Protein AF-A0A8H8VG55-F1 (afdb_monomer)

Nearest PDB structures (foldseek):
  4iyp-assembly1_A  TM=8.995E-01  e=2.582E-08  Homo sapiens
  3qc1-assembly1_A  TM=8.480E-01  e=2.148E-07  Mus musculus
  5a7d-assembly4_D  TM=2.229E-01  e=1.903E+00  Drosophila melanogaster
  7ep7-assembly1_A  TM=2.807E-01  e=4.926E+00  Mus musculus
  8qag-assembly2_B  TM=1.359E-01  e=6.667E+00  synthetic construct

Secondary structure (DSSP, 8-state):
---PPPPHHHHHHHHHTTPPPPHHHHHHHHHHHHHHH-SS--TTSHHHHHHHHHHHHHHHHHHHHHHHTS-GGG--HHHHHHHHHHHHHHTTTPPPPTTSHHHHHHHHHHHHHHHHHHHHHHH-----HHHHHHHHHHHHHHTTT---TTSHHHHHHHHHHHHHHHHHHHHHHHTS-HHHHHHHHHHHHHHGGG-S-TTSHHHHHHHHHHHHHHHHHHHHHHHHT---TT--TTTS-TTTGGGGGHHHHHHHHHHT---TTTHHHHHHHHHHHHHHHHHHHHHTT-S-HHHHHHHHHGGG--TTTTTTT-SSHHHHHHHHHHHHHHHHHHHHHHHHHHHHTTSTT--HHHHHHHHHHHHHHHHHHHHHHHHHHHHHHHHHHHSPPHHHHHHHHHHHHHHHHHHHHHHHHTT---SPPP-HHHHTTTT--SB-TTS-BSS---SSS-HHHHHHHTT--SS---SS-HHHHHHHHHHTT-S-TT-SGGGG-PPPP-TT-HHHHHHHHHHHHHHHHHHHHS-TTTT--TT--

Solvent-accessible surface area (backbone atoms only — not comparable to full-atom values): 30540 Å² total; per-residue (Å²): 131,86,82,69,79,67,49,59,70,53,53,45,51,40,22,48,72,68,51,81,70,48,74,66,56,39,50,50,43,37,54,47,46,35,75,75,72,38,98,64,88,53,91,84,33,44,36,52,50,44,45,55,42,34,54,35,41,51,54,33,51,55,58,48,52,70,51,68,80,46,61,75,88,75,49,45,58,68,60,21,51,51,49,38,54,33,46,18,60,25,18,68,68,40,79,77,55,91,81,33,72,41,51,46,41,38,52,44,17,52,47,51,49,48,50,52,51,48,53,39,43,74,74,53,71,71,51,44,76,66,53,24,51,46,41,42,48,57,45,15,66,75,53,81,72,49,74,58,95,86,33,74,36,48,55,38,42,55,53,34,53,55,53,55,52,49,58,56,48,54,56,56,57,75,75,52,53,67,68,60,36,48,54,49,27,53,49,46,61,56,55,60,74,74,61,87,54,81,82,37,68,68,43,51,49,53,48,50,51,31,46,50,39,38,49,52,40,46,54,50,44,58,77,66,53,77,71,59,77,87,44,55,60,85,76,56,52,66,88,53,56,60,61,62,48,44,32,43,54,46,17,56,50,38,69,69,60,84,52,75,92,51,40,67,59,37,46,53,52,21,49,52,24,32,48,52,29,52,52,52,32,49,46,42,65,65,48,51,84,63,56,46,51,54,55,61,47,56,70,70,79,52,76,54,45,73,56,68,80,32,86,47,71,69,54,43,51,50,52,52,50,50,50,52,51,50,52,52,52,51,51,55,50,47,56,54,40,56,57,49,62,70,42,96,84,55,53,71,66,57,51,35,52,40,42,52,53,50,48,49,52,48,51,56,49,41,54,56,49,47,54,53,45,45,43,49,52,55,51,58,72,70,45,77,50,72,67,54,50,52,50,49,51,49,50,51,50,56,49,49,52,52,48,51,56,52,34,68,75,68,76,59,66,92,62,78,72,71,53,71,76,39,56,78,50,76,72,58,68,62,46,44,100,85,68,49,73,71,54,95,77,85,88,86,72,52,68,63,61,52,59,62,63,76,73,60,72,100,60,87,69,79,92,59,53,72,67,58,48,49,52,55,32,47,76,70,63,69,55,78,88,65,85,53,82,71,69,72,60,74,77,79,80,67,87,86,43,67,71,58,55,52,50,52,54,52,50,51,49,53,51,51,53,50,46,67,75,52,51,94,70,78,89,70,71,87,86,76,126

pLDDT: mean 79.37, std 14.27, range [35.75, 97.19]

Structure (mmCIF, N/CA/C/O backbone):
data_AF-A0A8H8VG55-F1
#
_entry.id   AF-A0A8H8VG55-F1
#
loop_
_atom_site.group_PDB
_atom_site.id
_atom_site.type_symbol
_atom_site.label_atom_id
_atom_site.label_alt_id
_atom_site.label_comp_id
_atom_site.label_asym_id
_atom_site.label_entity_id
_atom_site.label_seq_id
_atom_site.pdbx_PDB_ins_code
_atom_site.Cartn_x
_atom_site.Cartn_y
_atom_site.Cartn_z
_atom_site.occupancy
_atom_site.B_iso_or_equiv
_atom_site.auth_seq_id
_atom_site.auth_comp_id
_atom_site.auth_asym_id
_atom_site.auth_atom_id
_atom_site.pdbx_PDB_model_num
ATOM 1 N N . MET A 1 1 ? -44.502 -48.743 -38.617 1.00 35.75 1 MET A N 1
ATOM 2 C CA . MET A 1 1 ? -44.248 -49.793 -37.611 1.00 35.75 1 MET A CA 1
ATOM 3 C C . MET A 1 1 ? -44.341 -49.133 -36.252 1.00 35.75 1 MET A C 1
ATOM 5 O O . MET A 1 1 ? -43.628 -48.169 -36.021 1.00 35.75 1 MET A O 1
ATOM 9 N N . SER A 1 2 ? -45.292 -49.557 -35.426 1.00 42.66 2 SER A N 1
ATOM 10 C CA . SER A 1 2 ? -45.552 -49.007 -34.095 1.00 42.66 2 SER A CA 1
ATOM 11 C C . SER A 1 2 ? -44.325 -49.185 -33.198 1.00 42.66 2 SER A C 1
ATOM 13 O O . SER A 1 2 ? -44.016 -50.306 -32.794 1.00 42.66 2 SER A O 1
ATOM 15 N N . GLU A 1 3 ? -43.606 -48.099 -32.912 1.00 64.38 3 GLU A N 1
ATOM 16 C CA . GLU A 1 3 ? -42.511 -48.099 -31.940 1.00 64.38 3 GLU A CA 1
ATOM 17 C C . GLU A 1 3 ? -43.056 -48.478 -30.561 1.00 64.38 3 GLU A C 1
ATOM 19 O O . GLU A 1 3 ? -43.722 -47.675 -29.900 1.00 64.38 3 GLU A O 1
ATOM 24 N N . ARG A 1 4 ? -42.777 -49.719 -30.163 1.00 80.88 4 ARG A N 1
ATOM 25 C CA . ARG A 1 4 ? -43.044 -50.302 -28.846 1.00 80.88 4 ARG A CA 1
ATOM 26 C C . ARG A 1 4 ? -42.588 -49.364 -27.718 1.00 80.88 4 ARG A C 1
ATOM 28 O O . ARG A 1 4 ? -41.587 -48.666 -27.865 1.00 80.88 4 ARG A O 1
ATOM 35 N N . LEU A 1 5 ? -43.306 -49.372 -26.590 1.00 81.50 5 LEU A N 1
ATOM 36 C CA . LEU A 1 5 ? -42.876 -48.697 -25.361 1.00 81.50 5 LEU A CA 1
ATOM 37 C C . LEU A 1 5 ? -41.489 -49.233 -24.940 1.00 81.50 5 LEU A C 1
ATOM 39 O O . LEU A 1 5 ? -41.365 -50.451 -24.765 1.00 81.50 5 LEU A O 1
ATOM 43 N N . PRO A 1 6 ? -40.459 -48.376 -24.800 1.00 83.62 6 PRO A N 1
ATOM 44 C CA . PRO A 1 6 ? -39.134 -48.820 -24.392 1.00 83.62 6 PRO A CA 1
ATOM 45 C C . PRO A 1 6 ? -39.147 -49.314 -22.945 1.00 83.62 6 PRO A C 1
ATOM 47 O O . PRO A 1 6 ? -39.853 -48.785 -22.087 1.00 83.62 6 PRO A O 1
ATOM 50 N N . THR A 1 7 ? -38.350 -50.339 -22.675 1.00 87.25 7 THR A N 1
ATOM 51 C CA . THR A 1 7 ? -38.157 -50.873 -21.321 1.00 87.25 7 THR A CA 1
ATOM 52 C C . THR A 1 7 ? -37.211 -49.990 -20.500 1.00 87.25 7 THR A C 1
ATOM 54 O O . THR A 1 7 ? -36.372 -49.277 -21.053 1.00 87.25 7 THR A O 1
ATOM 57 N N . ASN A 1 8 ? -37.281 -50.074 -19.166 1.00 86.19 8 ASN A N 1
ATOM 58 C CA . ASN A 1 8 ? -36.348 -49.366 -18.273 1.00 86.19 8 ASN A CA 1
ATOM 59 C C . ASN A 1 8 ? -34.875 -49.692 -18.594 1.00 86.19 8 ASN A C 1
ATOM 61 O O . ASN A 1 8 ? -34.016 -48.810 -18.565 1.00 86.19 8 ASN A O 1
ATOM 65 N N . ASP A 1 9 ? -34.585 -50.939 -18.968 1.00 86.69 9 ASP A N 1
ATOM 66 C CA . ASP A 1 9 ? -33.247 -51.382 -19.377 1.00 86.69 9 ASP A CA 1
ATOM 67 C C . ASP A 1 9 ? -32.779 -50.737 -20.689 1.00 86.69 9 ASP A C 1
ATOM 69 O O . ASP A 1 9 ? -31.593 -50.471 -20.872 1.00 86.69 9 ASP A O 1
ATOM 73 N N . GLU A 1 10 ? -33.689 -50.470 -21.627 1.00 87.12 10 GLU A N 1
ATOM 74 C CA . GLU A 1 10 ? -33.357 -49.774 -22.874 1.00 87.12 10 GLU A CA 1
ATOM 75 C C . GLU A 1 10 ? -33.078 -48.291 -22.621 1.00 87.12 10 GLU A C 1
ATOM 77 O O . GLU A 1 10 ? -32.097 -47.763 -23.144 1.00 87.12 10 GLU A O 1
ATOM 82 N N . ILE A 1 11 ? -33.872 -47.645 -21.763 1.00 87.44 11 ILE A N 1
ATOM 83 C CA . ILE A 1 11 ? -33.698 -46.236 -21.376 1.00 87.44 11 ILE A CA 1
ATOM 84 C C . ILE A 1 11 ? -32.373 -46.049 -20.623 1.00 87.44 11 ILE A C 1
ATOM 86 O O . ILE A 1 11 ? -31.582 -45.166 -20.952 1.00 87.44 11 ILE A O 1
ATOM 90 N N . THR A 1 12 ? -32.075 -46.918 -19.656 1.00 89.38 12 THR A N 1
ATOM 91 C CA . THR A 1 12 ? -30.800 -46.882 -18.918 1.00 89.38 12 THR A CA 1
ATOM 92 C C . THR A 1 12 ? -29.600 -47.148 -19.829 1.00 89.38 12 THR A C 1
ATOM 94 O O . THR A 1 12 ? -28.591 -46.455 -19.716 1.00 89.38 12 THR A O 1
ATOM 97 N N . LYS A 1 13 ? -29.700 -48.087 -20.784 1.00 88.75 13 LYS A N 1
ATOM 98 C CA . LYS A 1 13 ? -28.649 -48.323 -21.791 1.00 88.75 13 LYS A CA 1
ATOM 99 C C . LYS A 1 13 ? -28.462 -47.140 -22.741 1.00 88.75 13 LYS A C 1
ATOM 101 O O . LYS A 1 13 ? -27.332 -46.881 -23.149 1.00 88.75 13 LYS A O 1
ATOM 106 N N . GLN A 1 14 ? -29.530 -46.435 -23.110 1.00 88.12 14 GLN A N 1
ATOM 107 C CA . GLN A 1 14 ? -29.440 -45.214 -23.917 1.00 88.12 14 GLN A CA 1
ATOM 108 C C . GLN A 1 14 ? -28.736 -44.092 -23.146 1.00 88.12 14 GLN A C 1
ATOM 110 O O . GLN A 1 14 ? -27.791 -43.504 -23.674 1.00 88.12 14 GLN A O 1
ATOM 115 N N . ALA A 1 15 ? -29.110 -43.875 -21.880 1.00 87.88 15 ALA A N 1
ATOM 116 C CA . ALA A 1 15 ? -28.452 -42.912 -20.996 1.00 87.88 15 ALA A CA 1
ATOM 117 C C . ALA A 1 15 ? -26.957 -43.232 -20.817 1.00 87.88 15 ALA A C 1
ATOM 119 O O . ALA A 1 15 ? -26.105 -42.364 -20.972 1.00 87.88 15 ALA A O 1
ATOM 120 N N . ALA A 1 16 ? -26.631 -44.503 -20.571 1.00 87.25 16 ALA A N 1
ATOM 121 C CA . ALA A 1 16 ? -25.263 -44.998 -20.434 1.00 87.25 16 ALA A CA 1
ATOM 122 C C . ALA A 1 16 ? -24.398 -44.765 -21.687 1.00 87.25 16 ALA A C 1
ATOM 124 O O . ALA A 1 16 ? -23.202 -44.521 -21.584 1.00 87.25 16 ALA A O 1
ATOM 125 N N . ARG A 1 17 ? -25.000 -44.792 -22.884 1.00 86.69 17 ARG A N 1
ATOM 126 C CA . ARG A 1 17 ? -24.312 -44.470 -24.147 1.00 86.69 17 ARG A CA 1
ATOM 127 C C . ARG A 1 17 ? -24.093 -42.966 -24.361 1.00 86.69 17 ARG A C 1
ATOM 129 O O . ARG A 1 17 ? -23.534 -42.597 -25.388 1.00 86.69 17 ARG A O 1
ATOM 136 N N . GLY A 1 18 ? -24.538 -42.113 -23.436 1.00 82.94 18 GLY A N 1
ATOM 137 C CA . GLY A 1 18 ? -24.448 -40.657 -23.556 1.00 82.94 18 GLY A CA 1
ATOM 138 C C . GLY A 1 18 ? -25.490 -40.041 -24.486 1.00 82.94 18 GLY A C 1
ATOM 139 O O . GLY A 1 18 ? -25.305 -38.916 -24.943 1.00 82.94 18 GLY A O 1
ATOM 140 N N . ILE A 1 19 ? -26.578 -40.757 -24.790 1.00 87.88 19 ILE A N 1
ATOM 141 C CA . ILE A 1 19 ? -27.664 -40.220 -25.615 1.00 87.88 19 ILE A CA 1
ATOM 142 C C . ILE A 1 19 ? -28.523 -39.292 -24.748 1.00 87.88 19 ILE A C 1
ATOM 144 O O . ILE A 1 19 ? -29.027 -39.697 -23.696 1.00 87.88 19 ILE A O 1
ATOM 148 N N . LEU A 1 20 ? -28.682 -38.044 -25.193 1.00 88.88 20 LEU A N 1
ATOM 149 C CA . LEU A 1 20 ? -29.526 -37.054 -24.528 1.00 88.88 20 LEU A CA 1
ATOM 150 C C . LEU A 1 20 ? -31.005 -37.333 -24.812 1.00 88.88 20 LEU A C 1
ATOM 152 O O . LEU A 1 20 ? -31.387 -37.540 -25.964 1.00 88.88 20 LEU A O 1
ATOM 156 N N . PHE A 1 21 ? -31.832 -37.298 -23.770 1.00 90.00 21 PHE A N 1
ATOM 157 C CA . PHE A 1 21 ? -33.282 -37.358 -23.907 1.00 90.00 21 PHE A CA 1
ATOM 158 C C . PHE A 1 21 ? -33.817 -35.977 -24.272 1.00 90.00 21 PHE A C 1
ATOM 160 O O . PHE A 1 21 ? -33.468 -34.977 -23.645 1.00 90.00 21 PHE A O 1
ATOM 167 N N . THR A 1 22 ? -34.683 -35.906 -25.279 1.00 90.50 22 THR A N 1
ATOM 168 C CA . THR A 1 22 ? -35.388 -34.663 -25.614 1.00 90.50 22 THR A CA 1
ATOM 169 C C . THR A 1 22 ? -36.721 -34.572 -24.863 1.00 90.50 22 THR A C 1
ATOM 171 O O . THR A 1 22 ? -37.310 -35.608 -24.530 1.00 90.50 22 THR A O 1
ATOM 174 N N . PRO A 1 23 ? -37.261 -33.358 -24.636 1.00 89.62 23 PRO A N 1
ATOM 175 C CA . PRO A 1 23 ? -38.585 -33.191 -24.032 1.00 89.62 23 PRO A CA 1
ATOM 176 C C . PRO A 1 23 ? -39.673 -33.967 -24.786 1.00 89.62 23 PRO A C 1
ATOM 178 O O . PRO A 1 23 ? -40.544 -34.586 -24.180 1.00 89.62 23 PRO A O 1
ATOM 181 N N . GLU A 1 24 ? -39.587 -33.988 -26.118 1.00 89.62 24 GLU A N 1
ATOM 182 C CA . GLU A 1 24 ? -40.518 -34.713 -26.984 1.00 89.62 24 GLU A CA 1
ATOM 183 C C . GLU A 1 24 ? -40.434 -36.230 -26.784 1.00 89.62 24 GLU A C 1
ATOM 185 O O . GLU A 1 24 ? -41.462 -36.901 -26.710 1.00 89.62 24 GLU A O 1
ATOM 190 N N . GLN A 1 25 ? -39.225 -36.784 -26.649 1.00 87.44 25 GLN A N 1
ATOM 191 C CA . GLN A 1 25 ? -39.034 -38.211 -26.386 1.00 87.44 25 GLN A CA 1
ATOM 192 C C . GLN A 1 25 ? -39.641 -38.618 -25.044 1.00 87.44 25 GLN A C 1
ATOM 194 O O . GLN A 1 25 ? -40.360 -39.614 -24.982 1.00 87.44 25 GLN A O 1
ATOM 199 N N . VAL A 1 26 ? -39.415 -37.833 -23.988 1.00 89.25 26 VAL A N 1
ATOM 200 C CA . VAL A 1 26 ? -39.972 -38.118 -22.658 1.00 89.25 26 VAL A CA 1
ATOM 201 C C . VAL A 1 26 ? -41.501 -38.029 -22.673 1.00 89.25 26 VAL A C 1
ATOM 203 O O . VAL A 1 26 ? -42.173 -38.929 -22.169 1.00 89.25 26 VAL A O 1
ATOM 206 N N . GLN A 1 27 ? -42.068 -37.012 -23.332 1.00 87.31 27 GLN A N 1
ATOM 207 C CA . GLN A 1 27 ? -43.520 -36.885 -23.499 1.00 87.31 27 GLN A CA 1
ATOM 208 C C . GLN A 1 27 ? -44.122 -38.033 -24.315 1.00 87.31 27 GLN A C 1
ATOM 210 O O . GLN A 1 27 ? -45.204 -38.516 -23.987 1.00 87.31 27 GLN A O 1
ATOM 215 N N . ASN A 1 28 ? -43.439 -38.497 -25.362 1.00 88.38 28 ASN A N 1
ATOM 216 C CA . ASN A 1 28 ? -43.899 -39.623 -26.171 1.00 88.38 28 ASN A CA 1
ATOM 217 C C . ASN A 1 28 ? -43.856 -40.944 -25.389 1.00 88.38 28 ASN A C 1
ATOM 219 O O . ASN A 1 28 ? -44.784 -41.743 -25.507 1.00 88.38 28 ASN A O 1
ATOM 223 N N . ILE A 1 29 ? -42.829 -41.163 -24.560 1.00 85.69 29 ILE A N 1
ATOM 224 C CA . ILE A 1 29 ? -42.757 -42.321 -23.652 1.00 85.69 29 ILE A CA 1
ATOM 225 C C . ILE A 1 29 ? -43.893 -42.251 -22.623 1.00 85.69 29 ILE A C 1
ATOM 227 O O . ILE A 1 29 ? -44.583 -43.247 -22.422 1.00 85.69 29 ILE A O 1
ATOM 231 N N . ALA A 1 30 ? -44.158 -41.073 -22.050 1.00 85.56 30 ALA A N 1
ATOM 232 C CA . ALA A 1 30 ? -45.259 -40.862 -21.110 1.00 85.56 30 ALA A CA 1
ATOM 233 C C . ALA A 1 30 ? -46.641 -41.116 -21.735 1.00 85.56 30 ALA A C 1
ATOM 235 O O . ALA A 1 30 ? -47.467 -41.803 -21.137 1.00 85.56 30 ALA A O 1
ATOM 236 N N . LYS A 1 31 ? -46.888 -40.619 -22.955 1.00 85.00 31 LYS A N 1
ATOM 237 C CA . LYS A 1 31 ? -48.139 -40.869 -23.695 1.00 85.00 31 LYS A CA 1
ATOM 238 C C . LYS A 1 31 ? -48.337 -42.357 -23.993 1.00 85.00 31 LYS A C 1
ATOM 240 O O . LYS A 1 31 ? -49.423 -42.880 -23.777 1.00 85.00 31 LYS A O 1
ATOM 245 N N . LYS A 1 32 ? -47.285 -43.061 -24.420 1.00 84.31 32 LYS A N 1
ATOM 246 C CA . LYS A 1 32 ? -47.354 -44.505 -24.702 1.00 84.31 32 LYS A CA 1
ATOM 247 C C . LYS A 1 32 ? -47.532 -45.349 -23.437 1.00 84.31 32 LYS A C 1
ATOM 249 O O . LYS A 1 32 ? -48.227 -46.363 -23.470 1.00 84.31 32 LYS A O 1
ATOM 254 N N . GLU A 1 33 ? -46.913 -44.959 -22.322 1.00 83.88 33 GLU A N 1
ATOM 255 C CA . GLU A 1 33 ? -47.114 -45.640 -21.038 1.00 83.88 33 GLU A CA 1
ATOM 256 C C . GLU A 1 33 ? -48.555 -45.460 -20.553 1.00 83.88 33 GLU A C 1
ATOM 258 O O . GLU A 1 33 ? -49.177 -46.433 -20.135 1.00 83.88 33 GLU A O 1
ATOM 263 N N . LEU A 1 34 ? -49.118 -44.260 -20.718 1.00 82.00 34 LEU A N 1
ATOM 264 C CA . LEU A 1 34 ? -50.520 -43.959 -20.425 1.00 82.00 34 LEU A CA 1
ATOM 265 C C . LEU A 1 34 ? -51.488 -44.817 -21.261 1.00 82.00 34 LEU A C 1
ATOM 267 O O . LEU A 1 34 ? -52.460 -45.348 -20.725 1.00 82.00 34 LEU A O 1
ATOM 271 N N . GLU A 1 35 ? -51.206 -44.992 -22.556 1.00 80.88 35 GLU A N 1
ATOM 272 C CA . GLU A 1 35 ? -51.988 -45.848 -23.463 1.00 80.88 35 GLU A CA 1
ATOM 273 C C . GLU A 1 35 ? -51.920 -47.339 -23.089 1.00 80.88 35 GLU A C 1
ATOM 275 O O . GLU A 1 35 ? -52.878 -48.075 -23.315 1.00 80.88 35 GLU A O 1
ATOM 280 N N . THR A 1 36 ? -50.8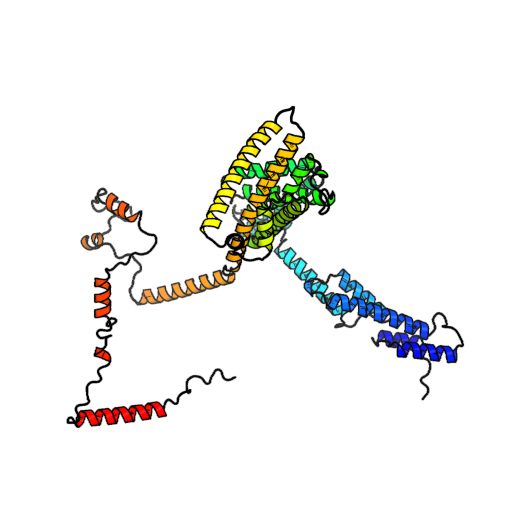03 -47.790 -22.507 1.00 75.56 36 THR A N 1
ATOM 281 C CA . THR A 1 36 ? -50.559 -49.212 -22.202 1.00 75.56 36 THR A CA 1
ATOM 282 C C . THR A 1 36 ? -50.962 -49.596 -20.772 1.00 75.56 36 THR A C 1
ATOM 284 O O . THR A 1 36 ? -51.432 -50.709 -20.548 1.00 75.56 36 THR A O 1
ATOM 287 N N . SER A 1 37 ? -50.772 -48.699 -19.799 1.00 71.81 37 SER A N 1
ATOM 288 C CA . SER A 1 37 ? -50.912 -48.967 -18.359 1.00 71.81 37 SER A CA 1
ATOM 289 C C . SER A 1 37 ? -52.108 -48.260 -17.697 1.00 71.81 37 SER A C 1
ATOM 291 O O . SER A 1 37 ? -52.383 -48.522 -16.525 1.00 71.81 37 SER A O 1
ATOM 293 N N . GLY A 1 38 ? -52.834 -47.393 -18.417 1.00 65.19 38 GLY A N 1
ATOM 294 C CA . GLY A 1 38 ? -53.956 -46.611 -17.882 1.00 65.19 38 GLY A CA 1
ATOM 295 C C . GLY A 1 38 ? -53.534 -45.310 -17.170 1.00 65.19 38 GLY A C 1
ATOM 296 O O . GLY A 1 38 ? -52.345 -45.003 -17.091 1.00 65.19 38 GLY A O 1
ATOM 297 N N . PRO A 1 39 ? -54.495 -44.498 -16.678 1.00 57.25 39 PRO A N 1
ATOM 298 C CA . PRO A 1 39 ? -54.234 -43.167 -16.122 1.00 57.25 39 PRO A CA 1
ATOM 299 C C . PRO A 1 39 ? -53.407 -43.194 -14.830 1.00 57.25 39 PRO A C 1
ATOM 301 O O . PRO A 1 39 ? -53.930 -43.449 -13.749 1.00 57.25 39 PRO A O 1
ATOM 304 N N . GLY A 1 40 ? -52.117 -42.869 -14.954 1.00 58.16 40 GLY A N 1
ATOM 305 C CA . GLY A 1 40 ? -51.185 -42.635 -13.847 1.00 58.16 40 GLY A CA 1
ATOM 306 C C . GLY A 1 40 ? -49.744 -42.985 -14.224 1.00 58.16 40 GLY A C 1
ATOM 307 O O . GLY A 1 40 ? -49.505 -44.002 -14.866 1.00 58.16 40 GLY A O 1
ATOM 308 N N . ILE A 1 41 ? -48.768 -42.158 -13.829 1.00 57.97 41 ILE A N 1
ATOM 309 C CA . ILE A 1 41 ? -47.345 -42.517 -13.949 1.00 57.97 41 ILE A CA 1
ATOM 310 C C . ILE A 1 41 ? -47.086 -43.624 -12.926 1.00 57.97 41 ILE A C 1
ATOM 312 O O . ILE A 1 41 ? -47.150 -43.372 -11.719 1.00 57.97 41 ILE A O 1
ATOM 316 N N . ALA A 1 42 ? -46.811 -44.845 -13.384 1.00 62.88 42 ALA A N 1
ATOM 317 C CA . ALA A 1 42 ? -46.408 -45.914 -12.484 1.00 62.88 42 ALA A CA 1
ATOM 318 C C . ALA A 1 42 ? -45.083 -45.514 -11.813 1.00 62.88 42 ALA A C 1
ATOM 320 O O . ALA A 1 42 ? -44.106 -45.170 -12.483 1.00 62.88 42 ALA A O 1
ATOM 321 N N . ALA A 1 43 ? -45.037 -45.523 -10.478 1.00 62.62 43 ALA A N 1
ATOM 322 C CA . ALA A 1 43 ? -43.810 -45.235 -9.743 1.00 62.62 43 ALA A CA 1
ATOM 323 C C . ALA A 1 43 ? -42.732 -46.264 -10.138 1.00 62.62 43 ALA A C 1
ATOM 325 O O . ALA A 1 43 ? -42.875 -47.453 -9.864 1.00 62.62 43 ALA A O 1
ATOM 326 N N . GLY A 1 44 ? -41.677 -45.810 -10.821 1.00 71.88 44 GLY A N 1
ATOM 327 C CA . GLY A 1 44 ? -40.625 -46.679 -11.369 1.00 71.88 44 GLY A CA 1
ATOM 328 C C . GLY A 1 44 ? -40.865 -47.200 -12.795 1.00 71.88 44 GLY A C 1
ATOM 329 O O . GLY A 1 44 ? -40.101 -48.045 -13.262 1.00 71.88 44 GLY A O 1
ATOM 330 N N . GLY A 1 45 ? -41.888 -46.708 -13.499 1.00 83.69 45 GLY A N 1
ATOM 331 C CA . GLY A 1 45 ? -42.140 -47.016 -14.909 1.00 83.69 45 GLY A CA 1
ATOM 332 C C . GLY A 1 45 ? -41.163 -46.342 -15.892 1.00 83.69 45 GLY A C 1
ATOM 333 O O . GLY A 1 45 ? -40.323 -45.522 -15.489 1.00 83.69 45 GLY A O 1
ATOM 334 N N . PRO A 1 46 ? -41.249 -46.672 -17.193 1.00 85.06 46 PRO A N 1
ATOM 335 C CA . PRO A 1 46 ? -40.373 -46.127 -18.231 1.00 85.06 46 PRO A CA 1
ATOM 336 C C . PRO A 1 46 ? -40.459 -44.606 -18.383 1.00 85.06 46 PRO A C 1
ATOM 338 O O . PRO A 1 46 ? -39.418 -43.972 -18.550 1.00 85.06 46 PRO A O 1
ATOM 341 N N . ALA A 1 47 ? -41.629 -43.978 -18.244 1.00 85.81 47 ALA A N 1
ATOM 342 C CA . ALA A 1 47 ? -41.742 -42.520 -18.301 1.00 85.81 47 ALA A CA 1
ATOM 343 C C . ALA A 1 47 ? -41.096 -41.843 -17.090 1.00 85.81 47 ALA A C 1
ATOM 345 O O . ALA A 1 47 ? -40.384 -40.855 -17.257 1.00 85.81 47 ALA A O 1
ATOM 346 N N . ALA A 1 48 ? -41.269 -42.394 -15.884 1.00 86.56 48 ALA A N 1
ATOM 347 C CA . ALA A 1 48 ? -40.605 -41.879 -14.684 1.00 86.56 48 ALA A CA 1
ATOM 348 C C . ALA A 1 48 ? -39.075 -42.008 -14.788 1.00 86.56 48 ALA A C 1
ATOM 350 O O . ALA A 1 48 ? -38.333 -41.100 -14.409 1.00 86.56 48 ALA A O 1
ATOM 351 N N . THR A 1 49 ? -38.602 -43.122 -15.351 1.00 88.44 49 THR A N 1
ATOM 352 C CA . THR A 1 49 ? -37.176 -43.374 -15.579 1.00 88.44 49 THR A CA 1
ATOM 353 C C . THR A 1 49 ? -36.605 -42.408 -16.623 1.00 88.44 49 THR A C 1
ATOM 355 O O . THR A 1 49 ? -35.558 -41.806 -16.383 1.00 88.44 49 THR A O 1
ATOM 358 N N . ALA A 1 50 ? -37.305 -42.197 -17.743 1.00 88.75 50 ALA A N 1
ATOM 359 C CA . ALA A 1 50 ? -36.904 -41.251 -18.785 1.00 88.75 50 ALA A CA 1
ATOM 360 C C . ALA A 1 50 ? -36.887 -39.799 -18.280 1.00 88.75 50 ALA A C 1
ATOM 362 O O . ALA A 1 50 ? -35.906 -39.093 -18.507 1.00 88.75 50 ALA A O 1
ATOM 363 N N . GLN A 1 51 ? -37.913 -39.375 -17.531 1.00 89.81 51 GLN A N 1
ATOM 364 C CA . GLN A 1 51 ? -37.959 -38.044 -16.917 1.00 89.81 51 GLN A CA 1
ATOM 365 C C . GLN A 1 51 ? -36.800 -37.845 -15.931 1.00 89.81 51 GLN A C 1
ATOM 367 O O . GLN A 1 51 ? -36.109 -36.835 -15.989 1.00 89.81 51 GLN A O 1
ATOM 372 N N . SER A 1 52 ? -36.508 -38.842 -15.087 1.00 92.00 52 SER A N 1
ATOM 373 C CA . SER A 1 52 ? -35.387 -38.761 -14.143 1.00 92.00 52 SER A CA 1
ATOM 374 C C . SER A 1 52 ? -34.033 -38.593 -14.841 1.00 92.00 52 SER A C 1
ATOM 376 O O . SER A 1 52 ? -33.180 -37.851 -14.351 1.00 92.00 52 SER A O 1
ATOM 378 N N . PHE A 1 53 ? -33.802 -39.283 -15.964 1.00 92.12 53 PHE A N 1
ATOM 379 C CA . PHE A 1 53 ? -32.570 -39.108 -16.737 1.00 92.12 53 PHE A CA 1
ATOM 380 C C . PHE A 1 53 ? -32.521 -37.765 -17.456 1.00 92.12 53 PHE A C 1
ATOM 382 O O . PHE A 1 53 ? -31.464 -37.138 -17.449 1.00 92.12 53 PHE A O 1
ATOM 389 N N . TYR A 1 54 ? -33.645 -37.301 -18.002 1.00 92.94 54 TYR A N 1
ATOM 390 C CA . TYR A 1 54 ? -33.755 -35.968 -18.588 1.00 92.94 54 TYR A CA 1
ATOM 391 C C . TYR A 1 54 ? -33.370 -34.878 -17.579 1.00 92.94 54 TYR A C 1
ATOM 393 O O . TYR A 1 54 ? -32.484 -34.073 -17.858 1.00 92.94 54 TYR A O 1
ATOM 401 N N . ASP A 1 55 ? -33.936 -34.910 -16.371 1.00 92.69 55 ASP A N 1
ATOM 402 C CA . ASP A 1 55 ? -33.651 -33.915 -15.331 1.00 92.69 55 ASP A CA 1
ATOM 403 C C . ASP A 1 55 ? -32.169 -33.940 -14.908 1.00 92.69 55 ASP A C 1
ATOM 405 O O . ASP A 1 55 ? -31.534 -32.897 -14.741 1.00 92.69 55 ASP A O 1
ATOM 409 N N . LYS A 1 56 ? -31.576 -35.138 -14.783 1.00 93.19 56 LYS A N 1
ATOM 410 C CA . LYS A 1 56 ? -30.143 -35.299 -14.471 1.00 93.19 56 LYS A CA 1
ATOM 411 C C . LYS A 1 56 ? -29.243 -34.766 -15.586 1.00 93.19 56 LYS A C 1
ATOM 413 O O . LYS A 1 56 ? -28.218 -34.158 -15.285 1.00 93.19 56 LYS A O 1
ATOM 418 N N . GLN A 1 57 ? -29.611 -34.992 -16.847 1.00 93.25 57 GLN A N 1
ATOM 419 C CA . GLN A 1 57 ? -28.879 -34.484 -18.008 1.00 93.25 57 GLN A CA 1
ATOM 420 C C . GLN A 1 57 ? -28.959 -32.955 -18.090 1.00 93.25 57 GLN A C 1
ATOM 422 O O . GLN A 1 57 ? -27.932 -32.315 -18.292 1.00 93.25 57 GLN A O 1
ATOM 427 N N . GLN A 1 58 ? -30.135 -32.362 -17.863 1.00 92.25 58 GLN A N 1
ATOM 428 C CA . GLN A 1 58 ? -30.300 -30.905 -17.851 1.00 92.25 58 GLN A CA 1
ATOM 429 C C . GLN A 1 58 ? -29.509 -30.243 -16.719 1.00 92.25 58 GLN A C 1
ATOM 431 O O . GLN A 1 58 ? -28.794 -29.278 -16.968 1.00 92.25 58 GLN A O 1
ATOM 436 N N . ASN A 1 59 ? -29.553 -30.804 -15.507 1.00 93.50 59 ASN A N 1
ATOM 437 C CA . ASN A 1 59 ? -28.772 -30.296 -14.376 1.00 93.50 59 ASN A CA 1
ATOM 438 C C . ASN A 1 59 ? -27.257 -30.321 -14.663 1.00 93.50 59 ASN A C 1
ATOM 440 O O . ASN A 1 59 ? -26.547 -29.354 -14.401 1.00 93.50 59 ASN A O 1
ATOM 444 N N . PHE A 1 60 ? -26.758 -31.407 -15.267 1.00 93.25 60 PHE A N 1
ATOM 445 C CA . PHE A 1 60 ? -25.363 -31.476 -15.707 1.00 93.25 60 PHE A CA 1
ATOM 446 C C . PHE A 1 60 ? -25.023 -30.387 -16.735 1.00 93.25 60 PHE A C 1
ATOM 448 O O . PHE A 1 60 ? -23.994 -29.730 -16.595 1.00 93.25 60 PHE A O 1
ATOM 455 N N . LEU A 1 61 ? -25.870 -30.184 -17.749 1.00 91.06 61 LEU A N 1
ATOM 456 C CA . LEU A 1 61 ? -25.635 -29.181 -18.791 1.00 91.06 61 LEU A CA 1
ATOM 457 C C . LEU A 1 61 ? -25.648 -27.755 -18.229 1.00 91.06 61 LEU A C 1
ATOM 459 O O . LEU A 1 61 ? -24.769 -26.966 -18.566 1.00 91.06 61 LEU A O 1
ATOM 463 N N . GLU A 1 62 ? -26.591 -27.433 -17.345 1.00 92.25 62 GLU A N 1
ATOM 464 C CA . GLU A 1 62 ? -26.683 -26.111 -16.722 1.00 92.25 62 GLU A CA 1
ATOM 465 C C . GLU A 1 62 ? -25.427 -25.794 -15.896 1.00 92.25 62 GLU A C 1
ATOM 467 O O . GLU A 1 62 ? -24.785 -24.763 -16.100 1.00 92.25 62 GLU A O 1
ATOM 472 N N . GLU A 1 63 ? -25.004 -26.702 -15.016 1.00 90.62 63 GLU A N 1
ATOM 473 C CA . GLU A 1 63 ? -23.788 -26.501 -14.219 1.00 90.62 63 GLU A CA 1
ATOM 474 C C . GLU A 1 63 ? -22.511 -26.504 -15.074 1.00 90.62 63 GLU A C 1
ATOM 476 O O . GLU A 1 63 ? -21.586 -25.732 -14.811 1.00 90.62 63 GLU A O 1
ATOM 481 N N . ALA A 1 64 ? -22.464 -27.303 -16.144 1.00 89.31 64 ALA A N 1
ATOM 482 C CA . ALA A 1 64 ? -21.353 -27.273 -17.091 1.00 89.31 64 ALA A CA 1
ATOM 483 C C . ALA A 1 64 ? -21.246 -25.910 -17.797 1.00 89.31 64 ALA A C 1
ATOM 485 O O . ALA A 1 64 ? -20.144 -25.369 -17.893 1.00 89.31 64 ALA A O 1
ATOM 486 N N . THR A 1 65 ? -22.364 -25.312 -18.233 1.00 89.00 65 THR A N 1
ATOM 487 C CA . THR A 1 65 ? -22.349 -23.988 -18.890 1.00 89.00 65 THR A CA 1
ATOM 488 C C . THR A 1 65 ? -21.805 -22.881 -17.987 1.00 89.00 65 THR A C 1
ATOM 490 O O . THR A 1 65 ? -20.982 -22.090 -18.439 1.00 89.00 65 THR A O 1
ATOM 493 N N . LYS A 1 66 ? -22.129 -22.893 -16.685 1.00 87.56 66 LYS A N 1
ATOM 494 C CA . LYS A 1 66 ? -21.605 -21.919 -15.702 1.00 87.56 66 LYS A CA 1
ATOM 495 C C . LYS A 1 66 ? -20.079 -21.948 -15.556 1.00 87.56 66 LYS A C 1
ATOM 497 O O . LYS A 1 66 ? -19.491 -20.985 -15.061 1.00 87.56 66 LYS A O 1
ATOM 502 N N . LEU A 1 67 ? -19.433 -23.061 -15.908 1.00 83.88 67 LEU A N 1
ATOM 503 C CA . LEU A 1 67 ? -17.979 -23.226 -15.820 1.00 83.88 67 LEU A CA 1
ATOM 504 C C . LEU A 1 67 ? -17.266 -22.989 -17.149 1.00 83.88 67 LEU A C 1
ATOM 506 O O . LEU A 1 67 ? -16.099 -22.609 -17.121 1.00 83.88 67 LEU A O 1
ATOM 510 N N . VAL A 1 68 ? -17.948 -23.164 -18.283 1.00 81.00 68 VAL A N 1
ATOM 511 C CA . VAL A 1 68 ? -17.398 -22.839 -19.611 1.00 81.00 68 VAL A CA 1
ATOM 512 C C . VAL A 1 68 ? -17.096 -21.341 -19.734 1.00 81.00 68 VAL A C 1
ATOM 514 O O . VAL A 1 68 ? -16.086 -20.979 -20.329 1.00 81.00 68 VAL A O 1
ATOM 517 N N . ASP A 1 69 ? -17.903 -20.482 -19.107 1.00 80.62 69 ASP A N 1
ATOM 518 C CA . ASP A 1 69 ? -17.694 -19.026 -19.119 1.00 80.62 69 ASP A CA 1
ATOM 519 C C . ASP A 1 69 ? -16.548 -18.556 -18.201 1.00 80.62 69 ASP A C 1
ATOM 521 O O . ASP A 1 69 ? -16.158 -17.385 -18.228 1.00 80.62 69 ASP A O 1
ATOM 525 N N . LYS A 1 70 ? -15.990 -19.444 -17.367 1.00 84.19 70 LYS A N 1
ATOM 526 C CA . LYS A 1 70 ? -14.890 -19.099 -16.458 1.00 84.19 70 LYS A CA 1
ATOM 527 C C . LYS A 1 70 ? -13.533 -19.314 -17.132 1.00 84.19 70 LYS A C 1
ATOM 529 O O . LYS A 1 70 ? -13.349 -20.282 -17.867 1.00 84.19 70 LYS A O 1
ATOM 534 N N . PRO A 1 71 ? -12.532 -18.465 -16.838 1.00 85.62 71 PRO A N 1
ATOM 535 C CA . PRO A 1 71 ? -11.180 -18.685 -17.332 1.00 85.62 71 PRO A CA 1
ATOM 536 C C . PRO A 1 71 ? -10.611 -19.999 -16.779 1.00 85.62 71 PRO A C 1
ATOM 538 O O . PRO A 1 71 ? -10.816 -20.326 -15.608 1.00 85.62 71 PRO A O 1
ATOM 541 N N . ALA A 1 72 ? -9.837 -20.717 -17.600 1.00 81.75 72 ALA A N 1
ATOM 542 C CA . ALA A 1 72 ? -9.303 -22.040 -17.262 1.00 81.75 72 ALA A CA 1
ATOM 543 C C . ALA A 1 72 ? -8.507 -22.066 -15.941 1.00 81.75 72 ALA A C 1
ATOM 545 O O . ALA A 1 72 ? -8.592 -23.037 -15.192 1.00 81.75 72 ALA A O 1
ATOM 546 N N . ALA A 1 73 ? -7.806 -20.976 -15.612 1.00 82.69 73 ALA A N 1
ATOM 547 C CA . ALA A 1 73 ? -7.029 -20.829 -14.378 1.00 82.69 73 ALA A CA 1
ATOM 548 C C . ALA A 1 73 ? -7.883 -20.731 -13.094 1.00 82.69 73 ALA A C 1
ATOM 550 O O . ALA A 1 73 ? -7.377 -20.960 -12.001 1.00 82.69 73 ALA A O 1
ATOM 551 N N . ALA A 1 74 ? -9.174 -20.396 -13.201 1.00 83.81 74 ALA A N 1
ATOM 552 C CA . ALA A 1 74 ? -10.076 -20.239 -12.055 1.00 83.81 74 ALA A CA 1
ATOM 553 C C . ALA A 1 74 ? -10.863 -21.519 -11.709 1.00 83.81 74 ALA A C 1
ATOM 555 O O . ALA A 1 74 ? -11.677 -21.509 -10.784 1.00 83.81 74 ALA A O 1
ATOM 556 N N . ILE A 1 75 ? -10.655 -22.610 -12.453 1.00 86.88 75 ILE A N 1
ATOM 557 C CA . ILE A 1 75 ? -11.368 -23.877 -12.257 1.00 86.88 75 ILE A CA 1
ATOM 558 C C . ILE A 1 75 ? -10.751 -24.628 -11.073 1.00 86.88 75 ILE A C 1
ATOM 560 O O . ILE A 1 75 ? -9.583 -25.024 -11.118 1.00 86.88 75 ILE A O 1
ATOM 564 N N . SER A 1 76 ? -11.545 -24.850 -10.019 1.00 88.94 76 SER A N 1
ATOM 565 C CA . SER A 1 76 ? -11.110 -25.587 -8.828 1.00 88.94 76 SER A CA 1
ATOM 566 C C . SER A 1 76 ? -11.325 -27.101 -8.953 1.00 88.94 76 SER A C 1
ATOM 568 O O . SER A 1 76 ? -12.196 -27.579 -9.685 1.00 88.94 76 SER A O 1
ATOM 570 N N . LYS A 1 77 ? -10.565 -27.882 -8.173 1.00 89.19 77 LYS A N 1
ATOM 571 C CA . LYS A 1 77 ? -10.725 -29.345 -8.096 1.00 89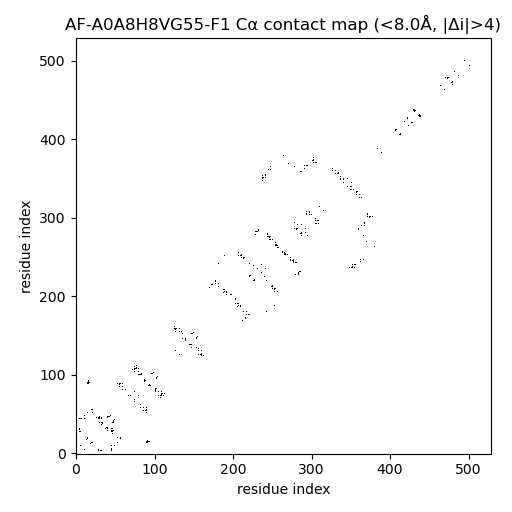.19 77 LYS A CA 1
ATOM 572 C C . LYS A 1 77 ? -12.106 -29.761 -7.589 1.00 89.19 77 LYS A C 1
ATOM 574 O O . LYS A 1 77 ? -12.662 -30.751 -8.057 1.00 89.19 77 LYS A O 1
ATOM 579 N N . GLU A 1 78 ? -12.671 -28.992 -6.662 1.00 89.94 78 GLU A N 1
ATOM 580 C CA . GLU A 1 78 ? -14.021 -29.223 -6.146 1.00 89.94 78 GLU A CA 1
ATOM 581 C C . GLU A 1 78 ? -15.065 -29.047 -7.252 1.00 89.94 78 GLU A C 1
ATOM 583 O O . GLU A 1 78 ? -15.891 -29.937 -7.452 1.00 89.94 78 GLU A O 1
ATOM 588 N N . GLN A 1 79 ? -14.963 -27.968 -8.039 1.00 90.12 79 GLN A N 1
ATOM 589 C CA . GLN A 1 79 ? -15.852 -27.707 -9.175 1.00 90.12 79 GLN A CA 1
ATOM 590 C C . GLN A 1 79 ? -15.752 -28.810 -10.235 1.00 90.12 79 GLN A C 1
ATOM 592 O O . GLN A 1 79 ? -16.777 -29.339 -10.663 1.00 90.12 79 GLN A O 1
ATOM 597 N N . ALA A 1 80 ? -14.536 -29.223 -10.605 1.00 90.44 80 ALA A N 1
ATOM 598 C CA . ALA A 1 80 ? -14.335 -30.308 -11.566 1.00 90.44 80 ALA A CA 1
ATOM 599 C C . ALA A 1 80 ? -14.923 -31.646 -11.072 1.00 90.44 80 ALA A C 1
ATOM 601 O O . ALA A 1 80 ? -15.639 -32.327 -11.813 1.00 90.44 80 ALA A O 1
ATOM 602 N N . SER A 1 81 ? -14.715 -31.985 -9.794 1.00 90.31 81 SER A N 1
ATOM 603 C CA . SER A 1 81 ? -15.267 -33.209 -9.202 1.00 90.31 81 SER A CA 1
ATOM 604 C C . SER A 1 81 ? -16.798 -33.192 -9.115 1.00 90.31 81 SER A C 1
ATOM 606 O O . SER A 1 81 ? -17.446 -34.223 -9.320 1.00 90.31 81 SER A O 1
ATOM 608 N N . HIS A 1 82 ? -17.392 -32.019 -8.869 1.00 92.56 82 HIS A N 1
ATOM 609 C CA . HIS A 1 82 ? -18.838 -31.844 -8.824 1.00 92.56 82 HIS A CA 1
ATOM 610 C C . HIS A 1 82 ? -19.474 -32.127 -10.190 1.00 92.56 82 HIS A C 1
ATOM 612 O O . HIS A 1 82 ? -20.404 -32.932 -10.280 1.00 92.56 82 HIS A O 1
ATOM 618 N N . ILE A 1 83 ? -18.911 -31.562 -11.263 1.00 92.38 83 ILE A N 1
ATOM 619 C CA . ILE A 1 83 ? -19.359 -31.815 -12.640 1.00 92.38 83 ILE A CA 1
ATOM 620 C C . ILE A 1 83 ? -19.199 -33.284 -13.026 1.00 92.38 83 ILE A C 1
ATOM 622 O O . ILE A 1 83 ? -20.109 -33.867 -13.611 1.00 92.38 83 ILE A O 1
ATOM 626 N N . MET A 1 84 ? -18.092 -33.924 -12.644 1.00 91.00 84 MET A N 1
ATOM 627 C CA . MET A 1 84 ? -17.891 -35.356 -12.883 1.00 91.00 84 MET A CA 1
ATOM 628 C C . MET A 1 84 ? -18.952 -36.215 -12.167 1.00 91.00 84 MET A C 1
ATOM 630 O O . MET A 1 84 ? -19.466 -37.187 -12.727 1.00 91.00 84 MET A O 1
ATOM 634 N N . SER A 1 85 ? -19.336 -35.844 -10.943 1.00 92.62 85 SER A N 1
ATOM 635 C CA . SER A 1 85 ? -20.438 -36.487 -10.214 1.00 92.62 85 SER A CA 1
ATOM 636 C C . SER A 1 85 ? -21.798 -36.272 -10.898 1.00 92.62 85 SER A C 1
ATOM 638 O O . SER A 1 85 ? -22.640 -37.170 -10.898 1.00 92.62 85 SER A O 1
ATOM 640 N N . LEU A 1 86 ? -22.053 -35.100 -11.480 1.00 92.38 86 LEU A N 1
ATOM 641 C CA . LEU A 1 86 ? -23.287 -34.860 -12.235 1.00 92.38 86 LEU A CA 1
ATOM 642 C C . LEU A 1 86 ? -23.316 -35.661 -13.543 1.00 92.38 86 LEU A C 1
ATOM 644 O O . LEU A 1 86 ? -24.322 -36.308 -13.834 1.00 92.38 86 LEU A O 1
ATOM 648 N N . GLU A 1 87 ? -22.202 -35.713 -14.274 1.00 92.50 87 GLU A N 1
ATOM 649 C CA . GLU A 1 87 ? -22.103 -36.476 -15.521 1.00 92.50 87 GLU A CA 1
ATOM 650 C C . GLU A 1 87 ? -22.276 -37.980 -15.286 1.00 92.50 87 GLU A C 1
ATOM 652 O O . GLU A 1 87 ? -23.051 -38.636 -15.978 1.00 92.50 87 GLU A O 1
ATOM 657 N N . THR A 1 88 ? -21.629 -38.534 -14.256 1.00 92.19 88 THR A N 1
ATOM 658 C CA . THR A 1 88 ? -21.816 -39.949 -13.883 1.00 92.19 88 THR A CA 1
ATOM 659 C C . THR A 1 88 ? -23.278 -40.265 -13.576 1.00 92.19 88 THR A C 1
ATOM 661 O O . THR A 1 88 ? -23.785 -41.297 -14.011 1.00 92.19 88 THR A O 1
ATOM 664 N N . LYS A 1 89 ? -23.999 -39.378 -12.877 1.00 91.31 89 LYS A N 1
ATOM 665 C CA . LYS A 1 89 ? -25.439 -39.551 -12.613 1.00 91.31 89 LYS A CA 1
ATOM 666 C C . LYS A 1 89 ? -26.275 -39.476 -13.894 1.00 91.31 89 LYS A C 1
ATOM 668 O O . LYS A 1 89 ? -27.236 -40.238 -14.018 1.00 91.31 89 LYS A O 1
ATOM 673 N N . ALA A 1 90 ? -25.914 -38.601 -14.831 1.00 90.31 90 ALA A N 1
ATOM 674 C CA . ALA A 1 90 ? -26.564 -38.483 -16.136 1.00 90.31 90 ALA A CA 1
ATOM 675 C C . ALA A 1 90 ? -26.321 -39.716 -17.033 1.00 90.31 90 ALA A C 1
ATOM 677 O O . ALA A 1 90 ? -27.219 -40.122 -17.768 1.00 90.31 90 ALA A O 1
ATOM 678 N N . LEU A 1 91 ? -25.159 -40.368 -16.905 1.00 90.81 91 LEU A N 1
ATOM 679 C CA . LEU A 1 91 ? -24.752 -41.580 -17.635 1.00 90.81 91 LEU A CA 1
ATOM 680 C C . LEU A 1 91 ? -25.120 -42.893 -16.918 1.00 90.81 91 LEU A C 1
ATOM 682 O O . LEU A 1 91 ? -24.439 -43.909 -17.069 1.00 90.81 91 LEU A O 1
ATOM 686 N N . ALA A 1 92 ? -26.170 -42.891 -16.094 1.00 88.19 92 ALA A N 1
ATOM 687 C CA . ALA A 1 92 ? -26.617 -44.074 -15.346 1.00 88.19 92 ALA A CA 1
ATOM 688 C C . ALA A 1 92 ? -25.520 -44.735 -14.475 1.00 88.19 92 ALA A C 1
ATOM 690 O O . ALA A 1 92 ? -25.495 -45.952 -14.298 1.00 88.19 92 ALA A O 1
ATOM 691 N N . GLY A 1 93 ? -24.607 -43.935 -13.919 1.00 84.69 93 GLY A N 1
ATOM 692 C CA . GLY A 1 93 ? -23.506 -44.386 -13.065 1.00 84.69 93 GLY A CA 1
ATOM 693 C C . GLY A 1 93 ? -22.255 -44.837 -13.822 1.00 84.69 93 GLY A C 1
ATOM 694 O O . GLY A 1 93 ? -21.288 -45.263 -13.187 1.00 84.69 93 GLY A O 1
ATOM 695 N N . GLN A 1 94 ? -22.233 -44.745 -15.156 1.00 85.56 94 GLN A N 1
ATOM 696 C CA . GLN A 1 94 ? -21.026 -45.027 -15.927 1.00 85.56 94 GLN A CA 1
ATOM 697 C C . GLN A 1 94 ? -19.991 -43.912 -15.776 1.00 85.56 94 GLN A C 1
ATOM 699 O O . GLN A 1 94 ? -20.316 -42.733 -15.624 1.00 85.56 94 GLN A O 1
ATOM 704 N N . ARG A 1 95 ? -18.712 -44.301 -15.807 1.00 84.44 95 ARG A N 1
ATOM 705 C CA . ARG A 1 95 ? -17.605 -43.343 -15.773 1.00 84.44 95 ARG A CA 1
ATOM 706 C C . ARG A 1 95 ? -17.562 -42.566 -17.097 1.00 84.44 95 ARG A C 1
ATOM 708 O O . ARG A 1 95 ? -17.587 -43.215 -18.143 1.00 84.44 95 ARG A O 1
ATOM 715 N N . PRO A 1 96 ? -17.442 -41.227 -17.059 1.00 85.38 96 PRO A N 1
ATOM 716 C CA . PRO A 1 96 ? -17.245 -40.404 -18.244 1.00 85.38 96 PRO A CA 1
ATOM 717 C C . PRO A 1 96 ? -16.083 -40.909 -19.096 1.00 85.38 96 PRO A C 1
ATOM 719 O O . PRO A 1 96 ? -15.047 -41.331 -18.571 1.00 85.38 96 PRO A O 1
ATOM 722 N N . ALA A 1 97 ? -16.250 -40.866 -20.416 1.00 83.00 97 ALA A N 1
ATOM 723 C CA . ALA A 1 97 ? -15.197 -41.247 -21.346 1.00 83.00 97 ALA A CA 1
ATOM 724 C C . ALA A 1 97 ? -14.016 -40.263 -21.281 1.00 83.00 97 ALA A C 1
ATOM 726 O O . ALA A 1 97 ? -14.178 -39.075 -20.991 1.00 83.00 97 ALA A O 1
ATOM 727 N N . LYS A 1 98 ? -12.810 -40.749 -21.598 1.00 81.06 98 LYS A N 1
ATOM 728 C CA . LYS A 1 98 ? -11.622 -39.896 -21.732 1.00 81.06 98 LYS A CA 1
ATOM 729 C C . LYS A 1 98 ? -11.837 -38.912 -22.890 1.00 81.06 98 LYS A C 1
ATOM 731 O O . LYS A 1 98 ? -12.106 -39.346 -24.004 1.00 81.06 98 LYS A O 1
ATOM 736 N N . GLY A 1 99 ? -11.709 -37.614 -22.621 1.00 81.06 99 GLY A N 1
ATOM 737 C CA . GLY A 1 99 ? -12.019 -36.540 -23.573 1.00 81.06 99 GLY A CA 1
ATOM 738 C C . GLY A 1 99 ? -13.422 -35.944 -23.413 1.00 81.06 99 GLY A C 1
ATOM 739 O O . GLY A 1 99 ? -13.739 -34.979 -24.102 1.00 81.06 99 GLY A O 1
ATOM 740 N N . SER A 1 100 ? -14.250 -36.466 -22.496 1.00 85.81 100 SER A N 1
ATOM 741 C CA . SER A 1 100 ? -15.481 -35.785 -22.077 1.00 85.81 100 SER A CA 1
ATOM 742 C C . SER A 1 100 ? -15.167 -34.486 -21.325 1.00 85.81 100 SER A C 1
ATOM 744 O O . SER A 1 100 ? -14.098 -34.358 -20.718 1.00 85.81 100 SER A O 1
ATOM 746 N N . LEU A 1 101 ? -16.116 -33.548 -21.312 1.00 86.25 101 LEU A N 1
ATOM 747 C CA . LEU A 1 101 ? -15.998 -32.244 -20.661 1.00 86.25 101 LEU A CA 1
ATOM 748 C C . LEU A 1 101 ? -15.573 -32.361 -19.188 1.00 86.25 101 LEU A C 1
ATOM 750 O O . LEU A 1 101 ? -14.627 -31.682 -18.793 1.00 86.25 101 LEU A O 1
ATOM 754 N N . SER A 1 102 ? -16.162 -33.266 -18.393 1.00 88.81 102 SER A N 1
ATOM 755 C CA . SER A 1 102 ? -15.721 -33.462 -16.999 1.00 88.81 102 SER A CA 1
ATOM 756 C C . SER A 1 102 ? -14.284 -33.970 -16.890 1.00 88.81 102 SER A C 1
ATOM 758 O O . SER A 1 102 ? -13.543 -33.529 -16.015 1.00 88.81 102 SER A O 1
ATOM 760 N N . SER A 1 103 ? -13.859 -34.861 -17.791 1.00 88.62 103 SER A N 1
ATOM 761 C CA . SER A 1 103 ? -12.494 -35.396 -17.794 1.00 88.62 103 SER A CA 1
ATOM 762 C C . SER A 1 103 ? -11.464 -34.321 -18.150 1.00 88.62 103 SER A C 1
ATOM 764 O O . SER A 1 103 ? -10.383 -34.279 -17.563 1.00 88.62 103 SER A O 1
ATOM 766 N N . THR A 1 104 ? -11.824 -33.407 -19.055 1.00 89.75 104 THR A N 1
ATOM 767 C CA . THR A 1 104 ? -10.999 -32.258 -19.435 1.00 89.75 104 THR A CA 1
ATOM 768 C C . THR A 1 104 ? -10.926 -31.244 -18.297 1.00 89.75 104 THR A C 1
ATOM 770 O O . THR A 1 104 ? -9.832 -30.814 -17.945 1.00 89.75 104 THR A O 1
ATOM 773 N N . LEU A 1 105 ? -12.054 -30.925 -17.651 1.00 89.31 105 LEU A N 1
ATOM 774 C CA . LEU A 1 105 ? -12.088 -30.050 -16.473 1.00 89.31 105 LEU A CA 1
ATOM 775 C C . LEU A 1 105 ? -11.268 -30.617 -15.311 1.00 89.31 105 LEU A C 1
ATOM 777 O O . LEU A 1 105 ? -10.546 -29.872 -14.657 1.00 89.31 105 LEU A O 1
ATOM 781 N N . GLN A 1 106 ? -11.331 -31.930 -15.082 1.00 89.81 106 GLN A N 1
ATOM 782 C CA . GLN A 1 106 ? -10.522 -32.596 -14.064 1.00 89.81 106 GLN A CA 1
ATOM 783 C C . GLN A 1 106 ? -9.027 -32.497 -14.390 1.00 89.81 106 GLN A C 1
ATOM 785 O O . GLN A 1 106 ? -8.238 -32.167 -13.511 1.00 89.81 106 GLN A O 1
ATOM 790 N N . SER A 1 107 ? -8.647 -32.692 -15.658 1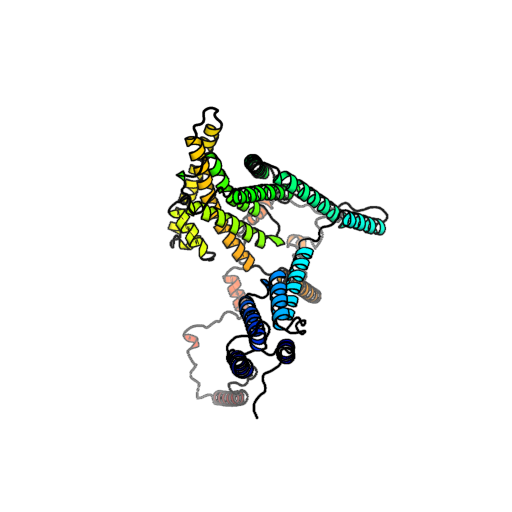.00 89.25 107 SER A N 1
ATOM 791 C CA . SER A 1 107 ? -7.263 -32.519 -16.110 1.00 89.25 107 SER A CA 1
ATOM 792 C C . SER A 1 107 ? -6.776 -31.075 -15.969 1.00 89.25 107 SER A C 1
ATOM 794 O O . SER A 1 107 ? -5.625 -30.872 -15.594 1.00 89.25 107 SER A O 1
ATOM 796 N N . ILE A 1 108 ? -7.623 -30.081 -16.257 1.00 87.88 108 ILE A N 1
ATOM 797 C CA . ILE A 1 108 ? -7.294 -28.658 -16.085 1.00 87.88 108 ILE A CA 1
ATOM 798 C C . ILE A 1 108 ? -7.140 -28.331 -14.599 1.00 87.88 108 ILE A C 1
ATOM 800 O O . ILE A 1 108 ? -6.159 -27.712 -14.213 1.00 87.88 108 ILE A O 1
ATOM 804 N N . ALA A 1 109 ? -8.057 -28.791 -13.748 1.00 88.06 109 ALA A N 1
ATOM 805 C CA . ALA A 1 109 ? -7.977 -28.564 -12.310 1.00 88.06 109 ALA A CA 1
ATOM 806 C C . ALA A 1 109 ? -6.744 -29.236 -11.682 1.00 88.06 109 ALA A C 1
ATOM 808 O O . ALA A 1 109 ? -6.081 -28.636 -10.836 1.00 88.06 109 ALA A O 1
ATOM 809 N N . ASP A 1 110 ? -6.409 -30.458 -12.106 1.00 87.00 110 ASP A N 1
ATOM 810 C CA . ASP A 1 110 ? -5.194 -31.146 -11.666 1.00 87.00 110 ASP A CA 1
ATOM 811 C C . ASP A 1 110 ? -3.936 -30.436 -12.199 1.00 87.00 110 ASP A C 1
ATOM 813 O O . ASP A 1 110 ? -2.962 -30.309 -11.460 1.00 87.00 110 ASP A O 1
ATOM 817 N N . HIS A 1 111 ? -3.965 -29.891 -13.422 1.00 85.94 111 HIS A N 1
ATOM 818 C CA . HIS A 1 111 ? -2.874 -29.077 -13.962 1.00 85.94 111 HIS A CA 1
ATOM 819 C C . HIS A 1 111 ? -2.694 -27.761 -13.191 1.00 85.94 111 HIS A C 1
ATOM 821 O O . HIS A 1 111 ? -1.587 -27.484 -12.737 1.00 85.94 111 HIS A O 1
ATOM 827 N N . ASN A 1 112 ? -3.770 -27.018 -12.926 1.00 83.69 112 ASN A N 1
ATOM 828 C CA . ASN A 1 112 ? -3.753 -25.801 -12.107 1.00 83.69 112 ASN A CA 1
ATOM 829 C C . ASN A 1 112 ? -3.241 -26.085 -10.688 1.00 83.69 112 ASN A C 1
ATOM 831 O O . ASN A 1 112 ? -2.523 -25.272 -10.107 1.00 83.69 112 ASN A O 1
ATOM 835 N N . LEU A 1 113 ? -3.583 -27.248 -10.119 1.00 78.88 113 LEU A N 1
ATOM 836 C CA . LEU A 1 113 ? -3.039 -27.696 -8.840 1.00 78.88 113 LEU A CA 1
ATOM 837 C C . LEU A 1 113 ? -1.539 -27.979 -8.960 1.00 78.88 113 LEU A C 1
ATOM 839 O O . LEU A 1 113 ? -0.786 -27.549 -8.091 1.00 78.88 113 LEU A O 1
ATOM 843 N N . THR A 1 114 ? -1.088 -28.650 -10.026 1.00 75.88 114 THR A N 1
ATOM 844 C CA . THR A 1 114 ? 0.347 -28.868 -10.250 1.00 75.88 114 THR A CA 1
ATOM 845 C C . THR A 1 114 ? 1.097 -27.556 -10.428 1.00 75.88 114 THR A C 1
ATOM 847 O O . THR A 1 114 ? 2.085 -27.377 -9.729 1.00 75.88 114 THR A O 1
ATOM 850 N N . GLU A 1 115 ? 0.595 -26.614 -11.229 1.00 69.19 115 GLU A N 1
ATOM 851 C CA . GLU A 1 115 ? 1.181 -25.281 -11.404 1.00 69.19 115 GLU A CA 1
ATOM 852 C C . GLU A 1 115 ? 1.184 -24.483 -10.102 1.00 69.19 115 GLU A C 1
ATOM 854 O O . GLU A 1 115 ? 2.178 -23.856 -9.758 1.00 69.19 115 GLU A O 1
ATOM 859 N N . SER A 1 116 ? 0.117 -24.568 -9.304 1.00 59.00 116 SER A N 1
ATOM 860 C CA . SER A 1 116 ? 0.087 -23.967 -7.967 1.00 59.00 116 SER A CA 1
ATOM 861 C C . SER A 1 116 ? 1.113 -24.617 -7.039 1.00 59.00 116 SER A C 1
ATOM 863 O O . SER A 1 116 ? 1.740 -23.923 -6.250 1.00 59.00 116 SER A O 1
ATOM 865 N N . THR A 1 117 ? 1.338 -25.933 -7.135 1.00 56.12 117 THR A N 1
ATOM 866 C CA . THR A 1 117 ? 2.366 -26.632 -6.346 1.00 56.12 117 THR A CA 1
ATOM 867 C C . THR A 1 117 ? 3.784 -26.454 -6.878 1.00 56.12 117 THR A C 1
ATOM 869 O O . THR A 1 117 ? 4.709 -26.575 -6.087 1.00 56.12 117 THR A O 1
ATOM 872 N N . THR A 1 118 ? 3.996 -26.185 -8.170 1.00 53.88 118 THR A N 1
ATOM 873 C CA . THR A 1 118 ? 5.316 -25.870 -8.737 1.00 53.88 118 THR A CA 1
ATOM 874 C C . THR A 1 118 ? 5.658 -24.414 -8.490 1.00 53.88 118 THR A C 1
ATOM 876 O O . THR A 1 118 ? 6.752 -24.155 -8.019 1.00 53.88 118 THR A O 1
ATOM 879 N N . ASN A 1 119 ? 4.705 -23.495 -8.651 1.00 49.19 119 ASN A N 1
ATOM 880 C CA . ASN A 1 119 ? 4.854 -22.100 -8.245 1.00 49.19 119 ASN A CA 1
ATOM 881 C C . ASN A 1 119 ? 5.029 -21.999 -6.727 1.00 49.19 119 ASN A C 1
ATOM 883 O O . ASN A 1 119 ? 5.889 -21.253 -6.278 1.00 49.19 119 ASN A O 1
ATOM 887 N N . ASN A 1 120 ? 4.325 -22.816 -5.930 1.00 44.62 120 ASN A N 1
ATOM 888 C CA . ASN A 1 120 ? 4.639 -22.953 -4.509 1.00 44.62 120 ASN A CA 1
ATOM 889 C C . ASN A 1 120 ? 5.942 -23.713 -4.264 1.00 44.62 120 ASN A C 1
ATOM 891 O O . ASN A 1 120 ? 6.581 -23.402 -3.294 1.00 44.62 120 ASN A O 1
ATOM 895 N N . LYS A 1 121 ? 6.429 -24.659 -5.072 1.00 38.03 121 LYS A N 1
ATOM 896 C CA . LYS A 1 121 ? 7.760 -25.271 -4.838 1.00 38.03 121 LYS A CA 1
ATOM 897 C C . LYS A 1 121 ? 8.918 -24.357 -5.239 1.00 38.03 121 LYS A C 1
ATOM 899 O O . LYS A 1 121 ? 9.983 -24.457 -4.642 1.00 38.03 121 LYS A O 1
ATOM 904 N N . GLU A 1 122 ? 8.718 -23.476 -6.210 1.00 41.16 122 GLU A N 1
ATOM 905 C CA . GLU A 1 122 ? 9.667 -22.429 -6.593 1.00 41.16 122 GLU A CA 1
ATOM 906 C C . GLU A 1 122 ? 9.588 -21.224 -5.637 1.00 41.16 122 GLU A C 1
ATOM 908 O O . GLU A 1 122 ? 10.612 -20.601 -5.368 1.00 41.16 122 GLU A O 1
ATOM 913 N N . ALA A 1 123 ? 8.421 -20.953 -5.032 1.00 38.19 123 ALA A N 1
ATOM 914 C CA . ALA A 1 123 ? 8.240 -19.944 -3.978 1.00 38.19 123 ALA A CA 1
ATOM 915 C C . ALA A 1 123 ? 8.460 -20.470 -2.536 1.00 38.19 123 ALA A C 1
ATOM 917 O O . ALA A 1 123 ? 8.731 -19.690 -1.628 1.00 38.19 123 ALA A O 1
ATOM 918 N N . GLU A 1 124 ? 8.381 -21.783 -2.316 1.00 37.62 124 GLU A N 1
ATOM 919 C CA . GLU A 1 124 ? 8.447 -22.499 -1.031 1.00 37.62 124 GLU A CA 1
ATOM 920 C C . GLU A 1 124 ? 9.382 -23.723 -1.116 1.00 37.62 124 GLU A C 1
ATOM 922 O O . GLU A 1 124 ? 9.088 -24.806 -0.597 1.00 37.62 124 GLU A O 1
ATOM 927 N N . ALA A 1 125 ? 10.554 -23.583 -1.741 1.00 37.16 125 ALA A N 1
ATOM 928 C CA . ALA A 1 125 ? 11.664 -24.504 -1.500 1.00 37.16 125 ALA A CA 1
ATOM 929 C C . ALA A 1 125 ? 12.150 -24.328 -0.045 1.00 37.16 125 ALA A C 1
ATOM 931 O O . ALA A 1 125 ? 13.189 -23.730 0.233 1.00 37.16 125 ALA A O 1
ATOM 932 N N . PHE A 1 126 ? 11.356 -24.800 0.919 1.00 51.06 126 PHE A N 1
ATOM 933 C CA . PHE A 1 126 ? 11.696 -24.768 2.332 1.00 51.06 126 PHE A CA 1
ATOM 934 C C . PHE A 1 126 ? 12.795 -25.790 2.599 1.00 51.06 126 PHE A C 1
ATOM 936 O O . PHE A 1 126 ? 12.557 -26.995 2.643 1.00 51.06 126 PHE A O 1
ATOM 943 N N . VAL A 1 127 ? 13.998 -25.286 2.845 1.00 53.19 127 VAL A N 1
ATOM 944 C CA . VAL A 1 127 ? 15.097 -26.060 3.412 1.00 53.19 127 VAL A CA 1
ATOM 945 C C . VAL A 1 127 ? 14.660 -26.613 4.771 1.00 53.19 127 VAL A C 1
ATOM 947 O O . VAL A 1 127 ? 14.505 -25.866 5.743 1.00 53.19 127 VAL A O 1
ATOM 950 N N . THR A 1 128 ? 14.465 -27.927 4.877 1.00 58.00 128 THR A N 1
ATOM 951 C CA . THR A 1 128 ? 14.244 -28.555 6.183 1.00 58.00 128 THR A CA 1
ATOM 952 C C . THR A 1 128 ? 15.567 -28.674 6.947 1.00 58.00 128 THR A C 1
ATOM 954 O O . THR A 1 128 ? 16.650 -28.650 6.364 1.00 58.00 128 THR A O 1
ATOM 957 N N . LYS A 1 129 ? 15.516 -28.861 8.277 1.00 54.22 129 LYS A N 1
ATOM 958 C CA . LYS A 1 129 ? 16.731 -29.124 9.081 1.00 54.22 129 LYS A CA 1
ATOM 959 C C . LYS A 1 129 ? 17.510 -30.344 8.549 1.00 54.22 129 LYS A C 1
ATOM 961 O O . LYS A 1 129 ? 18.724 -30.397 8.699 1.00 54.22 129 LYS A O 1
ATOM 966 N N . GLY A 1 130 ? 16.804 -31.310 7.951 1.00 62.81 130 GLY A N 1
ATOM 967 C CA . GLY A 1 130 ? 17.400 -32.485 7.314 1.00 62.81 130 GLY A CA 1
ATOM 968 C C . GLY A 1 130 ? 18.128 -32.141 6.016 1.00 62.81 130 GLY A C 1
ATOM 969 O O . GLY A 1 130 ? 19.239 -32.617 5.814 1.00 62.81 130 GLY A O 1
ATOM 970 N N . ASP A 1 131 ? 17.557 -31.263 5.192 1.00 63.78 131 ASP A N 1
ATOM 971 C CA . ASP A 1 131 ? 18.170 -30.827 3.931 1.00 63.78 131 ASP A CA 1
ATOM 972 C C . ASP A 1 131 ? 19.396 -29.939 4.171 1.00 63.78 131 ASP A C 1
ATOM 974 O O . ASP A 1 131 ? 20.415 -30.116 3.509 1.00 63.78 131 ASP A O 1
ATOM 978 N N . ALA A 1 132 ? 19.346 -29.055 5.177 1.00 61.53 132 ALA A N 1
ATOM 979 C CA . ALA A 1 132 ? 20.508 -28.276 5.613 1.00 61.53 132 ALA A CA 1
ATOM 980 C C . ALA A 1 132 ? 21.630 -29.174 6.154 1.00 61.53 132 ALA A C 1
ATOM 982 O O . ALA A 1 132 ? 22.781 -29.040 5.747 1.00 61.53 132 ALA A O 1
ATOM 983 N N . ALA A 1 133 ? 21.300 -30.144 7.016 1.00 67.31 133 ALA A N 1
ATOM 984 C CA . ALA A 1 133 ? 22.282 -31.087 7.550 1.00 67.31 133 ALA A CA 1
ATOM 985 C C . ALA A 1 133 ? 22.897 -31.970 6.454 1.00 67.31 133 ALA A C 1
ATOM 987 O O . ALA A 1 133 ? 24.089 -32.267 6.499 1.00 67.31 133 ALA A O 1
ATOM 988 N N . LYS A 1 134 ? 22.098 -32.362 5.455 1.00 73.31 134 LYS A N 1
ATOM 989 C CA . LYS A 1 134 ? 22.566 -33.127 4.300 1.00 73.31 134 LYS A CA 1
ATOM 990 C C . LYS A 1 134 ? 23.478 -32.291 3.401 1.00 73.31 134 LYS A C 1
ATOM 992 O O . LYS A 1 134 ? 24.553 -32.761 3.062 1.00 73.31 134 LYS A O 1
ATOM 997 N N . ALA A 1 135 ? 23.117 -31.041 3.108 1.00 68.81 135 ALA A N 1
ATOM 998 C CA . ALA A 1 135 ? 23.971 -30.125 2.351 1.00 68.81 135 ALA A CA 1
ATOM 999 C C . ALA A 1 135 ? 25.313 -29.862 3.061 1.00 68.81 135 ALA A C 1
ATOM 1001 O O . ALA A 1 135 ? 26.358 -29.886 2.417 1.00 68.81 135 ALA A O 1
ATOM 1002 N N . MET A 1 136 ? 25.307 -29.691 4.390 1.00 68.12 136 MET A N 1
ATOM 1003 C CA . MET A 1 136 ? 26.539 -29.574 5.182 1.00 68.12 136 MET A CA 1
ATOM 1004 C C . MET A 1 136 ? 27.370 -30.856 5.159 1.00 68.12 136 MET A C 1
ATOM 1006 O O . MET A 1 136 ? 28.592 -30.781 5.090 1.00 68.12 136 MET A O 1
ATOM 1010 N N . HIS A 1 137 ? 26.728 -32.025 5.235 1.00 73.44 137 HIS A N 1
ATOM 1011 C CA . HIS A 1 137 ? 27.417 -33.310 5.169 1.00 73.44 137 HIS A CA 1
ATOM 1012 C C . HIS A 1 137 ? 28.072 -33.517 3.802 1.00 73.44 137 HIS A C 1
ATOM 1014 O O . HIS A 1 137 ? 29.263 -33.806 3.740 1.00 73.44 137 HIS A O 1
ATOM 1020 N N . ASP A 1 138 ? 27.325 -33.302 2.721 1.00 72.44 138 ASP A N 1
ATOM 1021 C CA . ASP A 1 138 ? 27.804 -33.473 1.351 1.00 72.44 138 ASP A CA 1
ATOM 1022 C C . ASP A 1 138 ? 28.953 -32.492 1.040 1.00 72.44 138 ASP A C 1
ATOM 1024 O O . ASP A 1 138 ? 29.962 -32.877 0.446 1.00 72.44 138 ASP A O 1
ATOM 1028 N N . GLU A 1 139 ? 28.863 -31.243 1.515 1.00 73.75 139 GLU A N 1
ATOM 1029 C CA . GLU A 1 139 ? 29.920 -30.242 1.333 1.00 73.75 139 GLU A CA 1
ATOM 1030 C C . GLU A 1 139 ? 31.144 -30.502 2.231 1.00 73.75 139 GLU A C 1
ATOM 1032 O O . GLU A 1 139 ? 32.282 -30.391 1.773 1.00 73.75 139 GLU A O 1
ATOM 1037 N N . ALA A 1 140 ? 30.944 -30.933 3.481 1.00 71.06 140 ALA A N 1
ATOM 1038 C CA . ALA A 1 140 ? 32.037 -31.337 4.365 1.00 71.06 140 ALA A CA 1
ATOM 1039 C C . ALA A 1 140 ? 32.784 -32.565 3.823 1.00 71.06 140 ALA A C 1
ATOM 1041 O O . ALA A 1 140 ? 34.005 -32.641 3.951 1.00 71.06 140 ALA A O 1
ATOM 1042 N N . VAL A 1 141 ? 32.082 -33.509 3.190 1.00 74.19 141 VAL A N 1
ATOM 1043 C CA . VAL A 1 141 ? 32.693 -34.672 2.529 1.00 74.19 141 VAL A CA 1
ATOM 1044 C C . VAL A 1 141 ? 33.497 -34.240 1.298 1.00 74.19 141 VAL A C 1
ATOM 1046 O O . VAL A 1 141 ? 34.607 -34.732 1.101 1.00 74.19 141 VAL A O 1
ATOM 1049 N N . ALA A 1 142 ? 32.999 -33.277 0.516 1.00 68.81 142 ALA A N 1
ATOM 1050 C CA . ALA A 1 142 ? 33.715 -32.739 -0.642 1.00 68.81 142 ALA A CA 1
ATOM 1051 C C . ALA A 1 142 ? 34.965 -31.912 -0.265 1.00 68.81 142 ALA A C 1
ATOM 1053 O O . ALA A 1 142 ? 35.950 -31.921 -1.003 1.00 68.81 142 ALA A O 1
ATOM 1054 N N . HIS A 1 143 ? 34.951 -31.229 0.887 1.00 65.81 143 HIS A N 1
ATOM 1055 C CA . HIS A 1 143 ? 36.009 -30.306 1.331 1.00 65.81 143 HIS A CA 1
ATOM 1056 C C . HIS A 1 143 ? 36.802 -30.777 2.566 1.00 65.81 143 HIS A C 1
ATOM 1058 O O . HIS A 1 143 ? 37.364 -29.966 3.305 1.00 65.81 143 HIS A O 1
ATOM 1064 N N . GLY A 1 144 ? 36.893 -32.091 2.797 1.00 64.06 144 GLY A N 1
ATOM 1065 C CA . GLY A 1 144 ? 37.826 -32.660 3.781 1.00 64.06 144 GLY A CA 1
ATOM 1066 C C . GLY A 1 144 ? 37.497 -32.345 5.247 1.00 64.06 144 GLY A C 1
ATOM 1067 O O . GLY A 1 144 ? 38.402 -32.227 6.070 1.00 64.06 144 GLY A O 1
ATOM 1068 N N . GLY A 1 145 ? 36.213 -32.212 5.583 1.00 63.41 145 GLY A N 1
ATOM 1069 C CA . GLY A 1 145 ? 35.712 -32.073 6.954 1.00 63.41 145 GLY A CA 1
ATOM 1070 C C . GLY A 1 145 ? 35.471 -30.638 7.428 1.00 63.41 145 GLY A C 1
ATOM 1071 O O . GLY A 1 145 ? 35.152 -30.441 8.599 1.00 63.41 145 GLY A O 1
ATOM 1072 N N . THR A 1 146 ? 35.594 -29.635 6.552 1.00 57.62 146 THR A N 1
ATOM 1073 C CA . THR A 1 146 ? 35.335 -28.224 6.897 1.00 57.62 146 THR A CA 1
ATOM 1074 C C . THR A 1 146 ? 34.319 -27.591 5.950 1.00 57.62 146 THR A C 1
ATOM 1076 O O . THR A 1 146 ? 34.429 -27.737 4.738 1.00 57.62 146 THR A O 1
ATOM 1079 N N . VAL A 1 147 ? 33.333 -26.878 6.506 1.00 59.06 147 VAL A N 1
ATOM 1080 C CA . VAL A 1 147 ? 32.350 -26.084 5.750 1.00 59.06 147 VAL A CA 1
ATOM 1081 C C . VAL A 1 147 ? 32.785 -24.619 5.805 1.00 59.06 147 VAL A C 1
ATOM 1083 O O . VAL A 1 147 ? 32.978 -24.062 6.889 1.00 59.06 147 VAL A O 1
ATOM 1086 N N . ALA A 1 148 ? 32.991 -23.985 4.649 1.00 62.12 148 ALA A N 1
ATOM 1087 C CA . ALA A 1 148 ? 33.415 -22.587 4.583 1.00 62.12 148 ALA A CA 1
ATOM 1088 C C . ALA A 1 148 ? 32.290 -21.639 5.048 1.00 62.12 148 ALA A C 1
ATOM 1090 O O . ALA A 1 148 ? 31.122 -21.857 4.738 1.00 62.12 148 ALA A O 1
ATOM 1091 N N . LYS A 1 149 ? 32.636 -20.542 5.742 1.00 53.38 149 LYS A N 1
ATOM 1092 C CA . LYS A 1 149 ? 31.678 -19.574 6.334 1.00 53.38 149 LYS A CA 1
ATOM 1093 C C . LYS A 1 149 ? 30.759 -18.837 5.336 1.00 53.38 149 LYS A C 1
ATOM 1095 O O . LYS A 1 149 ? 29.854 -18.148 5.784 1.00 53.38 149 LYS A O 1
ATOM 1100 N N . ALA A 1 150 ? 30.992 -18.956 4.029 1.00 57.62 150 ALA A N 1
ATOM 1101 C CA . ALA A 1 150 ? 30.201 -18.330 2.958 1.00 57.62 150 ALA A CA 1
ATOM 1102 C C . ALA A 1 150 ? 29.798 -19.351 1.873 1.00 57.62 150 ALA A C 1
ATOM 1104 O O . ALA A 1 150 ? 29.755 -19.043 0.685 1.00 57.62 150 ALA A O 1
ATOM 1105 N N . SER A 1 151 ? 29.625 -20.606 2.281 1.00 65.19 151 SER A N 1
ATOM 1106 C CA . SER A 1 151 ? 29.221 -21.704 1.406 1.00 65.19 151 SER A CA 1
ATOM 1107 C C . SER A 1 151 ? 27.710 -21.742 1.190 1.00 65.19 151 SER A C 1
ATOM 1109 O O . SER A 1 151 ? 26.935 -21.270 2.024 1.00 65.19 151 SER A O 1
ATOM 1111 N N . LYS A 1 152 ? 27.283 -22.413 0.113 1.00 57.34 152 LYS A N 1
ATOM 1112 C CA . LYS A 1 152 ? 25.862 -22.686 -0.138 1.00 57.34 152 LYS A CA 1
ATOM 1113 C C . LYS A 1 152 ? 25.218 -23.446 1.028 1.00 57.34 152 LYS A C 1
ATOM 1115 O O . LYS A 1 152 ? 24.069 -23.164 1.346 1.00 57.34 152 LYS A O 1
ATOM 1120 N N . ALA A 1 153 ? 25.930 -24.360 1.698 1.00 59.41 153 ALA A N 1
ATOM 1121 C CA . ALA A 1 153 ? 25.398 -25.042 2.878 1.00 59.41 153 ALA A CA 1
ATOM 1122 C C . ALA A 1 153 ? 25.176 -24.101 4.081 1.00 59.41 153 ALA A C 1
ATOM 1124 O O . ALA A 1 153 ? 24.184 -24.263 4.793 1.00 59.41 153 ALA A O 1
ATOM 1125 N N . ALA A 1 154 ? 26.037 -23.096 4.286 1.00 60.22 154 ALA A N 1
ATOM 1126 C CA . ALA A 1 154 ? 25.861 -22.092 5.341 1.00 60.22 154 ALA A CA 1
ATOM 1127 C C . ALA A 1 154 ? 24.648 -21.173 5.081 1.00 60.22 154 ALA A C 1
ATOM 1129 O O . ALA A 1 154 ? 23.886 -20.875 6.004 1.00 60.22 154 ALA A O 1
ATOM 1130 N N . ASP A 1 155 ? 24.411 -20.788 3.823 1.00 57.03 155 ASP A N 1
ATOM 1131 C CA . ASP A 1 155 ? 23.236 -19.992 3.425 1.00 57.03 155 ASP A CA 1
ATOM 1132 C C . ASP A 1 155 ? 21.920 -20.773 3.609 1.00 57.03 155 ASP A C 1
ATOM 1134 O O . ASP A 1 155 ? 20.892 -20.235 4.039 1.00 57.03 155 ASP A O 1
ATOM 1138 N N . VAL A 1 156 ? 21.962 -22.076 3.328 1.00 60.12 156 VAL A N 1
ATOM 1139 C CA . VAL A 1 156 ? 20.858 -23.029 3.508 1.00 60.12 156 VAL A CA 1
ATOM 1140 C C . VAL A 1 156 ? 20.545 -23.227 5.005 1.00 60.12 156 VAL A C 1
ATOM 1142 O O . VAL A 1 156 ? 19.376 -23.219 5.399 1.00 60.12 156 VAL A O 1
ATOM 1145 N N . GLU A 1 157 ? 21.558 -23.302 5.874 1.00 63.44 157 GLU A N 1
ATOM 1146 C CA . GLU A 1 157 ? 21.378 -23.352 7.334 1.00 63.44 157 GLU A CA 1
ATOM 1147 C C . GLU A 1 157 ? 20.741 -22.066 7.888 1.00 63.44 157 GLU A C 1
ATOM 1149 O O . GLU A 1 157 ? 19.743 -22.143 8.620 1.00 63.44 157 GLU A O 1
ATOM 1154 N N . ALA A 1 158 ? 21.258 -20.897 7.493 1.00 58.59 158 ALA A N 1
ATOM 1155 C CA . ALA A 1 158 ? 20.725 -19.592 7.891 1.00 58.59 158 ALA A CA 1
ATOM 1156 C C . ALA A 1 158 ? 19.253 -19.426 7.475 1.00 58.59 158 ALA A C 1
ATOM 1158 O O . ALA A 1 158 ? 18.418 -18.988 8.271 1.00 58.59 158 ALA A O 1
ATOM 1159 N N . SER A 1 159 ? 18.908 -19.875 6.266 1.00 52.41 159 SER A N 1
ATOM 1160 C CA . SER A 1 159 ? 17.530 -19.876 5.761 1.00 52.41 159 SER A CA 1
ATOM 1161 C C . SER A 1 159 ? 16.608 -20.778 6.595 1.00 52.41 159 SER A C 1
ATOM 1163 O O . SER A 1 159 ? 15.487 -20.388 6.927 1.00 52.41 159 SER A O 1
ATOM 1165 N N . SER A 1 160 ? 17.085 -21.952 7.028 1.00 56.53 160 SER A N 1
ATOM 1166 C CA . SER A 1 160 ? 16.312 -22.866 7.889 1.00 56.53 160 SER A CA 1
ATOM 1167 C C . SER A 1 160 ? 16.017 -22.287 9.286 1.00 56.53 160 SER A C 1
ATOM 1169 O O . SER A 1 160 ? 14.975 -22.586 9.884 1.00 56.53 160 SER A O 1
ATOM 1171 N N . PHE A 1 161 ? 16.918 -21.447 9.811 1.00 52.91 161 PHE A N 1
ATOM 1172 C CA . PHE A 1 161 ? 16.761 -20.783 11.107 1.00 52.91 161 PHE A CA 1
ATOM 1173 C C . PHE A 1 161 ? 15.682 -19.692 11.049 1.00 52.91 161 PHE A C 1
ATOM 1175 O O . PHE A 1 161 ? 14.814 -19.640 11.924 1.00 52.91 161 PHE A O 1
ATOM 1182 N N . LEU A 1 162 ? 15.665 -18.902 9.970 1.00 49.69 162 LEU A N 1
ATOM 1183 C CA . LEU A 1 162 ? 14.653 -17.869 9.721 1.00 49.69 162 LEU A CA 1
ATOM 1184 C C . LEU A 1 162 ? 13.226 -18.454 9.648 1.00 49.69 162 LEU A C 1
ATOM 1186 O O . LEU A 1 162 ? 12.298 -17.900 10.233 1.00 49.69 162 LEU A O 1
ATOM 1190 N N . ILE A 1 163 ? 13.050 -19.625 9.024 1.00 49.53 163 ILE A N 1
ATOM 1191 C CA . ILE A 1 163 ? 11.731 -20.275 8.859 1.00 49.53 163 ILE A CA 1
ATOM 1192 C C . ILE A 1 163 ? 11.159 -20.806 10.187 1.00 49.53 163 ILE A C 1
ATOM 1194 O O . ILE A 1 163 ? 9.953 -20.727 10.441 1.00 49.53 163 ILE A O 1
ATOM 1198 N N . LYS A 1 164 ? 11.999 -21.376 11.062 1.00 52.31 164 LYS A N 1
ATOM 1199 C CA . LYS A 1 164 ? 11.545 -21.818 12.395 1.00 52.31 164 LYS A CA 1
ATOM 1200 C C . LYS A 1 164 ? 11.132 -20.643 13.262 1.00 52.31 164 LYS A C 1
ATOM 1202 O O . LYS A 1 164 ? 10.132 -20.747 13.976 1.00 52.31 164 LYS A O 1
ATOM 1207 N N . HIS A 1 165 ? 11.895 -19.556 13.176 1.00 55.28 165 HIS A N 1
ATOM 1208 C CA . HIS A 1 165 ? 11.566 -18.332 13.878 1.00 55.28 165 HIS A CA 1
ATOM 1209 C C . HIS A 1 165 ? 10.196 -17.810 13.435 1.00 55.28 165 HIS A C 1
ATOM 1211 O O . HIS A 1 165 ? 9.366 -17.511 14.290 1.00 55.28 165 HIS A O 1
ATOM 1217 N N . ASP A 1 166 ? 9.917 -17.826 12.131 1.00 55.09 166 ASP A N 1
ATOM 1218 C CA . ASP A 1 166 ? 8.649 -17.387 11.549 1.00 55.09 166 ASP A CA 1
ATOM 1219 C C . ASP A 1 166 ? 7.439 -18.232 12.009 1.00 55.09 166 ASP A C 1
ATOM 1221 O O . ASP A 1 166 ? 6.443 -17.680 12.476 1.00 55.09 166 ASP A O 1
ATOM 1225 N N . LYS A 1 167 ? 7.519 -19.574 12.018 1.00 57.91 167 LYS A N 1
ATOM 1226 C CA . LYS A 1 167 ? 6.405 -20.421 12.514 1.00 57.91 167 LYS A CA 1
ATOM 1227 C C . LYS A 1 167 ? 6.082 -20.197 13.995 1.00 57.91 167 LYS A C 1
ATOM 1229 O O . LYS A 1 167 ? 4.909 -20.124 14.363 1.00 57.91 167 LYS A O 1
ATOM 1234 N N . GLN A 1 168 ? 7.102 -20.094 14.848 1.00 60.97 168 GLN A N 1
ATOM 1235 C CA . GLN A 1 168 ? 6.896 -19.802 16.272 1.00 60.97 168 GLN A CA 1
ATOM 1236 C C . GLN A 1 168 ? 6.373 -18.378 16.484 1.00 60.97 168 GLN A C 1
ATOM 1238 O O . GLN A 1 168 ? 5.484 -18.164 17.309 1.00 60.97 168 GLN A O 1
ATOM 1243 N N . HIS A 1 169 ? 6.875 -17.418 15.704 1.00 61.38 169 HIS A N 1
ATOM 1244 C CA . HIS A 1 169 ? 6.428 -16.033 15.746 1.00 61.38 169 HIS A CA 1
ATOM 1245 C C . HIS A 1 169 ? 4.949 -15.913 15.349 1.00 61.38 169 HIS A C 1
ATOM 1247 O O . HIS A 1 169 ? 4.180 -15.284 16.072 1.00 61.38 169 HIS A O 1
ATOM 1253 N N . ARG A 1 170 ? 4.507 -16.599 14.286 1.00 61.47 170 ARG A N 1
ATOM 1254 C CA . ARG A 1 170 ? 3.093 -16.624 13.870 1.00 61.47 170 ARG A CA 1
ATOM 1255 C C . ARG A 1 170 ? 2.155 -17.204 14.937 1.00 61.47 170 ARG A C 1
ATOM 1257 O O . ARG A 1 170 ? 1.081 -16.653 15.153 1.00 61.47 170 ARG A O 1
ATOM 1264 N N . TYR A 1 171 ? 2.560 -18.258 15.651 1.00 65.50 171 TYR A N 1
ATOM 1265 C CA . TYR A 1 171 ? 1.763 -18.827 16.751 1.00 65.50 171 TYR A CA 1
ATOM 1266 C C . TYR A 1 171 ? 1.627 -17.866 17.949 1.00 65.50 171 TYR A C 1
ATOM 1268 O O . TYR A 1 171 ? 0.546 -17.711 18.521 1.00 65.50 171 TYR A O 1
ATOM 1276 N N . LEU A 1 172 ? 2.712 -17.177 18.313 1.00 65.31 172 LEU A N 1
ATOM 1277 C CA . LEU A 1 172 ? 2.702 -16.169 19.380 1.00 65.31 172 LEU A CA 1
ATOM 1278 C C . LEU A 1 172 ? 1.860 -14.940 19.007 1.00 65.31 172 LEU A C 1
ATOM 1280 O O . LEU A 1 172 ? 1.146 -14.397 19.850 1.00 65.31 172 LEU A O 1
ATOM 1284 N N . LEU A 1 173 ? 1.902 -14.518 17.741 1.00 66.69 173 LEU A N 1
ATOM 1285 C CA . LEU A 1 173 ? 1.067 -13.423 17.249 1.00 66.69 173 LEU A CA 1
ATOM 1286 C C . LEU A 1 173 ? -0.428 -13.782 17.295 1.00 66.69 173 LEU A C 1
ATOM 1288 O O . LEU A 1 173 ? -1.228 -12.958 17.727 1.00 66.69 173 LEU A O 1
ATOM 1292 N N . ALA A 1 174 ? -0.799 -15.019 16.949 1.00 62.41 174 ALA A N 1
ATOM 1293 C CA . ALA A 1 174 ? -2.194 -15.472 16.935 1.00 62.41 174 ALA A CA 1
ATOM 1294 C C . ALA A 1 174 ? -2.864 -15.540 18.325 1.00 62.41 174 ALA A C 1
ATOM 1296 O O . ALA A 1 174 ? -4.088 -15.548 18.414 1.00 62.41 174 ALA A O 1
ATOM 1297 N N . SER A 1 175 ? -2.083 -15.588 19.409 1.00 70.06 175 SER A N 1
ATOM 1298 C CA . SER A 1 175 ? -2.586 -15.639 20.795 1.00 70.06 175 SER A CA 1
ATOM 1299 C C . SER A 1 175 ? -2.568 -14.282 21.513 1.00 70.06 175 SER A C 1
ATOM 1301 O O . SER A 1 175 ? -2.974 -14.187 22.670 1.00 70.06 175 SER A O 1
ATOM 1303 N N . SER A 1 176 ? -2.106 -13.225 20.841 1.00 80.88 176 SER A N 1
ATOM 1304 C CA . SER A 1 176 ? -1.946 -11.890 21.423 1.00 80.88 176 SER A CA 1
ATOM 1305 C C . SER A 1 176 ? -3.182 -11.009 21.198 1.00 80.88 176 SER A C 1
ATOM 1307 O O . SER A 1 176 ? -3.852 -11.098 20.174 1.00 80.88 176 SER A O 1
ATOM 1309 N N . SER A 1 177 ? -3.476 -10.107 22.141 1.00 90.25 177 SER A N 1
ATOM 1310 C CA . SER A 1 177 ? -4.582 -9.145 21.995 1.00 90.25 177 SER A CA 1
ATOM 1311 C C . SER A 1 177 ? -4.302 -8.111 20.893 1.00 90.25 177 SER A C 1
ATOM 1313 O O . SER A 1 177 ? -3.146 -7.725 20.686 1.00 90.25 177 SER A O 1
ATOM 1315 N N . LEU A 1 178 ? -5.351 -7.580 20.252 1.00 92.62 178 LEU A N 1
ATOM 1316 C CA . LEU A 1 178 ? -5.220 -6.535 19.224 1.00 92.62 178 LEU A CA 1
ATOM 1317 C C . LEU A 1 178 ? -4.432 -5.315 19.731 1.00 92.62 178 LEU A C 1
ATOM 1319 O O . LEU A 1 178 ? -3.536 -4.827 19.046 1.00 92.62 178 LEU A O 1
ATOM 1323 N N . LYS A 1 179 ? -4.700 -4.869 20.965 1.00 92.62 179 LYS A N 1
ATOM 1324 C CA . LYS A 1 179 ? -3.985 -3.744 21.584 1.00 92.62 179 LYS A CA 1
ATOM 1325 C C . LYS A 1 179 ? -2.484 -4.027 21.709 1.00 92.62 179 LYS A C 1
ATOM 1327 O O . LYS A 1 179 ? -1.672 -3.199 21.305 1.00 92.62 179 LYS A O 1
ATOM 1332 N N . SER A 1 180 ? -2.113 -5.207 22.214 1.00 93.06 180 SER A N 1
ATOM 1333 C CA . SER A 1 180 ? -0.700 -5.591 22.345 1.00 93.06 180 SER A CA 1
ATOM 1334 C C . SER A 1 180 ? -0.000 -5.743 20.994 1.00 93.06 180 SER A C 1
ATOM 1336 O O . SER A 1 180 ? 1.153 -5.339 20.858 1.00 93.06 180 SER A O 1
ATOM 1338 N N . LEU A 1 181 ? -0.696 -6.286 19.989 1.00 93.69 181 LEU A N 1
ATOM 1339 C CA . LEU A 1 181 ? -0.164 -6.418 18.634 1.00 93.69 181 LEU A CA 1
ATOM 1340 C C . LEU A 1 181 ? 0.076 -5.041 18.003 1.00 93.69 181 LEU A C 1
ATOM 1342 O O . LEU A 1 181 ? 1.138 -4.804 17.430 1.00 93.69 181 LEU A O 1
ATOM 1346 N N . TRP A 1 182 ? -0.862 -4.109 18.179 1.00 95.50 182 TRP A N 1
ATOM 1347 C CA . TRP A 1 182 ? -0.745 -2.736 17.692 1.00 95.50 182 TRP A CA 1
ATOM 1348 C C . TRP A 1 182 ? 0.417 -1.978 18.333 1.00 95.50 182 TRP A C 1
ATOM 1350 O O . TRP A 1 182 ? 1.224 -1.364 17.636 1.00 95.50 182 TRP A O 1
ATOM 1360 N N . GLU A 1 183 ? 0.543 -2.047 19.659 1.00 94.19 183 GLU A N 1
ATOM 1361 C CA . GLU A 1 183 ? 1.655 -1.421 20.378 1.00 94.19 183 GLU A CA 1
ATOM 1362 C C . GLU A 1 183 ? 3.002 -2.027 19.965 1.00 94.19 183 GLU A C 1
ATOM 1364 O O . GLU A 1 183 ? 3.967 -1.288 19.758 1.00 94.19 183 GLU A O 1
ATOM 1369 N N . LYS A 1 184 ? 3.064 -3.354 19.776 1.00 94.38 184 LYS A N 1
ATOM 1370 C CA . LYS A 1 184 ? 4.255 -4.044 19.264 1.00 94.38 184 LYS A CA 1
ATOM 1371 C C . LYS A 1 184 ? 4.611 -3.572 17.852 1.00 94.38 184 LYS A C 1
ATOM 1373 O O . LYS A 1 184 ? 5.755 -3.184 17.632 1.00 94.38 184 LYS A O 1
ATOM 1378 N N . ALA A 1 185 ? 3.652 -3.546 16.925 1.00 94.38 185 ALA A N 1
ATOM 1379 C CA . ALA A 1 185 ? 3.872 -3.080 15.554 1.00 94.38 185 ALA A CA 1
ATOM 1380 C C . ALA A 1 185 ? 4.334 -1.612 15.518 1.00 94.38 185 ALA A C 1
ATOM 1382 O O . ALA A 1 185 ? 5.252 -1.260 14.776 1.00 94.38 185 ALA A O 1
ATOM 1383 N N . GLY A 1 186 ? 3.745 -0.762 16.365 1.00 92.94 186 GLY A N 1
ATOM 1384 C CA . GLY A 1 186 ? 4.136 0.639 16.509 1.00 92.94 186 GLY A CA 1
ATOM 1385 C C . GLY A 1 186 ? 5.572 0.814 17.009 1.00 92.94 186 GLY A C 1
ATOM 1386 O O . GLY A 1 186 ? 6.293 1.662 16.483 1.00 92.94 186 GLY A O 1
ATOM 1387 N N . ARG A 1 187 ? 6.008 0.002 17.983 1.00 94.50 187 ARG A N 1
ATOM 1388 C CA . ARG A 1 187 ? 7.404 -0.015 18.458 1.00 94.50 187 ARG A CA 1
ATOM 1389 C C . ARG A 1 187 ? 8.352 -0.489 17.363 1.00 94.50 187 ARG A C 1
ATOM 1391 O O . ARG A 1 187 ? 9.240 0.266 16.995 1.00 94.50 187 ARG A O 1
ATOM 1398 N N . GLN A 1 188 ? 8.078 -1.645 16.755 1.00 94.56 188 GLN A N 1
ATOM 1399 C CA . GLN A 1 188 ? 8.901 -2.197 15.674 1.00 94.56 188 GLN A CA 1
ATOM 1400 C C . GLN A 1 188 ? 9.086 -1.190 14.528 1.00 94.56 188 GLN A C 1
ATOM 1402 O O . GLN A 1 188 ? 10.205 -0.977 14.075 1.00 94.56 188 GLN A O 1
ATOM 1407 N N . ARG A 1 189 ? 8.019 -0.497 14.101 1.00 94.25 189 ARG A N 1
ATOM 1408 C CA . ARG A 1 189 ? 8.099 0.536 13.052 1.00 94.25 189 ARG A CA 1
ATOM 1409 C C . ARG A 1 189 ? 8.974 1.729 13.449 1.00 94.25 189 ARG A C 1
ATOM 1411 O O . ARG A 1 189 ? 9.679 2.253 12.592 1.00 94.25 189 ARG A O 1
ATOM 1418 N N . LYS A 1 190 ? 8.934 2.163 14.714 1.00 92.31 190 LYS A N 1
ATOM 1419 C CA . LYS A 1 190 ? 9.821 3.225 15.222 1.00 92.31 190 LYS A CA 1
ATOM 1420 C C . LYS A 1 190 ? 11.266 2.740 15.313 1.00 92.31 190 LYS A C 1
ATOM 1422 O O . LYS A 1 190 ? 12.168 3.455 14.899 1.00 92.31 190 LYS A O 1
ATOM 1427 N N . ASP A 1 191 ? 11.484 1.512 15.769 1.00 93.38 191 ASP A N 1
ATOM 1428 C CA . ASP A 1 191 ? 12.823 0.937 15.908 1.00 93.38 191 ASP A CA 1
ATOM 1429 C C . ASP A 1 191 ? 13.539 0.829 14.552 1.00 93.38 191 ASP A C 1
ATOM 1431 O O . ASP A 1 191 ? 14.756 0.996 14.484 1.00 93.38 191 ASP A O 1
ATOM 1435 N N . LEU A 1 192 ? 12.804 0.670 13.443 1.00 92.75 192 LEU A N 1
ATOM 1436 C CA . LEU A 1 192 ? 13.381 0.681 12.092 1.00 92.75 192 LEU A CA 1
ATOM 1437 C C . LEU A 1 192 ? 14.146 1.971 11.746 1.00 92.75 192 LEU A C 1
ATOM 1439 O O . LEU A 1 192 ? 15.045 1.911 10.910 1.00 92.75 192 LEU A O 1
ATOM 1443 N N . SER A 1 193 ? 13.842 3.120 12.367 1.00 90.19 193 SER A N 1
ATOM 1444 C CA . SER A 1 193 ? 14.603 4.358 12.126 1.00 90.19 193 SER A CA 1
ATOM 1445 C C . SER A 1 193 ? 15.963 4.388 12.829 1.00 90.19 193 SER A C 1
ATOM 1447 O O . SER A 1 193 ? 16.746 5.300 12.587 1.00 90.19 193 SER A O 1
ATOM 1449 N N . THR A 1 194 ? 16.243 3.429 13.716 1.00 92.62 194 THR A N 1
ATOM 1450 C CA . THR A 1 194 ? 17.530 3.334 14.428 1.00 92.62 194 THR A CA 1
ATOM 1451 C C . THR A 1 194 ? 18.614 2.639 13.603 1.00 92.62 194 THR A C 1
ATOM 1453 O O . THR A 1 194 ? 19.802 2.784 13.894 1.00 92.62 194 THR A O 1
ATOM 1456 N N . PHE A 1 195 ? 18.226 1.908 12.555 1.00 90.62 195 PHE A N 1
ATOM 1457 C CA . PHE A 1 195 ? 19.158 1.212 11.678 1.00 90.62 195 PHE A CA 1
ATOM 1458 C C . PHE A 1 195 ? 19.864 2.191 10.740 1.00 90.62 195 PHE A C 1
ATOM 1460 O O . PHE A 1 195 ? 19.238 3.046 10.118 1.00 90.62 195 PHE A O 1
ATOM 1467 N N . THR A 1 196 ? 21.178 2.024 10.602 1.00 89.56 196 THR A N 1
ATOM 1468 C CA . THR A 1 196 ? 22.006 2.800 9.668 1.00 89.56 196 THR A CA 1
ATOM 1469 C C . THR A 1 196 ? 22.227 2.077 8.338 1.00 89.56 196 THR A C 1
ATOM 1471 O O . THR A 1 196 ? 22.386 2.733 7.312 1.00 89.56 196 THR A O 1
ATOM 1474 N N . ASP A 1 197 ? 22.211 0.738 8.345 1.00 88.88 197 ASP A N 1
ATOM 1475 C CA . ASP A 1 197 ? 22.365 -0.108 7.158 1.00 88.88 197 ASP A CA 1
ATOM 1476 C C . ASP A 1 197 ? 21.055 -0.828 6.799 1.00 88.88 197 ASP A C 1
ATOM 1478 O O . ASP A 1 197 ? 20.676 -1.834 7.411 1.00 88.88 197 ASP A O 1
ATOM 1482 N N . TYR A 1 198 ? 20.398 -0.321 5.756 1.00 87.94 198 TYR A N 1
ATOM 1483 C CA . TYR A 1 198 ? 19.132 -0.831 5.221 1.00 87.94 198 TYR A CA 1
ATOM 1484 C C . TYR A 1 198 ? 19.275 -2.117 4.391 1.00 87.94 198 TYR A C 1
ATOM 1486 O O . TYR A 1 198 ? 18.275 -2.748 4.056 1.00 87.94 198 TYR A O 1
ATOM 1494 N N . ASN A 1 199 ? 20.500 -2.531 4.054 1.00 86.62 199 ASN A N 1
ATOM 1495 C CA . ASN A 1 199 ? 20.752 -3.795 3.359 1.00 86.62 199 ASN A CA 1
ATOM 1496 C C . ASN A 1 199 ? 21.153 -4.923 4.315 1.00 86.62 199 ASN A C 1
ATOM 1498 O O . ASN A 1 199 ? 21.248 -6.078 3.891 1.00 86.62 199 ASN A O 1
ATOM 1502 N N . SER A 1 200 ? 21.353 -4.611 5.598 1.00 89.56 200 SER A N 1
ATOM 1503 C CA . SER A 1 200 ? 21.713 -5.596 6.612 1.00 89.56 200 SER A CA 1
ATOM 1504 C C . SER A 1 200 ? 20.623 -6.659 6.798 1.00 89.56 200 SER A C 1
ATOM 1506 O O . SER A 1 200 ? 19.422 -6.389 6.733 1.00 89.56 200 SER A O 1
ATOM 1508 N N . ILE A 1 201 ? 21.044 -7.890 7.099 1.00 89.06 201 ILE A N 1
ATOM 1509 C CA . ILE A 1 201 ? 20.129 -9.001 7.415 1.00 89.06 201 ILE A CA 1
ATOM 1510 C C . ILE A 1 201 ? 19.278 -8.654 8.647 1.00 89.06 201 ILE A C 1
ATOM 1512 O O . ILE A 1 201 ? 18.088 -8.957 8.682 1.00 89.06 201 ILE A O 1
ATOM 1516 N N . ALA A 1 202 ? 19.860 -7.959 9.629 1.00 89.88 202 ALA A N 1
ATOM 1517 C CA . ALA A 1 202 ? 19.154 -7.488 10.819 1.00 89.88 202 ALA A CA 1
ATOM 1518 C C . ALA A 1 202 ? 18.018 -6.506 10.474 1.00 89.88 202 ALA A C 1
ATOM 1520 O O . ALA A 1 202 ? 16.918 -6.634 11.002 1.00 89.88 202 ALA A O 1
ATOM 1521 N N . TYR A 1 203 ? 18.240 -5.572 9.543 1.00 91.88 203 TYR A N 1
ATOM 1522 C CA . TYR A 1 203 ? 17.180 -4.677 9.077 1.00 91.88 203 TYR A CA 1
ATOM 1523 C C . TYR A 1 203 ? 16.087 -5.439 8.324 1.00 91.88 203 TYR A C 1
ATOM 1525 O O . TYR A 1 203 ? 14.905 -5.292 8.629 1.00 91.88 203 TYR A O 1
ATOM 1533 N N . LYS A 1 204 ? 16.469 -6.300 7.371 1.00 90.75 204 LYS A N 1
ATOM 1534 C CA . LYS A 1 204 ? 15.507 -7.083 6.578 1.00 90.75 204 LYS A CA 1
ATOM 1535 C C . LYS A 1 204 ? 14.629 -7.978 7.457 1.00 90.75 204 LYS A C 1
ATOM 1537 O O . LYS A 1 204 ? 13.421 -8.050 7.242 1.00 90.75 204 LYS A O 1
ATOM 1542 N N . THR A 1 205 ? 15.220 -8.622 8.463 1.00 90.81 205 THR A N 1
ATOM 1543 C CA . THR A 1 205 ? 14.490 -9.443 9.443 1.00 90.81 205 THR A CA 1
ATOM 1544 C C . THR A 1 205 ? 13.560 -8.596 10.308 1.00 90.81 205 THR A C 1
ATOM 1546 O O . THR A 1 205 ? 12.385 -8.936 10.418 1.00 90.81 205 THR A O 1
ATOM 1549 N N . ALA A 1 206 ? 14.013 -7.445 10.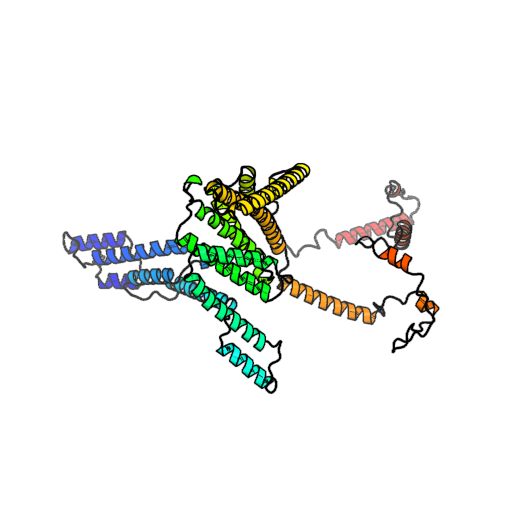814 1.00 93.00 206 ALA A N 1
ATOM 1550 C CA . ALA A 1 206 ? 13.164 -6.523 11.571 1.00 93.00 206 ALA A CA 1
ATOM 1551 C C . ALA A 1 206 ? 11.969 -5.998 10.748 1.00 93.00 206 ALA A C 1
ATOM 1553 O O . ALA A 1 206 ? 10.848 -5.932 11.255 1.00 93.00 206 ALA A O 1
ATOM 1554 N N . VAL A 1 207 ? 12.173 -5.669 9.465 1.00 94.12 207 VAL A N 1
ATOM 1555 C CA . VAL A 1 207 ? 11.089 -5.268 8.548 1.00 94.12 207 VAL A CA 1
ATOM 1556 C C . VAL A 1 207 ? 10.106 -6.419 8.331 1.00 94.12 207 VAL A C 1
ATOM 1558 O O . VAL A 1 207 ? 8.896 -6.205 8.399 1.00 94.12 207 VAL A O 1
ATOM 1561 N N . ALA A 1 208 ? 10.600 -7.638 8.099 1.00 92.19 208 ALA A N 1
ATOM 1562 C CA . ALA A 1 208 ? 9.757 -8.816 7.910 1.00 92.19 208 ALA A CA 1
ATOM 1563 C C . ALA A 1 208 ? 8.924 -9.141 9.164 1.00 92.19 208 ALA A C 1
ATOM 1565 O O . ALA A 1 208 ? 7.729 -9.414 9.057 1.00 92.19 208 ALA A O 1
ATOM 1566 N N . GLU A 1 209 ? 9.514 -9.041 10.357 1.00 92.44 209 GLU A N 1
ATOM 1567 C CA . GLU A 1 209 ? 8.798 -9.214 11.624 1.00 92.44 209 GLU A CA 1
ATOM 1568 C C . GLU A 1 209 ? 7.735 -8.135 11.844 1.00 92.44 209 GLU A C 1
ATOM 1570 O O . GLU A 1 209 ? 6.617 -8.454 12.253 1.00 92.44 209 GLU A O 1
ATOM 1575 N N . ALA A 1 210 ? 8.055 -6.870 11.557 1.00 95.38 210 ALA A N 1
ATOM 1576 C CA . ALA A 1 210 ? 7.100 -5.768 11.644 1.00 95.38 210 ALA A CA 1
ATOM 1577 C C . ALA A 1 210 ? 5.921 -5.970 10.678 1.00 95.38 210 ALA A C 1
ATOM 1579 O O . ALA A 1 210 ? 4.764 -5.768 11.057 1.00 95.38 210 ALA A O 1
ATOM 1580 N N . LEU A 1 211 ? 6.204 -6.425 9.451 1.00 95.00 211 LEU A N 1
ATOM 1581 C CA . LEU A 1 211 ? 5.199 -6.767 8.442 1.00 95.00 211 LEU A CA 1
ATOM 1582 C C . LEU A 1 211 ? 4.303 -7.928 8.873 1.00 95.00 211 LEU A C 1
ATOM 1584 O O . LEU A 1 211 ? 3.090 -7.877 8.656 1.00 95.00 211 LEU A O 1
ATOM 1588 N N . ALA A 1 212 ? 4.875 -8.956 9.500 1.00 93.06 212 ALA A N 1
ATOM 1589 C CA . ALA A 1 212 ? 4.106 -10.064 10.049 1.00 93.06 212 ALA A CA 1
ATOM 1590 C C . ALA A 1 212 ? 3.171 -9.573 11.164 1.00 93.06 212 ALA A C 1
ATOM 1592 O O . ALA A 1 212 ? 1.970 -9.832 11.107 1.00 93.06 212 ALA A O 1
ATOM 1593 N N . THR A 1 213 ? 3.685 -8.793 12.124 1.00 94.00 213 THR A N 1
ATOM 1594 C CA . THR A 1 213 ? 2.875 -8.247 13.223 1.00 94.00 213 THR A CA 1
ATOM 1595 C C . THR A 1 213 ? 1.729 -7.378 12.694 1.00 94.00 213 THR A C 1
ATOM 1597 O O . THR A 1 213 ? 0.580 -7.616 13.060 1.00 94.00 213 THR A O 1
ATOM 1600 N N . ILE A 1 214 ? 1.984 -6.419 11.792 1.00 95.62 214 ILE A N 1
ATOM 1601 C CA . ILE A 1 214 ? 0.916 -5.544 11.272 1.00 95.62 214 ILE A CA 1
ATOM 1602 C C . ILE A 1 214 ? -0.103 -6.304 10.412 1.00 95.62 214 ILE A C 1
ATOM 1604 O O . ILE A 1 214 ? -1.288 -5.982 10.453 1.00 95.62 214 ILE A O 1
ATOM 1608 N N . SER A 1 215 ? 0.325 -7.336 9.676 1.00 94.19 215 SER A N 1
ATOM 1609 C CA . SER A 1 215 ? -0.600 -8.174 8.904 1.00 94.19 215 SER A CA 1
ATOM 1610 C C . SER A 1 215 ? -1.511 -8.966 9.842 1.00 94.19 215 SER A C 1
ATOM 1612 O O . SER A 1 215 ? -2.722 -8.940 9.663 1.00 94.19 215 SER A O 1
ATOM 1614 N N . THR A 1 216 ? -0.969 -9.533 10.929 1.00 92.94 216 THR A N 1
ATOM 1615 C CA . THR A 1 216 ? -1.806 -10.176 11.956 1.00 92.94 216 THR A CA 1
ATOM 1616 C C . THR A 1 216 ? -2.743 -9.193 12.660 1.00 92.94 216 THR A C 1
ATOM 1618 O O . THR A 1 216 ? -3.893 -9.540 12.914 1.00 92.94 216 THR A O 1
ATOM 1621 N N . CYS A 1 217 ? -2.316 -7.945 12.918 1.00 94.19 217 CYS A N 1
ATOM 1622 C CA . CYS A 1 217 ? -3.223 -6.900 13.409 1.00 94.19 217 CYS A CA 1
ATOM 1623 C C . CYS A 1 217 ? -4.397 -6.705 12.449 1.00 94.19 217 CYS A C 1
ATOM 1625 O O . CYS A 1 217 ? -5.541 -6.642 12.890 1.00 94.19 217 CYS A O 1
ATOM 1627 N N . LYS A 1 218 ? -4.116 -6.609 11.144 1.00 93.50 218 LYS A N 1
ATOM 1628 C CA . LYS A 1 218 ? -5.136 -6.392 10.118 1.00 93.50 218 LYS A CA 1
ATOM 1629 C C . LYS A 1 218 ? -6.113 -7.564 10.028 1.00 93.50 218 LYS A C 1
ATOM 1631 O O . LYS A 1 218 ? -7.315 -7.327 9.961 1.00 93.50 218 LYS A O 1
ATOM 1636 N N . ASP A 1 219 ? -5.624 -8.798 10.106 1.00 92.38 219 ASP A N 1
ATOM 1637 C CA . ASP A 1 219 ? -6.476 -9.991 10.124 1.00 92.38 219 ASP A CA 1
ATOM 1638 C C . ASP A 1 219 ? -7.417 -9.984 11.335 1.00 92.38 219 ASP A C 1
ATOM 1640 O O . ASP A 1 219 ? -8.612 -10.237 11.201 1.00 92.38 219 ASP A O 1
ATOM 1644 N N . VAL A 1 220 ? -6.909 -9.618 12.517 1.00 92.56 220 VAL A N 1
ATOM 1645 C CA . VAL A 1 220 ? -7.730 -9.484 13.729 1.00 92.56 220 VAL A CA 1
ATOM 1646 C C . VAL A 1 220 ? -8.756 -8.354 13.591 1.00 92.56 220 VAL A C 1
ATOM 1648 O O . VAL A 1 220 ? -9.911 -8.558 13.953 1.00 92.56 220 VAL A O 1
ATOM 1651 N N . ILE A 1 221 ? -8.383 -7.199 13.029 1.00 93.25 221 ILE A N 1
ATOM 1652 C CA . ILE A 1 221 ? -9.310 -6.081 12.759 1.00 93.25 221 ILE A CA 1
ATOM 1653 C C . ILE A 1 221 ? -10.453 -6.532 11.839 1.00 93.25 221 ILE A C 1
ATOM 1655 O O . ILE A 1 221 ? -11.615 -6.246 12.124 1.00 93.25 221 ILE A O 1
ATOM 1659 N N . ASN A 1 222 ? -10.136 -7.272 10.773 1.00 91.69 222 ASN A N 1
ATOM 1660 C CA . ASN A 1 222 ? -11.130 -7.794 9.835 1.00 91.69 222 ASN A CA 1
ATOM 1661 C C . ASN A 1 222 ? -12.043 -8.838 10.500 1.00 91.69 222 ASN A C 1
ATOM 1663 O O . ASN A 1 222 ? -13.259 -8.786 10.336 1.00 91.69 222 ASN A O 1
ATOM 1667 N N . ASN A 1 223 ? -11.478 -9.748 11.299 1.00 92.00 223 ASN A N 1
ATOM 1668 C CA . ASN A 1 223 ? -12.245 -10.772 12.019 1.00 92.00 223 ASN A CA 1
ATOM 1669 C C . ASN A 1 223 ? -13.187 -10.172 13.068 1.00 92.00 223 ASN A C 1
ATOM 1671 O O . ASN A 1 223 ? -14.280 -10.690 13.278 1.00 92.00 223 ASN A O 1
ATOM 1675 N N . LEU A 1 224 ? -12.772 -9.083 13.718 1.00 91.31 224 LEU A N 1
ATOM 1676 C CA . LEU A 1 224 ? -13.619 -8.324 14.636 1.00 91.31 224 LEU A CA 1
ATOM 1677 C C . LEU A 1 224 ? -14.634 -7.437 13.904 1.00 91.31 224 LEU A C 1
ATOM 1679 O O . LEU A 1 224 ? -15.565 -6.958 14.541 1.00 91.31 224 LEU A O 1
ATOM 1683 N N . SER A 1 225 ? -14.462 -7.226 12.591 1.00 91.38 225 SER A N 1
ATOM 1684 C CA . SER A 1 225 ? -15.288 -6.327 11.775 1.00 91.38 225 SER A CA 1
ATOM 1685 C C . SER A 1 225 ? -15.434 -4.937 12.408 1.00 91.38 225 SER A C 1
ATOM 1687 O O . SER A 1 225 ? -16.517 -4.365 12.406 1.00 91.38 225 SER A O 1
ATOM 1689 N N . LEU A 1 226 ? -14.326 -4.409 12.955 1.00 90.38 226 LEU A N 1
ATOM 1690 C CA . LEU A 1 226 ? -14.297 -3.129 13.683 1.00 90.38 226 LEU A CA 1
ATOM 1691 C C . LEU A 1 226 ? -14.720 -1.932 12.836 1.00 90.38 226 LEU A C 1
ATOM 1693 O O . LEU A 1 226 ? -15.126 -0.922 13.387 1.00 90.38 226 LEU A O 1
ATOM 1697 N N . PHE A 1 227 ? -14.564 -2.032 11.518 1.00 92.25 227 PHE A N 1
ATOM 1698 C CA . PHE A 1 227 ? -14.925 -0.967 10.603 1.00 92.25 227 PHE A CA 1
ATOM 1699 C C . PHE A 1 227 ? -15.835 -1.502 9.511 1.00 92.25 227 PHE A C 1
ATOM 1701 O O . PHE A 1 227 ? -15.604 -2.587 8.965 1.00 92.25 227 PHE A O 1
ATOM 1708 N N . SER A 1 228 ? -16.835 -0.704 9.161 1.00 88.25 228 SER A N 1
ATOM 1709 C CA . SER A 1 228 ? -17.796 -0.991 8.108 1.00 88.25 228 SER A CA 1
ATOM 1710 C C . SER A 1 228 ? -17.921 0.201 7.169 1.00 88.25 228 SER A C 1
ATOM 1712 O O . SER A 1 228 ? -17.889 1.353 7.585 1.00 88.25 228 SER A O 1
ATOM 1714 N N . ASN A 1 229 ? -18.138 -0.067 5.883 1.00 85.62 229 ASN A N 1
ATOM 1715 C CA . ASN A 1 229 ? -18.289 0.986 4.873 1.00 85.62 229 ASN A CA 1
ATOM 1716 C C . ASN A 1 229 ? -19.546 1.855 5.074 1.00 85.62 229 ASN A C 1
ATOM 1718 O O . ASN A 1 229 ? -19.657 2.902 4.444 1.00 85.62 229 ASN A O 1
ATOM 1722 N N . ASN A 1 230 ? -20.500 1.405 5.896 1.00 85.38 230 ASN A N 1
ATOM 1723 C CA . ASN A 1 230 ? -21.768 2.097 6.151 1.00 85.38 230 ASN A CA 1
ATOM 1724 C C . ASN A 1 230 ? -21.791 2.853 7.490 1.00 85.38 230 ASN A C 1
ATOM 1726 O O . ASN A 1 230 ? -22.848 3.330 7.895 1.00 85.38 230 ASN A O 1
ATOM 1730 N N . GLU A 1 231 ? -20.669 2.908 8.201 1.00 86.44 231 GLU A N 1
ATOM 1731 C CA . GLU A 1 231 ? -20.555 3.568 9.500 1.00 86.44 231 GLU A CA 1
ATOM 1732 C C . GLU A 1 231 ? -20.128 5.034 9.336 1.00 86.44 231 GLU A C 1
ATOM 1734 O O . GLU A 1 231 ? -19.401 5.376 8.400 1.00 86.44 231 GLU A O 1
ATOM 1739 N N . ILE A 1 232 ? -20.584 5.910 10.236 1.00 88.88 232 ILE A N 1
ATOM 1740 C CA . ILE A 1 232 ? -20.144 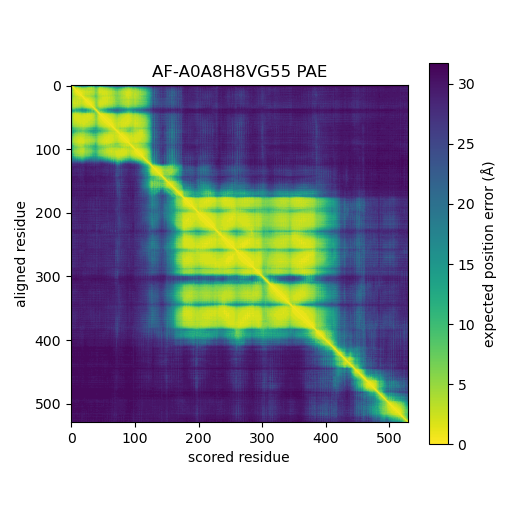7.311 10.282 1.00 88.88 232 ILE A CA 1
ATOM 1741 C C . ILE A 1 232 ? -19.021 7.497 11.306 1.00 88.88 232 ILE A C 1
ATOM 1743 O O . ILE A 1 232 ? -18.886 6.737 12.259 1.00 88.88 232 ILE A O 1
ATOM 1747 N N . LEU A 1 233 ? -18.227 8.557 11.147 1.00 90.94 233 LEU A N 1
ATOM 1748 C CA . LEU A 1 233 ? -17.098 8.850 12.037 1.00 90.94 233 LEU A CA 1
ATOM 1749 C C . LEU A 1 233 ? -17.479 8.970 13.523 1.00 90.94 233 LEU A C 1
ATOM 1751 O O . LEU A 1 233 ? -16.669 8.646 14.392 1.00 90.94 233 LEU A O 1
ATOM 1755 N N . GLU A 1 234 ? -18.689 9.440 13.820 1.00 88.88 234 GLU A N 1
ATOM 1756 C CA . GLU A 1 234 ? -19.154 9.621 15.200 1.00 88.88 234 GLU A CA 1
ATOM 1757 C C . GLU A 1 234 ? -19.536 8.314 15.900 1.00 88.88 234 GLU A C 1
ATOM 1759 O O . GLU A 1 234 ? -19.527 8.271 17.128 1.00 88.88 234 GLU A O 1
ATOM 1764 N N . ASP A 1 235 ? -19.800 7.246 15.145 1.00 88.38 235 ASP A N 1
ATOM 1765 C CA . ASP A 1 235 ? -20.102 5.927 15.713 1.00 88.38 235 ASP A CA 1
ATOM 1766 C C . ASP A 1 235 ? -18.819 5.182 16.131 1.00 88.38 235 ASP A C 1
ATOM 1768 O O . ASP A 1 235 ? -18.846 4.324 17.015 1.00 88.38 235 ASP A O 1
ATOM 1772 N N . ALA A 1 236 ? -17.671 5.571 15.563 1.00 89.94 236 ALA A N 1
ATOM 1773 C CA . ALA A 1 236 ? -16.382 4.960 15.852 1.00 89.94 236 ALA A CA 1
ATOM 1774 C C . ALA A 1 236 ? -15.821 5.411 17.212 1.00 89.94 236 ALA A C 1
ATOM 1776 O O . ALA A 1 236 ? -15.569 6.602 17.457 1.00 89.94 236 ALA A O 1
ATOM 1777 N N . ALA A 1 237 ? -15.525 4.438 18.080 1.00 92.25 237 ALA A N 1
ATOM 1778 C CA . ALA A 1 237 ? -14.943 4.699 19.389 1.00 92.25 237 ALA A CA 1
ATOM 1779 C C . ALA A 1 237 ? -13.539 5.322 19.275 1.00 92.25 237 ALA A C 1
ATOM 1781 O O . ALA A 1 237 ? -12.691 4.867 18.501 1.00 92.25 237 ALA A O 1
ATOM 1782 N N . THR A 1 238 ? -13.238 6.309 20.127 1.00 93.00 238 THR A N 1
ATOM 1783 C CA . THR A 1 238 ? -11.952 7.035 20.139 1.00 93.00 238 THR A CA 1
ATOM 1784 C C . THR A 1 238 ? -10.739 6.097 20.161 1.00 93.00 238 THR A C 1
ATOM 1786 O O . THR A 1 238 ? -9.759 6.301 19.447 1.00 93.00 238 THR A O 1
ATOM 1789 N N . ASN A 1 239 ? -10.810 5.008 20.931 1.00 90.56 239 ASN A N 1
ATOM 1790 C CA . ASN A 1 239 ? -9.720 4.039 21.060 1.00 90.56 239 ASN A CA 1
ATOM 1791 C C . ASN A 1 239 ? -9.496 3.157 19.824 1.00 90.56 239 ASN A C 1
ATOM 1793 O O . ASN A 1 239 ? -8.420 2.559 19.699 1.00 90.56 239 ASN A O 1
ATOM 1797 N N . GLU A 1 240 ? -10.492 3.054 18.947 1.00 93.19 240 GLU A N 1
ATOM 1798 C CA . GLU A 1 240 ? -10.475 2.203 17.760 1.00 93.19 240 GLU A CA 1
ATOM 1799 C C . GLU A 1 240 ? -9.960 2.953 16.534 1.00 93.19 240 GLU A C 1
ATOM 1801 O O . GLU A 1 240 ? -9.289 2.338 15.711 1.00 93.19 240 GLU A O 1
ATOM 1806 N N . LEU A 1 241 ? -10.140 4.280 16.463 1.00 93.94 241 LEU A N 1
ATOM 1807 C CA . LEU A 1 241 ? -9.706 5.128 15.339 1.00 93.94 241 LEU A CA 1
ATOM 1808 C C . LEU A 1 241 ? -8.263 4.871 14.887 1.00 93.94 241 LEU A C 1
ATOM 1810 O O . LEU A 1 241 ? -7.973 4.827 13.693 1.00 93.94 241 LEU A O 1
ATOM 1814 N N . LYS A 1 242 ? -7.344 4.630 15.828 1.00 94.12 242 LYS A N 1
ATOM 1815 C CA . LYS A 1 242 ? -5.941 4.325 15.508 1.00 94.12 242 LYS A CA 1
ATOM 1816 C C . LYS A 1 242 ? -5.778 3.110 14.589 1.00 94.12 242 LYS A C 1
ATOM 1818 O O . LYS A 1 242 ? -4.823 3.069 13.823 1.00 94.12 242 LYS A O 1
ATOM 1823 N N . TYR A 1 243 ? -6.687 2.136 14.637 1.00 95.75 243 TYR A N 1
ATOM 1824 C CA . TYR A 1 243 ? -6.615 0.921 13.826 1.00 95.75 243 TYR A CA 1
ATOM 1825 C C . TYR A 1 243 ? -6.947 1.160 12.347 1.00 95.75 243 TYR A C 1
ATOM 1827 O O . TYR A 1 243 ? -6.548 0.344 11.516 1.00 95.75 243 TYR A O 1
ATOM 1835 N N . ILE A 1 244 ? -7.566 2.294 11.990 1.00 95.44 244 ILE A N 1
ATOM 1836 C CA . ILE A 1 244 ? -7.742 2.719 10.588 1.00 95.44 244 ILE A CA 1
ATOM 1837 C C . ILE A 1 244 ? -6.370 2.810 9.892 1.00 95.44 244 ILE A C 1
ATOM 1839 O O . ILE A 1 244 ? -6.222 2.429 8.733 1.00 95.44 244 ILE A O 1
ATOM 1843 N N . LEU A 1 245 ? -5.323 3.207 10.626 1.00 96.62 245 LEU A N 1
ATOM 1844 C CA . LEU A 1 245 ? -3.951 3.350 10.121 1.00 96.62 245 LEU A CA 1
ATOM 1845 C C . LEU A 1 245 ? -3.264 2.016 9.769 1.00 96.62 245 LEU A C 1
ATOM 1847 O O . LEU A 1 245 ? -2.154 2.035 9.236 1.00 96.62 245 LEU A O 1
ATOM 1851 N N . ALA A 1 246 ? -3.873 0.859 10.064 1.00 96.38 246 ALA A N 1
ATOM 1852 C CA . ALA A 1 246 ? -3.242 -0.450 9.878 1.00 96.38 246 ALA A CA 1
ATOM 1853 C C . ALA A 1 246 ? -2.765 -0.683 8.436 1.00 96.38 246 ALA A C 1
ATOM 1855 O O . ALA A 1 246 ? -1.627 -1.103 8.217 1.00 96.38 246 ALA A O 1
ATOM 1856 N N . ASP A 1 247 ? -3.611 -0.362 7.457 1.00 96.38 247 ASP A N 1
ATOM 1857 C CA . ASP A 1 247 ? -3.293 -0.541 6.040 1.00 96.38 247 ASP A CA 1
ATOM 1858 C C . ASP A 1 247 ? -2.244 0.471 5.547 1.00 96.38 247 ASP A C 1
ATOM 1860 O O . ASP A 1 247 ? -1.353 0.099 4.780 1.00 96.38 247 ASP A O 1
ATOM 1864 N N . ALA A 1 248 ? -2.270 1.713 6.045 1.00 97.19 248 ALA A N 1
ATOM 1865 C CA . ALA A 1 248 ? -1.240 2.710 5.744 1.00 97.19 248 ALA A CA 1
ATOM 1866 C C . ALA A 1 248 ? 0.136 2.265 6.266 1.00 97.19 248 ALA A C 1
ATOM 1868 O O . ALA A 1 248 ? 1.126 2.278 5.536 1.00 97.19 248 ALA A O 1
ATOM 1869 N N . TYR A 1 249 ? 0.199 1.786 7.513 1.00 96.56 249 TYR A N 1
ATOM 1870 C CA . TYR A 1 249 ? 1.443 1.299 8.117 1.00 96.56 249 TYR A CA 1
ATOM 1871 C C . TYR A 1 249 ? 1.965 0.037 7.436 1.00 96.56 249 TYR A C 1
ATOM 1873 O O . TYR A 1 249 ? 3.177 -0.121 7.277 1.00 96.56 249 TYR A O 1
ATOM 1881 N N . ARG A 1 250 ? 1.067 -0.850 6.996 1.00 97.00 250 ARG A N 1
ATOM 1882 C CA . ARG A 1 250 ? 1.438 -2.003 6.174 1.00 97.00 250 ARG A CA 1
ATOM 1883 C C . ARG A 1 250 ? 2.039 -1.559 4.838 1.00 97.00 250 ARG A C 1
ATOM 1885 O O . ARG A 1 250 ? 3.068 -2.101 4.446 1.00 97.00 250 ARG A O 1
ATOM 1892 N N . GLY A 1 251 ? 1.444 -0.565 4.175 1.00 96.50 251 GLY A N 1
ATOM 1893 C CA . GLY A 1 251 ? 1.990 0.050 2.960 1.00 96.50 251 GLY A CA 1
ATOM 1894 C C . GLY A 1 251 ? 3.404 0.602 3.167 1.00 96.50 251 GLY A C 1
ATOM 1895 O O . GLY A 1 251 ? 4.315 0.238 2.423 1.00 96.50 251 GLY A O 1
ATOM 1896 N N . ASP A 1 252 ? 3.612 1.382 4.233 1.00 95.44 252 ASP A N 1
ATOM 1897 C CA . ASP A 1 252 ? 4.921 1.963 4.565 1.00 95.44 252 ASP A CA 1
ATOM 1898 C C . ASP A 1 252 ? 5.996 0.891 4.739 1.00 95.44 252 ASP A C 1
ATOM 1900 O O . ASP A 1 252 ? 7.108 1.026 4.227 1.00 95.44 252 ASP A O 1
ATOM 1904 N N . LEU A 1 253 ? 5.669 -0.176 5.473 1.00 95.62 253 LEU A N 1
ATOM 1905 C CA . LEU A 1 253 ? 6.590 -1.272 5.753 1.00 95.62 253 LEU A CA 1
ATOM 1906 C C . LEU A 1 253 ? 6.904 -2.098 4.497 1.00 95.62 253 LEU A C 1
ATOM 1908 O O . LEU A 1 253 ? 8.045 -2.524 4.329 1.00 95.62 253 LEU A O 1
ATOM 1912 N N . LEU A 1 254 ? 5.942 -2.279 3.585 1.00 95.75 254 LEU A N 1
ATOM 1913 C CA . LEU A 1 254 ? 6.186 -2.945 2.300 1.00 95.75 254 LEU A CA 1
ATOM 1914 C C . LEU A 1 254 ? 7.185 -2.154 1.449 1.00 95.75 254 LEU A C 1
ATOM 1916 O O . LEU A 1 254 ? 8.078 -2.739 0.838 1.00 95.75 254 LEU A O 1
ATOM 1920 N N . LEU A 1 255 ? 7.105 -0.820 1.466 1.00 94.75 255 LEU A N 1
ATOM 1921 C CA . LEU A 1 255 ? 8.055 0.035 0.751 1.00 94.75 255 LEU A CA 1
ATOM 1922 C C . LEU A 1 255 ? 9.478 0.005 1.335 1.00 94.75 255 LEU A C 1
ATOM 1924 O O . LEU A 1 255 ? 10.416 0.383 0.629 1.00 94.75 255 LEU A O 1
ATOM 1928 N N . LYS A 1 256 ? 9.660 -0.473 2.576 1.00 93.19 256 LYS A N 1
ATOM 1929 C CA . LYS A 1 256 ? 10.977 -0.707 3.201 1.00 93.19 256 LYS A CA 1
ATOM 1930 C C . LYS A 1 256 ? 11.657 -2.004 2.749 1.00 93.19 256 LYS A C 1
ATOM 1932 O O . LYS A 1 256 ? 12.799 -2.251 3.124 1.00 93.19 256 LYS A O 1
ATOM 1937 N N . GLN A 1 257 ? 10.991 -2.840 1.953 1.00 91.31 257 GLN A N 1
ATOM 1938 C CA . GLN A 1 257 ? 11.620 -4.012 1.344 1.00 91.31 257 GLN A CA 1
ATOM 1939 C C . GLN A 1 257 ? 12.397 -3.611 0.078 1.00 91.31 257 GLN A C 1
ATOM 1941 O O . GLN A 1 257 ? 11.879 -2.902 -0.791 1.00 91.31 257 GLN A O 1
ATOM 1946 N N . HIS A 1 258 ? 13.641 -4.086 -0.035 1.00 81.56 258 HIS A N 1
ATOM 1947 C CA . HIS A 1 258 ? 14.606 -3.647 -1.056 1.00 81.56 258 HIS A CA 1
ATOM 1948 C C . HIS A 1 258 ? 15.062 -4.757 -2.020 1.00 81.56 258 HIS A C 1
ATOM 1950 O O . HIS A 1 258 ? 16.103 -4.634 -2.664 1.00 81.56 258 HIS A O 1
ATOM 1956 N N . ASP A 1 259 ? 14.292 -5.837 -2.157 1.00 85.38 259 ASP A N 1
ATOM 1957 C CA . ASP A 1 259 ? 14.661 -6.947 -3.038 1.00 85.38 259 ASP A CA 1
ATOM 1958 C C . ASP A 1 259 ? 14.184 -6.706 -4.478 1.00 85.38 259 ASP A C 1
ATOM 1960 O O . ASP A 1 259 ? 13.000 -6.509 -4.748 1.00 85.38 259 ASP A O 1
ATOM 1964 N N . ARG A 1 260 ? 15.131 -6.718 -5.425 1.00 83.75 260 ARG A N 1
ATOM 1965 C CA . ARG A 1 260 ? 14.879 -6.381 -6.836 1.00 83.75 260 ARG A CA 1
ATOM 1966 C C . ARG A 1 260 ? 13.903 -7.343 -7.512 1.00 83.75 260 ARG A C 1
ATOM 1968 O O . ARG A 1 260 ? 13.039 -6.892 -8.255 1.00 83.75 260 ARG A O 1
ATOM 1975 N N . SER A 1 261 ? 14.046 -8.644 -7.267 1.00 83.50 261 SER A N 1
ATOM 1976 C CA . SER A 1 261 ? 13.221 -9.685 -7.896 1.00 83.50 261 SER A CA 1
ATOM 1977 C C . SER A 1 261 ? 11.752 -9.593 -7.485 1.00 83.50 261 SER A C 1
ATOM 1979 O O . SER A 1 261 ? 10.865 -9.836 -8.295 1.00 83.50 261 SER A O 1
ATOM 1981 N N . THR A 1 262 ? 11.482 -9.196 -6.241 1.00 88.19 262 THR A N 1
ATOM 1982 C CA . THR A 1 262 ? 10.125 -9.105 -5.692 1.00 88.19 262 THR A CA 1
ATOM 1983 C C . THR A 1 262 ? 9.560 -7.688 -5.729 1.00 88.19 262 THR A C 1
ATOM 1985 O O . THR A 1 262 ? 8.385 -7.507 -5.412 1.00 88.19 262 THR A O 1
ATOM 1988 N N . ARG A 1 263 ? 10.339 -6.683 -6.163 1.00 91.44 263 ARG A N 1
ATOM 1989 C CA . ARG A 1 263 ? 9.964 -5.261 -6.095 1.00 91.44 263 ARG A CA 1
ATOM 1990 C C . ARG A 1 263 ? 8.624 -4.949 -6.754 1.00 91.44 263 ARG A C 1
ATOM 1992 O O . ARG A 1 263 ? 7.824 -4.212 -6.194 1.00 91.44 263 ARG A O 1
ATOM 1999 N N . LEU A 1 264 ? 8.340 -5.528 -7.919 1.00 90.50 264 LEU A N 1
ATOM 2000 C CA . LEU A 1 264 ? 7.058 -5.299 -8.593 1.00 90.50 264 LEU A CA 1
ATOM 2001 C C . LEU A 1 264 ? 5.876 -5.824 -7.755 1.00 90.50 264 LEU A C 1
ATOM 2003 O O . LEU A 1 264 ? 4.862 -5.145 -7.600 1.00 90.50 264 LEU A O 1
ATOM 2007 N N . SER A 1 265 ? 6.036 -7.007 -7.158 1.00 92.12 265 SER A N 1
ATOM 2008 C CA . SER A 1 265 ? 5.041 -7.602 -6.261 1.00 92.12 265 SER A CA 1
ATOM 2009 C C . SER A 1 265 ? 4.856 -6.767 -4.989 1.00 92.12 265 SER A C 1
ATOM 2011 O O . SER A 1 265 ? 3.722 -6.477 -4.598 1.00 92.12 265 SER A O 1
ATOM 2013 N N . THR A 1 266 ? 5.948 -6.286 -4.380 1.00 94.50 266 THR A N 1
ATOM 2014 C CA . THR A 1 266 ? 5.870 -5.433 -3.183 1.00 94.50 266 THR A CA 1
ATOM 2015 C C . THR A 1 266 ? 5.193 -4.095 -3.478 1.00 94.50 266 THR A C 1
ATOM 2017 O O . THR A 1 266 ? 4.359 -3.662 -2.683 1.00 94.50 266 THR A O 1
ATOM 2020 N N . LEU A 1 267 ? 5.445 -3.484 -4.642 1.00 94.19 267 LEU A N 1
ATOM 2021 C CA . LEU A 1 267 ? 4.760 -2.265 -5.092 1.00 94.19 267 LEU A CA 1
ATOM 2022 C C . LEU A 1 267 ? 3.258 -2.482 -5.304 1.00 94.19 267 LEU A C 1
ATOM 2024 O O . LEU A 1 267 ? 2.451 -1.657 -4.873 1.00 94.19 267 LEU A O 1
ATOM 2028 N N . HIS A 1 268 ? 2.850 -3.600 -5.910 1.00 93.69 268 HIS A N 1
ATOM 2029 C CA . HIS A 1 268 ? 1.431 -3.946 -6.029 1.00 93.69 268 HIS A CA 1
ATOM 2030 C C . HIS A 1 268 ? 0.772 -4.184 -4.664 1.00 93.69 268 HIS A C 1
ATOM 2032 O O . HIS A 1 268 ? -0.351 -3.719 -4.434 1.00 93.69 268 HIS A O 1
ATOM 2038 N N . GLY A 1 269 ? 1.472 -4.849 -3.742 1.00 95.06 269 GLY A N 1
ATOM 2039 C CA . GLY A 1 269 ? 1.027 -5.034 -2.363 1.00 95.06 269 GLY A CA 1
ATOM 2040 C C . GLY A 1 269 ? 0.861 -3.707 -1.616 1.00 95.06 269 GLY A C 1
ATOM 2041 O O . GLY A 1 269 ? -0.177 -3.488 -0.989 1.00 95.06 269 GLY A O 1
ATOM 2042 N N . ALA A 1 270 ? 1.840 -2.805 -1.732 1.00 96.31 270 ALA A N 1
ATOM 2043 C CA . ALA A 1 270 ? 1.818 -1.480 -1.113 1.00 96.31 270 ALA A CA 1
ATOM 2044 C C . ALA A 1 270 ? 0.695 -0.611 -1.693 1.00 96.31 270 ALA A C 1
ATOM 2046 O O . ALA A 1 270 ? -0.078 -0.026 -0.937 1.00 96.31 270 ALA A O 1
ATOM 2047 N N . ARG A 1 271 ? 0.528 -0.606 -3.024 1.00 94.44 271 ARG A N 1
ATOM 2048 C CA . ARG A 1 271 ? -0.592 0.062 -3.705 1.00 94.44 271 ARG A CA 1
ATOM 2049 C C . ARG A 1 271 ? -1.931 -0.412 -3.151 1.00 94.44 271 ARG A C 1
ATOM 2051 O O . ARG A 1 271 ? -2.784 0.405 -2.831 1.00 94.44 271 ARG A O 1
ATOM 2058 N N . THR A 1 272 ? -2.116 -1.725 -3.032 1.00 95.25 272 THR A N 1
ATOM 2059 C CA . THR A 1 272 ? -3.366 -2.311 -2.524 1.00 95.25 272 THR A CA 1
ATOM 2060 C C . THR A 1 272 ? -3.628 -1.888 -1.078 1.00 95.25 272 THR A C 1
ATOM 2062 O O . THR A 1 272 ? -4.748 -1.505 -0.753 1.00 95.25 272 THR A O 1
ATOM 2065 N N . ALA A 1 273 ? -2.593 -1.879 -0.232 1.00 96.50 273 ALA A N 1
ATOM 2066 C CA . ALA A 1 273 ? -2.700 -1.446 1.159 1.00 96.50 273 ALA A CA 1
ATOM 2067 C C . ALA A 1 273 ? -3.099 0.038 1.268 1.00 96.50 273 ALA A C 1
ATOM 2069 O O . ALA A 1 273 ? -4.121 0.354 1.870 1.00 96.50 273 ALA A O 1
ATOM 2070 N N . TYR A 1 274 ? -2.376 0.947 0.606 1.00 96.44 274 TYR A N 1
ATOM 2071 C CA . TYR A 1 274 ? -2.717 2.375 0.630 1.00 96.44 274 TYR A CA 1
ATOM 2072 C C . TYR A 1 274 ? -4.102 2.660 0.048 1.00 96.44 274 TYR A C 1
ATOM 2074 O O . TYR A 1 274 ? -4.824 3.509 0.562 1.00 96.44 274 TYR A O 1
ATOM 2082 N N . ARG A 1 275 ? -4.512 1.936 -0.998 1.00 94.38 275 ARG A N 1
ATOM 2083 C CA . ARG A 1 275 ? -5.855 2.085 -1.569 1.00 94.38 275 ARG A CA 1
ATOM 2084 C C . ARG A 1 275 ? -6.955 1.593 -0.635 1.00 94.38 275 ARG A C 1
ATOM 2086 O O . ARG A 1 275 ? -7.992 2.245 -0.580 1.00 94.38 275 ARG A O 1
ATOM 2093 N N . SER A 1 276 ? -6.730 0.489 0.079 1.00 94.50 276 SER A N 1
ATOM 2094 C CA . SER A 1 276 ? -7.637 -0.008 1.123 1.00 94.50 276 SER A CA 1
ATOM 2095 C C . SER A 1 276 ? -7.805 1.034 2.230 1.00 94.50 276 SER A C 1
ATOM 2097 O O . SER A 1 276 ? -8.927 1.404 2.563 1.00 94.50 276 SER A O 1
ATOM 2099 N N . PHE A 1 277 ? -6.692 1.596 2.713 1.00 96.56 277 PHE A N 1
ATOM 2100 C CA . PHE A 1 277 ? -6.694 2.679 3.697 1.00 96.56 277 PHE A CA 1
ATOM 2101 C C . PHE A 1 277 ? -7.476 3.909 3.217 1.00 96.56 277 PHE A C 1
ATOM 2103 O O . PHE A 1 277 ? -8.386 4.359 3.904 1.00 96.56 277 PHE A O 1
ATOM 2110 N N . LEU A 1 278 ? -7.169 4.433 2.027 1.00 95.31 278 LEU A N 1
ATOM 2111 C CA . LEU A 1 278 ? -7.842 5.624 1.496 1.00 95.31 278 LEU A CA 1
ATOM 2112 C C . LEU A 1 278 ? -9.326 5.378 1.203 1.00 95.31 278 LEU A C 1
ATOM 2114 O O . LEU A 1 278 ? -10.134 6.273 1.423 1.00 95.31 278 LEU A O 1
ATOM 2118 N N . 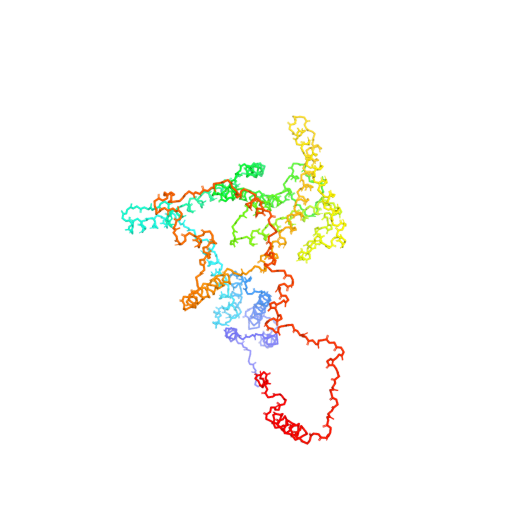SER A 1 279 ? -9.692 4.174 0.753 1.00 93.88 279 SER A N 1
ATOM 2119 C CA . SER A 1 279 ? -11.095 3.790 0.567 1.00 93.88 279 SER A CA 1
ATOM 2120 C C . SER A 1 279 ? -11.856 3.799 1.891 1.00 93.88 279 SER A C 1
ATOM 2122 O O . SER A 1 279 ? -12.995 4.255 1.928 1.00 93.88 279 SER A O 1
ATOM 2124 N N . LEU A 1 280 ? -11.229 3.311 2.965 1.00 94.38 280 LEU A N 1
ATOM 2125 C CA . LEU A 1 280 ? -11.803 3.351 4.306 1.00 94.38 280 LEU A CA 1
ATOM 2126 C C . LEU A 1 280 ? -11.911 4.799 4.803 1.00 94.38 280 LEU A C 1
ATOM 2128 O O . LEU A 1 280 ? -12.943 5.212 5.312 1.00 94.38 280 LEU A O 1
ATOM 2132 N N . CYS A 1 281 ? -10.889 5.627 4.589 1.00 95.12 281 CYS A N 1
ATOM 2133 C CA . CYS A 1 281 ? -10.976 7.048 4.922 1.00 95.12 281 CYS A CA 1
ATOM 2134 C C . CYS A 1 281 ? -12.085 7.775 4.140 1.00 95.12 281 CYS A C 1
ATOM 2136 O O . CYS A 1 281 ? -12.720 8.662 4.704 1.00 95.12 281 CYS A O 1
ATOM 2138 N N . ASP A 1 282 ? -12.354 7.416 2.878 1.00 93.75 282 ASP A N 1
ATOM 2139 C CA . ASP A 1 282 ? -13.468 8.004 2.117 1.00 93.75 282 ASP A CA 1
ATOM 2140 C C . ASP A 1 282 ? -14.831 7.619 2.709 1.00 93.75 282 ASP A C 1
ATOM 2142 O O . ASP A 1 282 ? -15.702 8.482 2.820 1.00 93.75 282 ASP A O 1
ATOM 2146 N N . SER A 1 283 ? -15.017 6.359 3.136 1.00 93.00 283 SER A N 1
ATOM 2147 C CA . SER A 1 283 ? -16.295 5.905 3.710 1.00 93.00 283 SER A CA 1
ATOM 2148 C C . SER A 1 283 ? -16.627 6.608 5.027 1.00 93.00 283 SER A C 1
ATOM 2150 O O . SER A 1 283 ? -17.774 6.982 5.240 1.00 93.00 283 SER A O 1
ATOM 2152 N N . TYR A 1 284 ? -15.617 6.882 5.858 1.00 94.00 284 TYR A N 1
ATOM 2153 C CA . TYR A 1 284 ? -15.767 7.636 7.111 1.00 94.00 284 TYR A CA 1
ATOM 2154 C C . TYR A 1 284 ? -15.705 9.165 6.922 1.00 94.00 284 TYR A C 1
ATOM 2156 O O . TYR A 1 284 ? -15.655 9.899 7.906 1.00 94.00 284 TYR A O 1
ATOM 2164 N N . ALA A 1 285 ? -15.691 9.663 5.678 1.00 92.75 285 ALA A N 1
ATOM 2165 C CA . ALA A 1 285 ? -15.578 11.089 5.352 1.00 92.75 285 ALA A CA 1
ATOM 2166 C C . ALA A 1 285 ? -14.337 11.787 5.959 1.00 92.75 285 ALA A C 1
ATOM 2168 O O . ALA A 1 285 ? -14.356 12.981 6.251 1.00 92.75 285 ALA A O 1
ATOM 2169 N N . LEU A 1 286 ? -13.237 11.042 6.102 1.00 93.50 286 LEU A N 1
ATOM 2170 C CA . LEU A 1 286 ? -11.939 11.515 6.599 1.00 93.50 286 LEU A CA 1
ATOM 2171 C C . LEU A 1 286 ? -11.051 12.107 5.491 1.00 93.50 286 LEU A C 1
ATOM 2173 O O . LEU A 1 286 ? -9.965 12.612 5.768 1.00 93.50 286 LEU A O 1
ATOM 2177 N N . LEU A 1 287 ? -11.485 12.036 4.228 1.00 92.44 287 LEU A N 1
ATOM 2178 C CA . LEU A 1 287 ? -10.811 12.687 3.104 1.00 92.44 287 LEU A CA 1
ATOM 2179 C C . LEU A 1 287 ? -11.321 14.119 2.926 1.00 92.44 287 LEU A C 1
ATOM 2181 O O . LEU A 1 287 ? -12.509 14.344 2.683 1.00 92.44 287 LEU A O 1
ATOM 2185 N N . GLY A 1 288 ? -10.401 15.083 2.949 1.00 88.06 288 GLY A N 1
ATOM 2186 C CA . GLY A 1 288 ? -10.697 16.454 2.557 1.00 88.06 288 GLY A CA 1
ATOM 2187 C C . GLY A 1 288 ? -11.045 16.584 1.068 1.00 88.06 288 GLY A C 1
ATOM 2188 O O . GLY A 1 288 ? -10.906 15.662 0.255 1.00 88.06 288 GLY A O 1
ATOM 2189 N N . SER A 1 289 ? -11.535 17.766 0.686 1.00 85.81 289 SER A N 1
ATOM 2190 C CA . SER A 1 289 ? -12.022 18.017 -0.680 1.00 85.81 289 SER A CA 1
ATOM 2191 C C . SER A 1 289 ? -10.939 17.874 -1.757 1.00 85.81 289 SER A C 1
ATOM 2193 O O . SER A 1 289 ? -11.244 17.525 -2.902 1.00 85.81 289 SER A O 1
ATOM 2195 N N . TYR A 1 290 ? -9.682 18.143 -1.400 1.00 85.19 290 TYR A N 1
ATOM 2196 C CA . TYR A 1 290 ? -8.533 18.003 -2.283 1.00 85.19 290 TYR A CA 1
ATOM 2197 C C . TYR A 1 290 ? -8.107 16.532 -2.384 1.00 85.19 290 TYR A C 1
ATOM 2199 O O . TYR A 1 290 ? -7.970 15.991 -3.482 1.00 85.19 290 TYR A O 1
ATOM 2207 N N . GLU A 1 291 ? -7.969 15.869 -1.238 1.00 88.44 291 GLU A N 1
ATOM 2208 C CA . GLU A 1 291 ? -7.524 14.486 -1.079 1.00 88.44 291 GLU A CA 1
ATOM 2209 C C . GLU A 1 291 ? -8.469 13.528 -1.801 1.00 88.44 291 GLU A C 1
ATOM 2211 O O . GLU A 1 291 ? -8.020 12.635 -2.518 1.00 88.44 291 GLU A O 1
ATOM 2216 N N . LYS A 1 292 ? -9.782 13.765 -1.695 1.00 89.12 292 LYS A N 1
ATOM 2217 C CA . LYS A 1 292 ? -10.804 12.990 -2.402 1.00 89.12 292 LYS A CA 1
ATOM 2218 C C . LYS A 1 292 ? -10.658 13.088 -3.920 1.00 89.12 292 LYS A C 1
ATOM 2220 O O . LYS A 1 292 ? -10.723 12.072 -4.610 1.00 89.12 292 LYS A O 1
ATOM 2225 N N . LYS A 1 293 ? -10.410 14.290 -4.455 1.00 86.44 293 LYS A N 1
ATOM 2226 C CA . LYS A 1 293 ? -10.152 14.478 -5.895 1.00 86.44 293 LYS A CA 1
ATOM 2227 C C . LYS A 1 293 ? -8.867 13.770 -6.315 1.00 86.44 293 LYS A C 1
ATOM 2229 O O . LYS A 1 293 ? -8.868 13.076 -7.327 1.00 86.44 293 LYS A O 1
ATOM 2234 N N . ALA A 1 294 ? -7.795 13.903 -5.535 1.00 84.25 294 ALA A N 1
ATOM 2235 C CA . ALA A 1 294 ? -6.528 13.231 -5.809 1.00 84.25 294 ALA A CA 1
ATOM 2236 C C . ALA A 1 294 ? -6.681 11.698 -5.814 1.00 84.25 294 ALA A C 1
ATOM 2238 O O . ALA A 1 294 ? -6.191 11.032 -6.728 1.00 84.25 294 ALA A O 1
ATOM 2239 N N . TYR A 1 295 ? -7.425 11.141 -4.853 1.00 87.75 295 TYR A N 1
ATOM 2240 C CA . TYR A 1 295 ? -7.727 9.712 -4.787 1.00 87.75 295 TYR A CA 1
ATOM 2241 C C . TYR A 1 295 ? -8.536 9.232 -6.002 1.00 87.75 295 TYR A C 1
ATOM 2243 O O . TYR A 1 295 ? -8.143 8.262 -6.648 1.00 87.75 295 TYR A O 1
ATOM 2251 N N . GLN A 1 296 ? -9.599 9.946 -6.385 1.00 85.25 296 GLN A N 1
ATOM 2252 C CA . GLN A 1 296 ? -10.417 9.607 -7.558 1.00 85.25 296 GLN A CA 1
ATOM 2253 C C . GLN A 1 296 ? -9.633 9.674 -8.876 1.00 85.25 296 GLN A C 1
ATOM 2255 O O . GLN A 1 296 ? -9.824 8.842 -9.762 1.00 85.25 296 GLN A O 1
ATOM 2260 N N . VAL A 1 297 ? -8.734 10.651 -9.026 1.00 80.25 297 VAL A N 1
ATOM 2261 C CA . VAL A 1 297 ? -7.876 10.761 -10.217 1.00 80.25 297 VAL A CA 1
ATOM 2262 C C . VAL A 1 297 ? -6.865 9.612 -10.272 1.00 80.25 297 VAL A C 1
ATOM 2264 O O . VAL A 1 297 ? -6.593 9.091 -11.354 1.00 80.25 297 VAL A O 1
ATOM 2267 N N . SER A 1 298 ? -6.375 9.145 -9.117 1.00 74.81 298 SER A N 1
ATOM 2268 C CA . SER A 1 298 ? -5.445 8.009 -9.037 1.00 74.81 298 SER A CA 1
ATOM 2269 C C . SER A 1 298 ? -6.005 6.691 -9.585 1.00 74.81 298 SER A C 1
ATOM 2271 O O . SER A 1 298 ? -5.238 5.771 -9.871 1.00 74.81 298 SER A O 1
ATOM 2273 N N . ASP A 1 299 ? -7.323 6.593 -9.777 1.00 68.12 299 ASP A N 1
ATOM 2274 C CA . ASP A 1 299 ? -7.978 5.401 -10.311 1.00 68.12 299 ASP A CA 1
ATOM 2275 C C . ASP A 1 299 ? -7.784 5.199 -11.817 1.00 68.12 299 ASP A C 1
ATOM 2277 O O . ASP A 1 299 ? -7.957 4.097 -12.329 1.00 68.12 299 ASP A O 1
ATOM 2281 N N . LYS A 1 300 ? -7.368 6.242 -12.542 1.00 69.31 300 LYS A N 1
ATOM 2282 C CA . LYS A 1 300 ? -7.263 6.208 -14.007 1.00 69.31 300 LYS A CA 1
ATOM 2283 C C . LYS A 1 300 ? -5.975 5.567 -14.547 1.00 69.31 300 LYS A C 1
ATOM 2285 O O . LYS A 1 300 ? -5.748 5.617 -15.749 1.00 69.31 300 LYS A O 1
ATOM 2290 N N . ILE A 1 301 ? -5.147 4.944 -13.698 1.00 57.38 301 ILE A N 1
ATOM 2291 C CA . ILE A 1 301 ? -3.924 4.178 -14.060 1.00 57.38 301 ILE A CA 1
ATOM 2292 C C . ILE A 1 301 ? -2.891 4.995 -14.884 1.00 57.38 301 ILE A C 1
ATOM 2294 O O . ILE A 1 301 ? -1.901 4.450 -15.358 1.00 57.38 301 ILE A O 1
ATOM 2298 N N . SER A 1 302 ? -3.050 6.312 -15.048 1.00 56.44 302 SER A N 1
ATOM 2299 C CA . SER A 1 302 ? -2.082 7.112 -15.805 1.00 56.44 302 SER A CA 1
ATOM 2300 C C . SER A 1 302 ? -0.896 7.514 -14.917 1.00 56.44 302 SER A C 1
ATOM 2302 O O . SER A 1 302 ? -1.134 8.062 -13.844 1.00 56.44 302 SER A O 1
ATOM 2304 N N . PRO A 1 303 ? 0.374 7.351 -15.340 1.00 54.69 303 PRO A N 1
ATOM 2305 C CA . PRO A 1 303 ? 1.561 7.831 -14.611 1.00 54.69 303 PRO A CA 1
ATOM 2306 C C . PRO A 1 303 ? 1.559 9.350 -14.342 1.00 54.69 303 PRO A C 1
ATOM 2308 O O . PRO A 1 303 ? 2.367 9.854 -13.567 1.00 54.69 303 PRO A O 1
ATOM 2311 N N . THR A 1 304 ? 0.645 10.094 -14.973 1.00 55.97 304 THR A N 1
ATOM 2312 C CA . THR A 1 304 ? 0.454 11.545 -14.847 1.00 55.97 304 THR A CA 1
ATOM 2313 C C . THR A 1 304 ? -0.587 11.956 -13.794 1.00 55.97 304 THR A C 1
ATOM 2315 O O . THR A 1 304 ? -1.081 13.081 -13.852 1.00 55.97 304 THR A O 1
ATOM 2318 N N . VAL A 1 305 ? -0.883 11.097 -12.804 1.00 53.62 305 VAL A N 1
ATOM 2319 C CA . VAL A 1 305 ? -1.923 11.281 -11.758 1.00 53.62 305 VAL A CA 1
ATOM 2320 C C . VAL A 1 305 ? -1.982 12.700 -11.165 1.00 53.62 305 VAL A C 1
ATOM 2322 O O . VAL A 1 305 ? -3.059 13.271 -11.026 1.00 53.62 305 VAL A O 1
ATOM 2325 N N . PHE A 1 306 ? -0.839 13.311 -10.838 1.00 50.81 306 PHE A N 1
ATOM 2326 C CA . PHE A 1 306 ? -0.791 14.650 -10.224 1.00 50.81 306 PHE A CA 1
ATOM 2327 C C . PHE A 1 306 ? -0.739 15.804 -11.231 1.00 50.81 306 PHE A C 1
ATOM 2329 O O . PHE A 1 306 ? -1.091 16.944 -10.918 1.00 50.81 306 PHE A O 1
ATOM 2336 N N . SER A 1 307 ? -0.320 15.511 -12.461 1.00 52.78 307 SER A N 1
ATOM 2337 C CA . SER A 1 307 ? -0.273 16.488 -13.547 1.00 52.78 307 SER A CA 1
ATOM 2338 C C . SER A 1 307 ? -1.670 16.835 -14.071 1.00 52.78 307 SER A C 1
ATOM 2340 O O . SER A 1 307 ? -1.865 17.887 -14.673 1.00 52.78 307 SER A O 1
ATOM 2342 N N . GLU A 1 308 ? -2.651 15.973 -13.825 1.00 56.47 308 GLU A N 1
ATOM 2343 C CA . GLU A 1 308 ? -4.024 16.150 -14.299 1.00 56.47 308 GLU A CA 1
ATOM 2344 C C . GLU A 1 308 ? -4.890 17.001 -13.358 1.00 56.47 308 GLU A C 1
ATOM 2346 O O . GLU A 1 308 ? -5.847 17.618 -13.817 1.00 56.47 308 GLU A O 1
ATOM 2351 N N . ILE A 1 309 ? -4.543 17.106 -12.065 1.00 62.78 309 ILE A N 1
ATOM 2352 C CA . ILE A 1 309 ? -5.290 17.940 -11.099 1.00 62.78 309 ILE A CA 1
ATOM 2353 C C . ILE A 1 309 ? -5.111 19.431 -11.416 1.00 62.78 309 ILE A C 1
ATOM 2355 O O . ILE A 1 309 ? -6.046 20.225 -11.306 1.00 62.78 309 ILE A O 1
ATOM 2359 N N . HIS A 1 310 ? -3.905 19.813 -11.838 1.00 64.06 310 HIS A N 1
ATOM 2360 C CA . HIS A 1 310 ? -3.575 21.175 -12.236 1.00 64.06 310 HIS A CA 1
ATOM 2361 C C . HIS A 1 310 ? -2.898 21.148 -13.603 1.00 64.06 310 HIS A C 1
ATOM 2363 O O . HIS A 1 310 ? -1.811 20.600 -13.745 1.00 64.06 310 HIS A O 1
ATOM 2369 N N . THR A 1 311 ? -3.516 21.752 -14.615 1.00 68.50 311 THR A N 1
ATOM 2370 C CA . THR A 1 311 ? -2.971 21.801 -15.982 1.00 68.50 311 THR A CA 1
ATOM 2371 C C . THR A 1 311 ? -1.724 22.682 -16.087 1.00 68.50 311 THR A C 1
ATOM 2373 O O . THR A 1 311 ? -0.818 22.374 -16.857 1.00 68.50 311 THR A O 1
ATOM 2376 N N . ASP A 1 312 ? -1.651 23.741 -15.277 1.00 82.50 312 ASP A N 1
ATOM 2377 C CA . ASP A 1 312 ? -0.548 24.703 -15.249 1.00 82.50 312 ASP A CA 1
ATOM 2378 C C . ASP A 1 312 ? 0.578 24.288 -14.278 1.00 82.50 312 ASP A C 1
ATOM 2380 O O . ASP A 1 312 ? 0.340 23.878 -13.137 1.00 82.50 312 ASP A O 1
ATOM 2384 N N . ALA A 1 313 ? 1.829 24.447 -14.714 1.00 81.94 313 ALA A N 1
ATOM 2385 C CA . ALA A 1 313 ? 3.023 24.157 -13.927 1.00 81.94 313 ALA A CA 1
ATOM 2386 C C . ALA A 1 313 ? 3.134 25.047 -12.675 1.00 81.94 313 ALA A C 1
ATOM 2388 O O . ALA A 1 313 ? 3.569 24.572 -11.620 1.00 81.94 313 ALA A O 1
ATOM 2389 N N . ALA A 1 314 ? 2.706 26.314 -12.754 1.00 86.50 314 ALA A N 1
ATOM 2390 C CA . ALA A 1 314 ? 2.708 27.212 -11.598 1.00 86.50 314 ALA A CA 1
ATOM 2391 C C . ALA A 1 314 ? 1.690 26.767 -10.534 1.00 86.50 314 ALA A C 1
ATOM 2393 O O . ALA A 1 314 ? 2.013 26.733 -9.343 1.00 86.50 314 ALA A O 1
ATOM 2394 N N . ALA A 1 315 ? 0.496 26.346 -10.964 1.00 82.81 315 ALA A N 1
ATOM 2395 C CA . ALA A 1 315 ? -0.534 25.800 -10.084 1.00 82.81 315 ALA A CA 1
ATOM 2396 C C . ALA A 1 315 ? -0.077 24.501 -9.396 1.00 82.81 315 ALA A C 1
ATOM 2398 O O . ALA A 1 315 ? -0.227 24.378 -8.181 1.00 82.81 315 ALA A O 1
ATOM 2399 N N . ARG A 1 316 ? 0.584 23.582 -10.122 1.00 79.25 316 ARG A N 1
ATOM 2400 C CA . ARG A 1 316 ? 1.186 22.366 -9.531 1.00 79.25 316 ARG A CA 1
ATOM 2401 C C . ARG A 1 316 ? 2.212 22.694 -8.450 1.00 79.25 316 ARG A C 1
ATOM 2403 O O . ARG A 1 316 ? 2.180 22.113 -7.366 1.00 79.25 316 ARG A O 1
ATOM 2410 N N . ARG A 1 317 ? 3.118 23.638 -8.731 1.00 84.75 317 ARG A N 1
ATOM 2411 C CA . ARG A 1 317 ? 4.143 24.060 -7.767 1.00 84.75 317 ARG A CA 1
ATOM 2412 C C . ARG A 1 317 ? 3.505 24.633 -6.505 1.00 84.75 317 ARG A C 1
ATOM 2414 O O . ARG A 1 317 ? 3.909 24.276 -5.403 1.00 84.75 317 ARG A O 1
ATOM 2421 N N . ASN A 1 318 ? 2.516 25.509 -6.663 1.00 87.44 318 ASN A N 1
ATOM 2422 C CA . ASN A 1 318 ? 1.845 26.149 -5.536 1.00 87.44 318 ASN A CA 1
ATOM 2423 C C . ASN A 1 318 ? 1.060 25.135 -4.692 1.00 87.44 318 ASN A C 1
ATOM 2425 O O . ASN A 1 318 ? 1.198 25.165 -3.473 1.00 87.44 318 ASN A O 1
ATOM 2429 N N . ALA A 1 319 ? 0.358 24.183 -5.316 1.00 82.81 319 ALA A N 1
ATOM 2430 C CA . ALA A 1 319 ? -0.315 23.093 -4.609 1.00 82.81 319 ALA A CA 1
ATOM 2431 C C . ALA A 1 319 ? 0.673 22.227 -3.806 1.00 82.81 319 ALA A C 1
ATOM 2433 O O . ALA A 1 319 ? 0.415 21.897 -2.651 1.00 82.81 319 ALA A O 1
ATOM 2434 N N . LYS A 1 320 ? 1.857 21.918 -4.360 1.00 84.19 320 LYS A N 1
ATOM 2435 C CA . LYS A 1 320 ? 2.892 21.171 -3.625 1.00 84.19 320 LYS A CA 1
ATOM 2436 C C . LYS A 1 320 ? 3.459 21.964 -2.443 1.00 84.19 320 LYS A C 1
ATOM 2438 O O . LYS A 1 320 ? 3.744 21.387 -1.397 1.00 84.19 320 LYS A O 1
ATOM 2443 N N . ILE A 1 321 ? 3.614 23.282 -2.593 1.00 89.00 321 ILE A N 1
ATOM 2444 C CA . ILE A 1 321 ? 4.040 24.172 -1.503 1.00 89.00 321 ILE A CA 1
ATOM 2445 C C . ILE A 1 321 ? 2.984 24.208 -0.395 1.00 89.00 321 ILE A C 1
ATOM 2447 O O . ILE A 1 321 ? 3.342 24.158 0.779 1.00 89.00 321 ILE A O 1
ATOM 2451 N N . GLU A 1 322 ? 1.705 24.302 -0.753 1.00 88.50 322 GLU A N 1
ATOM 2452 C CA . GLU A 1 322 ? 0.593 24.299 0.198 1.00 88.50 322 GLU A CA 1
ATOM 2453 C C . GLU A 1 322 ? 0.516 22.976 0.962 1.00 88.50 322 GLU A C 1
ATOM 2455 O O . GLU A 1 322 ? 0.524 22.991 2.189 1.00 88.50 322 GLU A O 1
ATOM 2460 N N . GLN A 1 323 ? 0.597 21.840 0.262 1.00 85.62 323 GLN A N 1
ATOM 2461 C CA . GLN A 1 323 ? 0.684 20.520 0.891 1.00 85.62 323 GLN A CA 1
ATOM 2462 C C . GLN A 1 323 ? 1.867 20.409 1.848 1.00 85.62 323 GLN A C 1
ATOM 2464 O O . GLN A 1 323 ? 1.715 19.918 2.958 1.00 85.62 323 GLN A O 1
ATOM 2469 N N . TYR A 1 324 ? 3.046 20.883 1.445 1.00 90.62 324 TYR A N 1
ATOM 2470 C CA . TYR A 1 324 ? 4.229 20.819 2.297 1.00 90.62 324 TYR A CA 1
ATOM 2471 C C . TYR A 1 324 ? 4.085 21.685 3.558 1.00 90.62 324 TYR A C 1
ATOM 2473 O O . TYR A 1 324 ? 4.509 21.285 4.644 1.00 90.62 324 TYR A O 1
ATOM 2481 N N . LYS A 1 325 ? 3.477 22.873 3.439 1.00 94.00 325 LYS A N 1
ATOM 2482 C CA . LYS A 1 325 ? 3.164 23.725 4.596 1.00 94.00 325 LYS A CA 1
ATOM 2483 C C . LYS A 1 325 ? 2.156 23.046 5.517 1.00 94.00 325 LYS A C 1
ATOM 2485 O O . LYS A 1 325 ? 2.410 22.976 6.715 1.00 94.00 325 LYS A O 1
ATOM 2490 N N . HIS A 1 326 ? 1.089 22.492 4.948 1.00 90.12 326 HIS A N 1
ATOM 2491 C CA . HIS A 1 326 ? 0.059 21.782 5.691 1.00 90.12 326 HIS A CA 1
ATOM 2492 C C . HIS A 1 326 ? 0.629 20.565 6.430 1.00 90.12 326 HIS A C 1
ATOM 2494 O O . HIS A 1 326 ? 0.433 20.426 7.632 1.00 90.12 326 HIS A O 1
ATOM 2500 N N . GLU A 1 327 ? 1.451 19.749 5.763 1.00 92.81 327 GLU A N 1
ATOM 2501 C CA . GLU A 1 327 ? 2.129 18.604 6.380 1.00 92.81 327 GLU A CA 1
ATOM 2502 C C . GLU A 1 327 ? 3.032 19.043 7.544 1.00 92.81 327 GLU A C 1
ATOM 2504 O O . GLU A 1 327 ? 3.075 18.396 8.593 1.00 92.81 327 GLU A O 1
ATOM 2509 N N . LYS A 1 328 ? 3.755 20.159 7.388 1.00 94.81 328 LYS A N 1
ATOM 2510 C CA . LYS A 1 328 ? 4.620 20.707 8.440 1.00 94.81 328 LYS A CA 1
ATOM 2511 C C . LYS A 1 328 ? 3.815 21.205 9.643 1.00 94.81 328 LYS A C 1
ATOM 2513 O O . LYS A 1 328 ? 4.203 20.939 10.779 1.00 94.81 328 LYS A O 1
ATOM 2518 N N . GLU A 1 329 ? 2.725 21.928 9.404 1.00 94.88 329 GLU A N 1
ATOM 2519 C CA . GLU A 1 329 ? 1.822 22.410 10.454 1.00 94.88 329 GLU A CA 1
ATOM 2520 C C . GLU A 1 329 ? 1.156 21.246 11.189 1.00 94.88 329 GLU A C 1
ATOM 2522 O O . GLU A 1 329 ? 1.102 21.245 12.416 1.00 94.88 329 GLU A O 1
ATOM 2527 N N . LEU A 1 330 ? 0.724 20.220 10.457 1.00 94.06 330 LEU A N 1
ATOM 2528 C CA . LEU A 1 330 ? 0.097 19.030 11.016 1.00 94.06 330 LEU A CA 1
ATOM 2529 C C . LEU A 1 330 ? 1.069 18.218 11.880 1.00 94.06 330 LEU A C 1
ATOM 2531 O O . LEU A 1 330 ? 0.706 17.796 12.975 1.00 94.06 330 LEU A O 1
ATOM 2535 N N . LYS A 1 331 ? 2.329 18.062 11.452 1.00 94.75 331 LYS A N 1
ATOM 2536 C CA . LYS A 1 331 ? 3.379 17.446 12.285 1.00 94.75 331 LYS A CA 1
ATOM 2537 C C . LYS A 1 331 ? 3.622 18.234 13.572 1.00 94.75 331 LYS A C 1
ATOM 2539 O O . LYS A 1 331 ? 3.689 17.634 14.637 1.00 94.75 331 LYS A O 1
ATOM 2544 N N . ALA A 1 332 ? 3.680 19.566 13.497 1.00 95.44 332 ALA A N 1
ATOM 2545 C CA . ALA A 1 332 ? 3.842 20.402 14.686 1.00 95.44 332 ALA A CA 1
ATOM 2546 C C . ALA A 1 332 ? 2.649 20.280 15.655 1.00 95.44 332 ALA A C 1
ATOM 2548 O O . ALA A 1 332 ? 2.851 20.185 16.865 1.00 95.44 332 ALA A O 1
ATOM 2549 N N . LYS A 1 333 ? 1.414 20.230 15.133 1.00 94.06 333 LYS A N 1
ATOM 2550 C CA . LYS A 1 333 ? 0.202 19.965 15.930 1.00 94.06 333 LYS A CA 1
ATOM 2551 C C . LYS A 1 333 ? 0.250 18.581 16.579 1.00 94.06 333 LYS A C 1
ATOM 2553 O O . LYS A 1 333 ? -0.054 18.450 17.759 1.00 94.06 333 LYS A O 1
ATOM 2558 N N . LEU A 1 334 ? 0.675 17.557 15.839 1.00 94.88 334 LEU A N 1
ATOM 2559 C CA . LEU A 1 334 ? 0.825 16.199 16.361 1.00 94.88 334 LEU A CA 1
ATOM 2560 C C . LEU A 1 334 ? 1.855 16.112 17.480 1.00 94.88 334 LEU A C 1
ATOM 2562 O O . LEU A 1 334 ? 1.599 15.433 18.469 1.00 94.88 334 LEU A O 1
ATOM 2566 N N . ASP A 1 335 ? 2.980 16.816 17.369 1.00 93.25 335 ASP A N 1
ATOM 2567 C CA . ASP A 1 335 ? 3.972 16.865 18.442 1.00 93.25 335 ASP A CA 1
ATOM 2568 C C . ASP A 1 335 ? 3.362 17.478 19.714 1.00 93.25 335 ASP A C 1
ATOM 2570 O O . ASP A 1 335 ? 3.499 16.913 20.800 1.00 93.25 335 ASP A O 1
ATOM 2574 N N . GLN A 1 336 ? 2.606 18.574 19.585 1.00 92.00 336 GLN A N 1
ATOM 2575 C CA . GLN A 1 336 ? 1.896 19.207 20.704 1.00 92.00 336 GLN A CA 1
ATOM 2576 C C . GLN A 1 336 ? 0.859 18.272 21.345 1.00 92.00 336 GLN A C 1
ATOM 2578 O O . GLN A 1 336 ? 0.900 18.060 22.558 1.00 92.00 336 GLN A O 1
ATOM 2583 N N . LEU A 1 337 ? -0.020 17.669 20.539 1.00 91.88 337 LEU A N 1
ATOM 2584 C CA . LEU A 1 337 ? -1.049 16.738 21.012 1.00 91.88 337 LEU A CA 1
ATOM 2585 C C . LEU A 1 337 ? -0.433 15.475 21.623 1.00 91.88 337 LEU A C 1
ATOM 2587 O O . LEU A 1 337 ? -0.913 14.978 22.636 1.00 91.88 337 LEU A O 1
ATOM 2591 N N . SER A 1 338 ? 0.667 14.969 21.060 1.00 90.38 338 SER A N 1
ATOM 2592 C CA . SER A 1 338 ? 1.357 13.788 21.588 1.00 90.38 338 SER A CA 1
ATOM 2593 C C . SER A 1 338 ? 1.998 14.030 22.954 1.00 90.38 338 SER A C 1
ATOM 2595 O O . SER A 1 338 ? 2.058 13.107 23.766 1.00 90.38 338 SER A O 1
ATOM 2597 N N . ASN A 1 339 ? 2.448 15.259 23.226 1.00 89.69 339 ASN A N 1
ATOM 2598 C CA . ASN A 1 339 ? 2.943 15.659 24.540 1.00 89.69 339 ASN A CA 1
ATOM 2599 C C . ASN A 1 339 ? 1.787 15.808 25.536 1.00 89.69 339 ASN A C 1
ATOM 2601 O O . ASN A 1 339 ? 1.896 15.358 26.675 1.00 89.69 339 ASN A O 1
ATOM 2605 N N . LEU A 1 340 ? 0.663 16.386 25.100 1.00 88.25 340 LEU A N 1
ATOM 2606 C CA . LEU A 1 340 ? -0.535 16.521 25.928 1.00 88.25 340 LEU A CA 1
ATOM 2607 C C . LEU A 1 340 ? -1.101 15.149 26.321 1.00 88.25 340 LEU A C 1
ATOM 2609 O O . LEU A 1 340 ? -1.370 14.914 27.495 1.00 88.25 340 LEU A O 1
ATOM 2613 N N . ALA A 1 341 ? -1.145 14.205 25.378 1.00 86.56 341 ALA A N 1
ATOM 2614 C CA . ALA A 1 341 ? -1.637 12.846 25.594 1.00 86.56 341 ALA A CA 1
ATOM 2615 C C . ALA A 1 341 ? -0.780 11.984 26.537 1.00 86.56 341 ALA A C 1
ATOM 2617 O O . ALA A 1 341 ? -1.235 10.938 26.996 1.00 86.56 341 ALA A O 1
ATOM 2618 N N . GLN A 1 342 ? 0.452 12.399 26.846 1.00 85.69 342 GLN A N 1
ATOM 2619 C CA . GLN A 1 342 ? 1.283 11.754 27.873 1.00 85.69 342 GLN A CA 1
ATOM 2620 C C . GLN A 1 342 ? 0.951 12.236 29.292 1.00 85.69 342 GLN A C 1
ATOM 2622 O O . GLN A 1 342 ? 1.431 11.654 30.266 1.00 85.69 342 GLN A O 1
ATOM 2627 N N . SER A 1 343 ? 0.144 13.291 29.425 1.00 87.50 343 SER A N 1
ATOM 2628 C CA . SER A 1 343 ? -0.277 13.810 30.721 1.00 87.50 343 SER A CA 1
ATOM 2629 C C . SER A 1 343 ? -1.331 12.889 31.355 1.00 87.50 343 SER A C 1
ATOM 2631 O O . SER A 1 343 ? -2.211 12.391 30.659 1.00 87.50 343 SER A O 1
ATOM 2633 N N . PRO A 1 344 ? -1.294 12.668 32.682 1.00 80.12 344 PRO A N 1
ATOM 2634 C CA . PRO A 1 344 ? -2.206 11.742 33.363 1.00 80.12 344 PRO A CA 1
ATOM 2635 C C . PRO A 1 344 ? -3.682 12.185 33.377 1.00 80.12 344 PRO A C 1
ATOM 2637 O O . PRO A 1 344 ? -4.546 11.349 33.616 1.00 80.12 344 PRO A O 1
ATOM 2640 N N . ASN A 1 345 ? -3.970 13.463 33.103 1.00 83.25 345 ASN A N 1
ATOM 2641 C CA . ASN A 1 345 ? -5.323 14.025 32.994 1.00 83.25 345 ASN A CA 1
ATOM 2642 C C . ASN A 1 345 ? -5.623 14.432 31.543 1.00 83.25 345 ASN A C 1
ATOM 2644 O O . ASN A 1 345 ? -5.901 15.599 31.284 1.00 83.25 345 ASN A O 1
ATOM 2648 N N . VAL A 1 346 ? -5.466 13.511 30.592 1.00 87.88 346 VAL A N 1
ATOM 2649 C CA . VAL A 1 346 ? -5.824 13.788 29.196 1.00 87.88 346 VAL A CA 1
ATOM 2650 C C . VAL A 1 346 ? -7.330 13.611 28.996 1.00 87.88 346 VAL A C 1
ATOM 2652 O O . VAL A 1 346 ? -7.905 12.616 29.448 1.00 87.88 346 VAL A O 1
ATOM 2655 N N . ASP A 1 347 ? -7.952 14.562 28.308 1.00 88.31 347 ASP A N 1
ATOM 2656 C CA . ASP A 1 347 ? -9.350 14.458 27.905 1.00 88.31 347 ASP A CA 1
ATOM 2657 C C . ASP A 1 347 ? -9.490 13.506 26.700 1.00 88.31 347 ASP A C 1
ATOM 2659 O O . ASP A 1 347 ? -8.615 13.434 25.833 1.00 88.31 347 ASP A O 1
ATOM 2663 N N . ASP A 1 348 ? -10.602 12.763 26.616 1.00 89.25 348 ASP A N 1
ATOM 2664 C CA . ASP A 1 348 ? -10.850 11.846 25.484 1.00 89.25 348 ASP A CA 1
ATOM 2665 C C . ASP A 1 348 ? -10.912 12.599 24.142 1.00 89.25 348 ASP A C 1
ATOM 2667 O O . ASP A 1 348 ? -10.466 12.084 23.118 1.00 89.25 348 ASP A O 1
ATOM 2671 N N . GLU A 1 349 ? -11.363 13.857 24.165 1.00 90.44 349 GLU A N 1
ATOM 2672 C CA . GLU A 1 349 ? -11.393 14.755 23.004 1.00 90.44 349 GLU A CA 1
ATOM 2673 C C . GLU A 1 349 ? -9.982 15.045 22.459 1.00 90.44 349 GLU A C 1
ATOM 2675 O O . GLU A 1 349 ? -9.749 15.026 21.247 1.00 90.44 349 GLU A O 1
ATOM 2680 N N . ASP A 1 350 ? -8.997 15.227 23.343 1.00 91.12 350 ASP A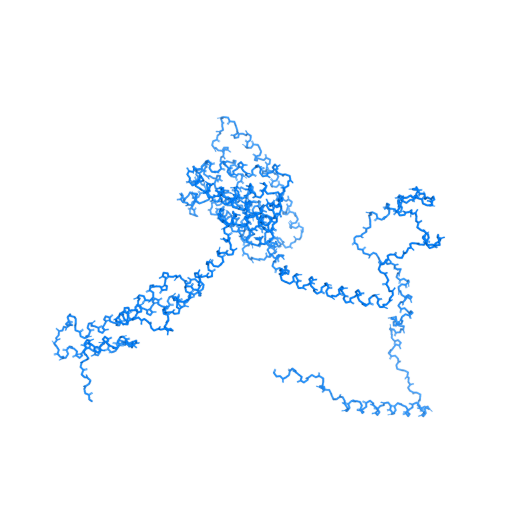 N 1
ATOM 2681 C CA . ASP A 1 350 ? -7.601 15.431 22.948 1.00 91.12 350 ASP A CA 1
ATOM 2682 C C . ASP A 1 350 ? -7.005 14.152 22.338 1.00 91.12 350 ASP A C 1
ATOM 2684 O O . ASP A 1 350 ? -6.256 14.207 21.360 1.00 91.12 350 ASP A O 1
ATOM 2688 N N . ILE A 1 351 ? -7.375 12.975 22.859 1.00 92.44 351 ILE A N 1
ATOM 2689 C CA . ILE A 1 351 ? -6.975 11.684 22.277 1.00 92.44 351 ILE A CA 1
ATOM 2690 C C . ILE A 1 351 ? -7.617 11.497 20.894 1.00 92.44 351 ILE A C 1
ATOM 2692 O O . ILE A 1 351 ? -6.944 11.065 19.950 1.00 92.44 351 ILE A O 1
ATOM 2696 N N . ARG A 1 352 ? -8.906 11.829 20.752 1.00 94.56 352 ARG A N 1
ATOM 2697 C CA . ARG A 1 352 ? -9.633 11.745 19.480 1.00 94.56 352 ARG A CA 1
ATOM 2698 C C . ARG A 1 352 ? -9.005 12.663 18.439 1.00 94.56 352 ARG A C 1
ATOM 2700 O O . ARG A 1 352 ? -8.678 12.199 17.346 1.00 94.56 352 ARG A O 1
ATOM 2707 N N . SER A 1 353 ? -8.743 13.922 18.792 1.00 94.00 353 SER A N 1
ATOM 2708 C CA . SER A 1 353 ? -8.092 14.888 17.898 1.00 94.00 353 SER A CA 1
ATOM 2709 C C . SER A 1 353 ? -6.674 14.461 17.496 1.00 94.00 353 SER A C 1
ATOM 2711 O O . SER A 1 353 ? -6.282 14.639 16.337 1.00 94.00 353 SER A O 1
ATOM 2713 N N . LEU A 1 354 ? -5.926 13.816 18.400 1.00 94.62 354 LEU A N 1
ATOM 2714 C CA . LEU A 1 354 ? -4.624 13.222 18.100 1.00 94.62 354 LEU A CA 1
ATOM 2715 C C . LEU A 1 354 ? -4.742 12.127 17.037 1.00 94.62 354 LEU A C 1
ATOM 2717 O O . LEU A 1 354 ? -3.993 12.160 16.058 1.00 94.62 354 LEU A O 1
ATOM 2721 N N . TYR A 1 355 ? -5.662 11.169 17.188 1.00 95.38 355 TYR A N 1
ATOM 2722 C CA . TYR A 1 355 ? -5.821 10.095 16.202 1.00 95.38 355 TYR A CA 1
ATOM 2723 C C . TYR A 1 355 ? -6.322 10.611 14.853 1.00 95.38 355 TYR A C 1
ATOM 2725 O O . TYR A 1 355 ? -5.796 10.190 13.824 1.00 95.38 355 TYR A O 1
ATOM 2733 N N . LEU A 1 356 ? -7.262 11.559 14.839 1.00 95.81 356 LEU A N 1
ATOM 2734 C CA . LEU A 1 356 ? -7.725 12.192 13.601 1.00 95.81 356 LEU A CA 1
ATOM 2735 C C . LEU A 1 356 ? -6.581 12.911 12.876 1.00 95.81 356 LEU A C 1
ATOM 2737 O O . LEU A 1 356 ? -6.381 12.688 11.685 1.00 95.81 356 LEU A O 1
ATOM 2741 N N . SER A 1 357 ? -5.757 13.669 13.606 1.00 95.25 357 SER A N 1
ATOM 2742 C CA . SER A 1 357 ? -4.575 14.333 13.039 1.00 95.25 357 SER A CA 1
ATOM 2743 C C . SER A 1 357 ? -3.544 13.325 12.503 1.00 95.25 357 SER A C 1
ATOM 2745 O O . SER A 1 357 ? -2.880 13.578 11.497 1.00 95.25 357 SER A O 1
ATOM 2747 N N . GLN A 1 358 ? -3.398 12.155 13.144 1.00 95.56 358 GLN A N 1
ATOM 2748 C CA . GLN A 1 358 ? -2.528 11.077 12.649 1.00 95.56 358 GLN A CA 1
ATOM 2749 C C . GLN A 1 358 ? -3.064 10.464 11.354 1.00 95.56 358 GLN A C 1
ATOM 2751 O O . GLN A 1 358 ? -2.279 10.179 10.449 1.00 95.56 358 GLN A O 1
ATOM 2756 N N . ILE A 1 359 ? -4.382 10.264 11.263 1.00 96.62 359 ILE A N 1
ATOM 2757 C CA . ILE A 1 359 ? -5.044 9.763 10.055 1.00 96.62 359 ILE A CA 1
ATOM 2758 C C . ILE A 1 359 ? -4.897 10.768 8.918 1.00 96.62 359 ILE A C 1
ATOM 2760 O O . ILE A 1 359 ? -4.492 10.375 7.828 1.00 96.62 359 ILE A O 1
ATOM 2764 N N . GLU A 1 360 ? -5.124 12.053 9.175 1.00 95.81 360 GLU A N 1
ATOM 2765 C CA . GLU A 1 360 ? -4.942 13.120 8.190 1.00 95.81 360 GLU A CA 1
ATOM 2766 C C . GLU A 1 360 ? -3.504 13.147 7.644 1.00 95.81 360 GLU A C 1
ATOM 2768 O O . GLU A 1 360 ? -3.290 13.167 6.428 1.00 95.81 360 GLU A O 1
ATOM 2773 N N . LEU A 1 361 ? -2.500 13.024 8.522 1.00 95.50 361 LEU A N 1
ATOM 2774 C CA . LEU A 1 361 ? -1.100 12.950 8.099 1.00 95.50 361 LEU A CA 1
ATOM 2775 C C . LEU A 1 361 ? -0.846 11.708 7.236 1.00 95.50 361 LEU A C 1
ATOM 2777 O O . LEU A 1 361 ? -0.168 11.787 6.208 1.00 95.50 361 LEU A O 1
ATOM 2781 N N . ALA A 1 362 ? -1.395 10.563 7.640 1.00 96.50 362 ALA A N 1
ATOM 2782 C CA . ALA A 1 362 ? -1.262 9.317 6.901 1.00 96.50 362 ALA A CA 1
ATOM 2783 C C . ALA A 1 362 ? -1.969 9.370 5.538 1.00 96.50 362 ALA A C 1
ATOM 2785 O O . ALA A 1 362 ? -1.450 8.797 4.583 1.00 96.50 362 ALA A O 1
ATOM 2786 N N . VAL A 1 363 ? -3.096 10.078 5.404 1.00 95.75 363 VAL A N 1
ATOM 2787 C CA . VAL A 1 363 ? -3.776 10.328 4.119 1.00 95.75 363 VAL A CA 1
ATOM 2788 C C . VAL A 1 363 ? -2.857 11.093 3.174 1.00 95.75 363 VAL A C 1
ATOM 2790 O O . VAL A 1 363 ? -2.613 10.631 2.055 1.00 95.75 363 VAL A O 1
ATOM 2793 N N . MET A 1 364 ? -2.284 12.212 3.631 1.00 92.12 364 MET A N 1
ATOM 2794 C CA . MET A 1 364 ? -1.360 13.014 2.821 1.00 92.12 364 MET A CA 1
ATOM 2795 C C . MET A 1 364 ? -0.153 12.187 2.358 1.00 92.12 364 MET A C 1
ATOM 2797 O O . MET A 1 364 ? 0.199 12.188 1.175 1.00 92.12 364 MET A O 1
ATOM 2801 N N . GLN A 1 365 ? 0.452 11.433 3.279 1.00 93.69 365 GLN A N 1
ATOM 2802 C CA . GLN A 1 365 ? 1.597 10.574 2.981 1.00 93.69 365 GLN A CA 1
ATOM 2803 C C . GLN A 1 365 ? 1.225 9.447 2.017 1.00 93.69 365 GLN A C 1
ATOM 2805 O O . GLN A 1 365 ? 1.952 9.209 1.058 1.00 93.69 365 GLN A O 1
ATOM 2810 N N . SER A 1 366 ? 0.079 8.795 2.212 1.00 94.88 366 SER A N 1
ATOM 2811 C CA . SER A 1 366 ? -0.381 7.696 1.355 1.00 94.88 366 SER A CA 1
ATOM 2812 C C . SER A 1 366 ? -0.605 8.151 -0.086 1.00 94.88 366 SER A C 1
ATOM 2814 O O . SER A 1 366 ? -0.210 7.448 -1.013 1.00 94.88 366 SER A O 1
ATOM 2816 N N . LEU A 1 367 ? -1.173 9.344 -0.299 1.00 91.06 367 LEU A N 1
ATOM 2817 C CA . LEU A 1 367 ? -1.340 9.916 -1.640 1.00 91.06 367 LEU A CA 1
ATOM 2818 C C . LEU A 1 367 ? 0.009 10.201 -2.317 1.00 91.06 367 LEU A C 1
ATOM 2820 O O . LEU A 1 367 ? 0.184 9.877 -3.492 1.00 91.06 367 LEU A O 1
ATOM 2824 N N . GLN A 1 368 ? 0.983 10.740 -1.576 1.00 89.81 368 GLN A N 1
ATOM 2825 C CA . GLN A 1 368 ? 2.340 10.947 -2.090 1.00 89.81 368 GLN A CA 1
ATOM 2826 C C . GLN A 1 368 ? 3.048 9.619 -2.403 1.00 89.81 368 GLN A C 1
ATOM 2828 O O . GLN A 1 368 ? 3.734 9.510 -3.420 1.00 89.81 368 GLN A O 1
ATOM 2833 N N . GLN A 1 369 ? 2.892 8.604 -1.550 1.00 93.19 369 GLN A N 1
ATOM 2834 C CA . GLN A 1 369 ? 3.476 7.283 -1.789 1.00 93.19 369 GLN A CA 1
ATOM 2835 C C . GLN A 1 369 ? 2.833 6.601 -2.996 1.00 93.19 369 GLN A C 1
ATOM 2837 O O . GLN A 1 369 ? 3.545 6.005 -3.798 1.00 93.19 369 GLN A O 1
ATOM 2842 N N . LEU A 1 370 ? 1.516 6.730 -3.185 1.00 91.62 370 LEU A N 1
ATOM 2843 C CA . LEU A 1 370 ? 0.831 6.212 -4.370 1.00 91.62 370 LEU A CA 1
ATOM 2844 C C . LEU A 1 370 ? 1.367 6.833 -5.662 1.00 91.62 370 LEU A C 1
ATOM 2846 O O . LEU A 1 370 ? 1.607 6.095 -6.614 1.00 91.62 370 LEU A O 1
ATOM 2850 N N . GLU A 1 371 ? 1.606 8.148 -5.690 1.00 87.50 371 GLU A N 1
ATOM 2851 C CA . GLU A 1 371 ? 2.247 8.819 -6.832 1.00 87.50 371 GLU A CA 1
ATOM 2852 C C . GLU A 1 371 ? 3.608 8.179 -7.156 1.00 87.50 371 GLU A C 1
ATOM 2854 O O . GLU A 1 371 ? 3.851 7.776 -8.295 1.00 87.50 371 GLU A O 1
ATOM 2859 N N . GLY A 1 372 ? 4.461 8.004 -6.141 1.00 89.75 372 GLY A N 1
ATOM 2860 C CA . GLY A 1 372 ? 5.759 7.344 -6.294 1.00 89.75 372 GLY A CA 1
ATOM 2861 C C . GLY A 1 372 ? 5.648 5.895 -6.777 1.00 89.75 372 GLY A C 1
ATOM 2862 O O . GLY A 1 372 ? 6.379 5.493 -7.679 1.00 89.75 372 GLY A O 1
ATOM 2863 N N . ILE A 1 373 ? 4.697 5.129 -6.235 1.00 91.81 373 ILE A N 1
ATOM 2864 C CA . ILE A 1 373 ? 4.456 3.733 -6.617 1.00 91.81 373 ILE A CA 1
ATOM 2865 C C . ILE A 1 373 ? 4.025 3.630 -8.081 1.00 91.81 373 ILE A C 1
ATOM 2867 O O . ILE A 1 373 ? 4.540 2.778 -8.800 1.00 91.81 373 ILE A O 1
ATOM 2871 N N . TYR A 1 374 ? 3.098 4.472 -8.548 1.00 89.12 374 TYR A N 1
ATOM 2872 C CA . TYR A 1 374 ? 2.651 4.424 -9.944 1.00 89.12 374 TYR A CA 1
ATOM 2873 C C . TYR A 1 374 ? 3.776 4.771 -10.921 1.00 89.12 374 TYR A C 1
ATOM 2875 O O . TYR A 1 374 ? 3.929 4.083 -11.929 1.00 89.12 374 TYR A O 1
ATOM 2883 N N . LEU A 1 375 ? 4.588 5.785 -10.605 1.00 88.19 375 LEU A N 1
ATOM 2884 C CA . LEU A 1 375 ? 5.765 6.135 -11.403 1.00 88.19 375 LEU A CA 1
ATOM 2885 C C . LEU A 1 375 ? 6.782 4.991 -11.434 1.00 88.19 375 LEU A C 1
ATOM 2887 O O . LEU A 1 375 ? 7.303 4.655 -12.494 1.00 88.19 375 LEU A O 1
ATOM 2891 N N . GLU A 1 376 ? 7.050 4.364 -10.290 1.00 91.12 376 GLU A N 1
ATOM 2892 C CA . GLU A 1 376 ? 7.990 3.249 -10.219 1.00 91.12 376 GLU A CA 1
ATOM 2893 C C . GLU A 1 376 ? 7.480 2.023 -10.987 1.00 91.12 376 GLU A C 1
ATOM 2895 O O . GLU A 1 376 ? 8.249 1.410 -11.722 1.00 91.12 376 GLU A O 1
ATOM 2900 N N . ILE A 1 377 ? 6.187 1.698 -10.890 1.00 89.50 377 ILE A N 1
ATOM 2901 C CA . ILE A 1 377 ? 5.567 0.620 -11.675 1.00 89.50 377 ILE A CA 1
ATOM 2902 C C . ILE A 1 377 ? 5.686 0.904 -13.180 1.00 89.50 377 ILE A C 1
ATOM 2904 O O . ILE A 1 377 ? 6.034 -0.004 -13.931 1.00 89.50 377 ILE A O 1
ATOM 2908 N N . ASP A 1 378 ? 5.443 2.140 -13.628 1.00 87.56 378 ASP A N 1
ATOM 2909 C CA . ASP A 1 378 ? 5.593 2.528 -15.039 1.00 87.56 378 ASP A CA 1
ATOM 2910 C C . ASP A 1 378 ? 7.048 2.395 -15.519 1.00 87.56 378 ASP A C 1
ATOM 2912 O O . ASP A 1 378 ? 7.312 1.837 -16.587 1.00 87.56 378 ASP A O 1
ATOM 2916 N N . ILE A 1 379 ? 8.011 2.842 -14.706 1.00 87.94 379 ILE A N 1
ATOM 2917 C CA . ILE A 1 379 ? 9.442 2.720 -15.013 1.00 87.94 379 ILE A CA 1
ATOM 2918 C C . ILE A 1 379 ? 9.865 1.248 -15.065 1.00 87.94 379 ILE A C 1
ATOM 2920 O O . ILE A 1 379 ? 10.554 0.848 -16.002 1.00 87.94 379 ILE A O 1
ATOM 2924 N N . LEU A 1 380 ? 9.446 0.432 -14.094 1.00 87.25 380 LEU A N 1
ATOM 2925 C CA . LEU A 1 380 ? 9.739 -1.003 -14.068 1.00 87.25 380 LEU A CA 1
ATOM 2926 C C . LEU A 1 380 ? 9.068 -1.743 -15.229 1.00 87.25 380 LEU A C 1
ATOM 2928 O O . LEU A 1 380 ? 9.670 -2.655 -15.783 1.00 87.25 380 LEU A O 1
ATOM 2932 N N . GLY A 1 381 ? 7.873 -1.320 -15.649 1.00 85.19 381 GLY A N 1
ATOM 2933 C CA . GLY A 1 381 ? 7.199 -1.856 -16.833 1.00 85.19 381 GLY A CA 1
ATOM 2934 C C . GLY A 1 381 ? 7.939 -1.559 -18.142 1.00 85.19 381 GLY A C 1
ATOM 2935 O O . GLY A 1 381 ? 7.845 -2.332 -19.091 1.00 85.19 381 GLY A O 1
ATOM 2936 N N . LYS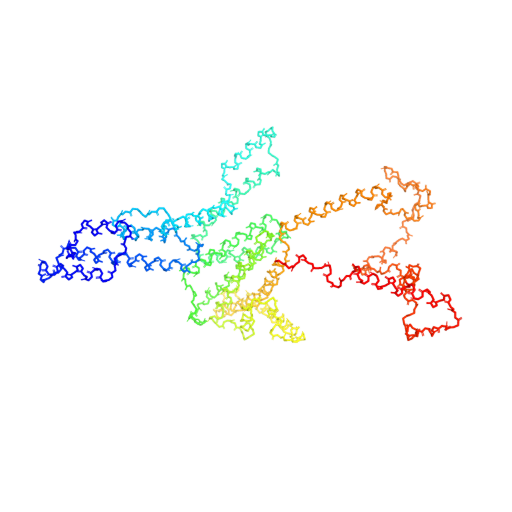 A 1 382 ? 8.711 -0.467 -18.189 1.00 85.00 382 LYS A N 1
ATOM 2937 C CA . LYS A 1 382 ? 9.586 -0.102 -19.318 1.00 85.00 382 LYS A CA 1
ATOM 2938 C C . LYS A 1 382 ? 11.002 -0.670 -19.188 1.00 85.00 382 LYS A C 1
ATOM 2940 O O . LYS A 1 382 ? 11.794 -0.540 -20.122 1.00 85.00 382 LYS A O 1
ATOM 2945 N N . ALA A 1 383 ? 11.348 -1.257 -18.042 1.00 82.50 383 ALA A N 1
ATOM 2946 C CA . ALA A 1 383 ? 12.671 -1.810 -17.813 1.00 82.50 383 ALA A CA 1
ATOM 2947 C C . ALA A 1 383 ? 12.855 -3.106 -18.627 1.00 82.50 383 ALA A C 1
ATOM 2949 O O . ALA A 1 383 ? 11.941 -3.931 -18.674 1.00 82.50 383 ALA A O 1
ATOM 2950 N N . PRO A 1 384 ? 14.025 -3.326 -19.255 1.00 77.06 384 PRO A N 1
ATOM 2951 C CA . PRO A 1 384 ? 14.287 -4.572 -19.966 1.00 77.06 384 PRO A CA 1
ATOM 2952 C C . PRO A 1 384 ? 14.244 -5.761 -19.000 1.00 77.06 384 PRO A C 1
ATOM 2954 O O . PRO A 1 384 ? 14.764 -5.673 -17.882 1.00 77.06 384 PRO A O 1
ATOM 2957 N N . SER A 1 385 ? 13.666 -6.879 -19.449 1.00 77.06 385 SER A N 1
ATOM 2958 C CA . SER A 1 385 ? 13.654 -8.134 -18.684 1.00 77.06 385 SER A CA 1
ATOM 2959 C C . SER A 1 385 ? 15.082 -8.572 -18.339 1.00 77.06 385 SER A C 1
ATOM 2961 O O . SER A 1 385 ? 16.030 -8.272 -19.068 1.00 77.06 385 SER A O 1
ATOM 2963 N N . GLU A 1 386 ? 15.259 -9.310 -17.243 1.00 74.94 386 GLU A N 1
ATOM 2964 C CA . GLU A 1 386 ? 16.567 -9.839 -16.842 1.00 74.94 386 GLU A CA 1
ATOM 2965 C C . GLU A 1 386 ? 17.209 -10.684 -17.952 1.00 74.94 386 GLU A C 1
ATOM 2967 O O . GLU A 1 386 ? 18.406 -10.555 -18.208 1.00 74.94 386 GLU A O 1
ATOM 2972 N N . GLU A 1 387 ? 16.403 -11.435 -18.704 1.00 76.06 387 GLU A N 1
ATOM 2973 C CA . GLU A 1 387 ? 16.842 -12.170 -19.894 1.00 76.06 387 GLU A CA 1
ATOM 2974 C C . GLU A 1 387 ? 17.352 -11.240 -21.000 1.00 76.06 387 GLU A C 1
ATOM 2976 O O . GLU A 1 387 ? 18.392 -11.493 -21.604 1.00 76.06 387 GLU A O 1
ATOM 2981 N N . GLN A 1 388 ? 16.660 -10.122 -21.236 1.00 81.00 388 GLN A N 1
ATOM 2982 C CA . GLN A 1 388 ? 17.071 -9.123 -22.224 1.00 81.00 388 GLN A CA 1
ATOM 2983 C C . GLN A 1 388 ? 18.359 -8.416 -21.794 1.00 81.00 388 GLN A C 1
ATOM 2985 O O . GLN A 1 388 ? 19.212 -8.137 -22.634 1.00 81.00 388 GLN A O 1
ATOM 2990 N N . LEU A 1 389 ? 18.532 -8.160 -20.494 1.00 80.94 389 LEU A N 1
ATOM 2991 C CA . LEU A 1 389 ? 19.767 -7.607 -19.940 1.00 80.94 389 LEU A CA 1
ATOM 2992 C C . LEU A 1 389 ? 20.926 -8.603 -20.042 1.00 80.94 389 LEU A C 1
ATOM 2994 O O . LEU A 1 389 ? 22.042 -8.200 -20.362 1.00 80.94 389 LEU A O 1
ATOM 2998 N N . LEU A 1 390 ? 20.687 -9.890 -19.781 1.00 83.56 390 LEU A N 1
ATOM 2999 C CA . LEU A 1 390 ? 21.675 -10.961 -19.949 1.00 83.56 390 LEU A CA 1
ATOM 3000 C C . LEU A 1 390 ? 22.086 -11.105 -21.418 1.00 83.56 390 LEU A C 1
ATOM 3002 O O . LEU A 1 390 ? 23.278 -11.159 -21.714 1.00 83.56 390 LEU A O 1
ATOM 3006 N N . GLU A 1 391 ? 21.120 -11.084 -22.334 1.00 85.19 391 GLU A N 1
ATOM 3007 C CA . GLU A 1 391 ? 21.342 -11.124 -23.779 1.00 85.19 391 GLU A CA 1
ATOM 3008 C C . GLU A 1 391 ? 22.116 -9.892 -24.266 1.00 85.19 391 GLU A C 1
ATOM 3010 O O . GLU A 1 391 ? 23.094 -10.032 -24.995 1.00 85.19 391 GLU A O 1
ATOM 3015 N N . GLN A 1 392 ? 21.745 -8.684 -23.823 1.00 84.25 392 GLN A N 1
ATOM 3016 C CA . GLN A 1 392 ? 22.497 -7.461 -24.122 1.00 84.25 392 GLN A CA 1
ATOM 3017 C C . GLN A 1 392 ? 23.925 -7.533 -23.590 1.00 84.25 392 GLN A C 1
ATOM 3019 O O . GLN A 1 392 ? 24.855 -7.167 -24.303 1.00 84.25 392 GLN A O 1
ATOM 3024 N N . ARG A 1 393 ? 24.121 -8.034 -22.365 1.00 84.75 393 ARG A N 1
ATOM 3025 C CA . ARG A 1 393 ? 25.453 -8.184 -21.771 1.00 84.75 393 ARG A CA 1
ATOM 3026 C C . ARG A 1 393 ? 26.292 -9.200 -22.546 1.00 84.75 393 ARG A C 1
ATOM 3028 O O . ARG A 1 393 ? 27.475 -8.957 -22.759 1.00 84.75 393 ARG A O 1
ATOM 3035 N N . ARG A 1 394 ? 25.683 -10.296 -23.013 1.00 83.69 394 ARG A N 1
ATOM 3036 C CA . ARG A 1 394 ? 26.350 -11.296 -23.859 1.00 83.69 394 ARG A CA 1
ATOM 3037 C C . ARG A 1 394 ? 26.725 -10.710 -25.220 1.00 83.69 394 ARG A C 1
ATOM 3039 O O . ARG A 1 394 ? 27.869 -10.840 -25.634 1.00 83.69 394 ARG A O 1
ATOM 3046 N N . ARG A 1 395 ? 25.812 -9.981 -25.870 1.00 82.81 395 ARG A N 1
ATOM 3047 C CA . ARG A 1 395 ? 26.084 -9.276 -27.136 1.00 82.81 395 ARG A CA 1
ATOM 3048 C C . ARG A 1 395 ? 27.200 -8.247 -26.992 1.00 82.81 395 ARG A C 1
ATOM 3050 O O . ARG A 1 395 ? 28.103 -8.232 -27.818 1.00 82.81 395 ARG A O 1
ATOM 3057 N N . GLN A 1 396 ? 27.184 -7.453 -25.921 1.00 78.25 396 GLN A N 1
ATOM 3058 C CA . GLN A 1 396 ? 28.257 -6.506 -25.608 1.00 78.25 396 GLN A CA 1
ATOM 3059 C C . GLN A 1 396 ? 29.596 -7.219 -25.401 1.00 78.25 396 GLN A C 1
ATOM 3061 O O . GLN A 1 396 ? 30.601 -6.767 -25.929 1.00 78.25 396 GLN A O 1
ATOM 3066 N N . GLN A 1 397 ? 29.622 -8.355 -24.696 1.00 76.25 397 GLN A N 1
ATOM 3067 C CA . GLN A 1 397 ? 30.840 -9.158 -24.536 1.00 76.25 397 GLN A CA 1
ATOM 3068 C C . GLN A 1 397 ? 31.343 -9.723 -25.874 1.00 76.25 397 GLN A C 1
ATOM 3070 O O . GLN A 1 397 ? 32.536 -9.648 -26.158 1.00 76.25 397 GLN A O 1
ATOM 3075 N N . GLU A 1 398 ? 30.453 -10.233 -26.728 1.00 76.81 398 GLU A N 1
ATOM 3076 C CA . GLU A 1 398 ? 30.796 -10.739 -28.064 1.00 76.81 398 GLU A CA 1
ATOM 3077 C C . GLU A 1 398 ? 31.275 -9.622 -29.016 1.00 76.81 398 GLU A C 1
ATOM 3079 O O . GLU A 1 398 ? 32.118 -9.851 -29.889 1.00 76.81 398 GLU A O 1
ATOM 3084 N N . GLU A 1 399 ? 30.727 -8.412 -28.899 1.00 72.69 399 GLU A N 1
ATOM 3085 C CA . GLU A 1 399 ? 31.165 -7.218 -29.635 1.00 72.69 399 GLU A CA 1
ATOM 3086 C C . GLU A 1 399 ? 32.501 -6.682 -29.108 1.00 72.69 399 GLU A C 1
ATOM 3088 O O . GLU A 1 399 ? 33.374 -6.332 -29.906 1.00 72.69 399 GLU A O 1
ATOM 3093 N N . ASP A 1 400 ? 32.715 -6.692 -27.791 1.00 71.69 400 ASP A N 1
ATOM 3094 C CA . ASP A 1 400 ? 33.987 -6.352 -27.150 1.00 71.69 400 ASP A CA 1
ATOM 3095 C C . ASP A 1 400 ? 35.090 -7.344 -27.532 1.00 71.69 400 ASP A C 1
ATOM 3097 O O . ASP A 1 400 ? 36.210 -6.941 -27.836 1.00 71.69 400 ASP A O 1
ATOM 3101 N N . GLU A 1 401 ? 34.805 -8.645 -27.588 1.00 68.62 401 GLU A N 1
ATOM 3102 C CA . GLU A 1 401 ? 35.775 -9.635 -28.063 1.00 68.62 401 GLU A CA 1
ATOM 3103 C C . GLU A 1 401 ? 36.101 -9.454 -29.546 1.00 68.62 401 GLU A C 1
ATOM 3105 O O . GLU A 1 401 ? 37.272 -9.496 -29.935 1.00 68.62 401 GLU A O 1
ATOM 3110 N N . ARG A 1 402 ? 35.090 -9.205 -30.389 1.00 65.00 402 ARG A N 1
ATOM 3111 C CA . ARG A 1 402 ? 35.299 -8.933 -31.819 1.00 65.00 402 ARG A CA 1
ATOM 3112 C C . ARG A 1 402 ? 36.077 -7.640 -32.045 1.00 65.00 402 ARG A C 1
ATOM 3114 O O . ARG A 1 402 ? 36.970 -7.614 -32.891 1.00 65.00 402 ARG A O 1
ATOM 3121 N N . SER A 1 403 ? 35.784 -6.587 -31.291 1.00 65.00 403 SER A N 1
ATOM 3122 C CA . SER A 1 403 ? 36.493 -5.309 -31.381 1.00 65.00 403 SER A CA 1
ATOM 3123 C C . SER A 1 403 ? 37.906 -5.388 -30.801 1.00 65.00 403 SER A C 1
ATOM 3125 O O . SER A 1 403 ? 38.818 -4.829 -31.403 1.00 65.00 403 SER A O 1
ATOM 3127 N N . ARG A 1 404 ? 38.143 -6.150 -29.724 1.00 64.31 404 ARG A N 1
ATOM 3128 C CA . ARG A 1 404 ? 39.497 -6.468 -29.230 1.00 64.31 404 ARG A CA 1
ATOM 3129 C C . ARG A 1 404 ? 40.308 -7.255 -30.254 1.00 64.31 404 ARG A C 1
ATOM 3131 O O . ARG A 1 404 ? 41.470 -6.928 -30.463 1.00 64.31 404 ARG A O 1
ATOM 3138 N N . ARG A 1 405 ? 39.705 -8.244 -30.926 1.00 63.88 405 ARG A N 1
ATOM 3139 C CA . ARG A 1 405 ? 40.364 -8.994 -32.012 1.00 63.88 405 ARG A CA 1
ATOM 3140 C C . ARG A 1 405 ? 40.711 -8.097 -33.202 1.00 63.88 405 ARG A C 1
ATOM 3142 O O . ARG A 1 405 ? 41.821 -8.195 -33.702 1.00 63.88 405 ARG A O 1
ATOM 3149 N N . ARG A 1 406 ? 39.812 -7.193 -33.608 1.00 63.94 406 ARG A N 1
ATOM 3150 C CA . ARG A 1 406 ? 40.081 -6.208 -34.676 1.00 63.94 406 ARG A CA 1
ATOM 3151 C C . ARG A 1 406 ? 41.153 -5.185 -34.278 1.00 63.94 406 ARG A C 1
ATOM 3153 O O . ARG A 1 406 ? 42.047 -4.916 -35.062 1.00 63.94 406 ARG A O 1
ATOM 3160 N N . LYS A 1 407 ? 41.114 -4.655 -33.050 1.00 56.19 407 LYS A N 1
ATOM 3161 C CA . LYS A 1 407 ? 42.114 -3.691 -32.545 1.00 56.19 407 LYS A CA 1
ATOM 3162 C C . LYS A 1 407 ? 43.504 -4.306 -32.345 1.00 56.19 407 LYS A C 1
ATOM 3164 O O . LYS A 1 407 ? 44.491 -3.591 -32.458 1.00 56.19 407 LYS A O 1
ATOM 3169 N N . ALA A 1 408 ? 43.587 -5.606 -32.053 1.00 59.81 408 ALA A N 1
ATOM 3170 C CA . ALA A 1 408 ? 44.860 -6.323 -31.981 1.00 59.81 408 ALA A CA 1
ATOM 3171 C C . ALA A 1 408 ? 45.552 -6.440 -33.353 1.00 59.81 408 ALA A C 1
ATOM 3173 O O . ALA A 1 408 ? 46.778 -6.470 -33.399 1.00 59.81 408 ALA A O 1
ATOM 3174 N N . ASP A 1 409 ? 44.775 -6.481 -34.438 1.00 61.50 409 ASP A N 1
ATOM 3175 C CA . ASP A 1 409 ? 45.264 -6.541 -35.823 1.00 61.50 409 ASP A CA 1
ATOM 3176 C C . ASP A 1 409 ? 45.703 -5.154 -36.339 1.00 61.50 409 ASP A C 1
ATOM 3178 O O . ASP A 1 409 ? 46.682 -5.029 -37.065 1.00 61.50 409 ASP A O 1
ATOM 3182 N N . ASP A 1 410 ? 45.039 -4.087 -35.878 1.00 60.59 410 ASP A N 1
ATOM 3183 C CA . ASP A 1 410 ? 45.232 -2.705 -36.357 1.00 60.59 410 ASP A CA 1
ATOM 3184 C C . ASP A 1 410 ? 46.316 -1.907 -35.591 1.00 60.59 410 ASP A C 1
ATOM 3186 O O . ASP A 1 410 ? 46.462 -0.697 -35.755 1.00 60.59 410 ASP A O 1
ATOM 3190 N N . GLY A 1 411 ? 47.057 -2.548 -34.675 1.00 58.28 411 GLY A N 1
ATOM 3191 C CA . GLY A 1 411 ? 48.131 -1.914 -33.887 1.00 58.28 411 GLY A CA 1
ATOM 3192 C C . GLY A 1 411 ? 47.687 -0.796 -32.923 1.00 58.28 411 GLY A C 1
ATOM 3193 O O . GLY A 1 411 ? 48.521 -0.197 -32.240 1.00 58.28 411 GLY A O 1
ATOM 3194 N N . TYR A 1 412 ? 46.385 -0.514 -32.830 1.00 57.16 412 TYR A N 1
ATOM 3195 C CA . TYR A 1 412 ? 45.818 0.544 -32.000 1.00 57.16 412 TYR A CA 1
ATOM 3196 C C . TYR A 1 412 ? 45.704 0.099 -30.535 1.00 57.16 412 TYR A C 1
ATOM 3198 O O . TYR A 1 412 ? 44.918 -0.787 -30.188 1.00 57.16 412 TYR A O 1
ATOM 3206 N N . SER A 1 413 ? 46.469 0.735 -29.644 1.00 59.59 413 SER A N 1
ATOM 3207 C CA . SER A 1 413 ? 46.412 0.465 -28.204 1.00 59.59 413 SER A CA 1
ATOM 3208 C C . SER A 1 413 ? 45.500 1.466 -27.490 1.00 59.59 413 SER A C 1
ATOM 3210 O O . SER A 1 413 ? 45.716 2.667 -27.595 1.00 59.59 413 SER A O 1
ATOM 3212 N N . ASP A 1 414 ? 44.555 0.982 -26.680 1.00 58.94 414 ASP A N 1
ATOM 3213 C CA . ASP A 1 414 ? 43.692 1.798 -25.796 1.00 58.94 414 ASP A CA 1
ATOM 3214 C C . ASP A 1 414 ? 44.451 2.388 -24.585 1.00 58.94 414 ASP A C 1
ATOM 3216 O O . ASP A 1 414 ? 43.878 2.875 -23.611 1.00 58.94 414 ASP A O 1
ATOM 3220 N N . ARG A 1 415 ? 45.786 2.297 -24.597 1.00 58.12 415 ARG A N 1
ATOM 3221 C CA . ARG A 1 415 ? 46.620 2.935 -23.584 1.00 58.12 415 ARG A CA 1
ATOM 3222 C C . ARG A 1 415 ? 46.571 4.425 -23.877 1.00 58.12 415 ARG A C 1
ATOM 3224 O O . ARG A 1 415 ? 46.939 4.835 -24.972 1.00 58.12 415 ARG A O 1
ATOM 3231 N N . VAL A 1 416 ? 46.150 5.217 -22.891 1.00 55.28 416 VAL A N 1
ATOM 3232 C CA . VAL A 1 416 ? 46.279 6.676 -22.943 1.00 55.28 416 VAL A CA 1
ATOM 3233 C C . VAL A 1 416 ? 47.710 6.988 -23.362 1.00 55.28 416 VAL A C 1
ATOM 3235 O O . VAL A 1 416 ? 48.653 6.601 -22.662 1.00 55.28 416 VAL A O 1
ATOM 3238 N N . ASP A 1 417 ? 47.852 7.619 -24.528 1.00 59.88 417 ASP A N 1
ATOM 3239 C CA . ASP A 1 417 ? 49.147 7.991 -25.074 1.00 59.88 417 ASP A CA 1
ATOM 3240 C C . ASP A 1 417 ? 49.954 8.692 -23.975 1.00 59.88 417 ASP A C 1
ATOM 3242 O O . ASP A 1 417 ? 49.430 9.605 -23.322 1.00 59.88 417 ASP A O 1
ATOM 3246 N N . PRO A 1 418 ? 51.202 8.267 -23.705 1.00 57.06 418 PRO A N 1
ATOM 3247 C CA . PRO A 1 418 ? 51.990 8.876 -22.652 1.00 57.06 418 PRO A CA 1
ATOM 3248 C C . PRO A 1 418 ? 52.052 10.378 -22.915 1.00 57.06 418 PRO A C 1
ATOM 3250 O O . PRO A 1 418 ? 52.470 10.789 -23.999 1.00 57.06 418 PRO A O 1
ATOM 3253 N N . SER A 1 419 ? 51.611 11.175 -21.934 1.00 57.72 419 SER A N 1
ATOM 3254 C CA . SER A 1 419 ? 51.594 12.640 -22.031 1.00 57.72 419 SER A CA 1
ATOM 3255 C C . SER A 1 419 ? 52.900 13.175 -22.634 1.00 57.72 419 SER A C 1
ATOM 3257 O O . SER A 1 419 ? 53.961 12.576 -22.450 1.00 57.72 419 SER A O 1
ATOM 3259 N N . GLU A 1 420 ? 52.856 14.330 -23.297 1.00 57.06 420 GLU A N 1
ATOM 3260 C CA . GLU A 1 420 ? 54.032 15.058 -23.814 1.00 57.06 420 GLU A CA 1
ATOM 3261 C C . GLU A 1 420 ? 55.243 15.056 -22.848 1.00 57.06 420 GLU A C 1
ATOM 3263 O O . GLU A 1 420 ? 56.394 14.961 -23.270 1.00 57.06 420 GLU A O 1
ATOM 3268 N N . VAL A 1 421 ? 54.989 15.077 -21.534 1.00 58.38 421 VAL A N 1
ATOM 3269 C CA . VAL A 1 421 ? 55.987 15.031 -20.447 1.00 58.38 421 VAL A CA 1
ATOM 3270 C C . VAL A 1 421 ? 56.746 13.692 -20.366 1.00 58.38 421 VAL A C 1
ATOM 3272 O O . VAL A 1 421 ? 57.895 13.636 -19.921 1.00 58.38 421 VAL A O 1
ATOM 3275 N N . PHE A 1 422 ? 56.119 12.594 -20.782 1.00 56.69 422 PHE A N 1
ATOM 3276 C CA . PHE A 1 422 ? 56.714 11.260 -20.886 1.00 56.69 422 PHE A CA 1
ATOM 3277 C C . PHE A 1 422 ? 57.504 11.093 -22.195 1.00 56.69 422 PHE A C 1
ATOM 3279 O O . PHE A 1 422 ? 58.579 10.490 -22.187 1.00 56.69 422 PHE A O 1
ATOM 3286 N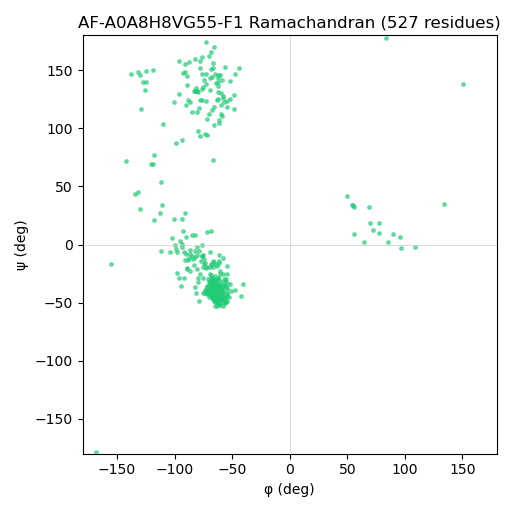 N . ARG A 1 423 ? 57.017 11.681 -23.300 1.00 60.31 423 ARG A N 1
ATOM 3287 C CA . ARG A 1 423 ? 57.713 11.687 -24.601 1.00 60.31 423 ARG A CA 1
ATOM 3288 C C . ARG A 1 423 ? 58.992 12.536 -24.561 1.00 60.31 423 ARG A C 1
ATOM 3290 O O . ARG A 1 423 ? 60.038 12.063 -24.992 1.00 60.31 423 ARG A O 1
ATOM 3297 N N . LYS A 1 424 ? 58.959 13.714 -23.920 1.00 60.06 424 LYS A N 1
ATOM 3298 C CA . LYS A 1 424 ? 60.141 14.578 -23.681 1.00 60.06 424 LYS A CA 1
ATOM 3299 C C . LYS A 1 424 ? 61.204 13.952 -22.766 1.00 60.06 424 LYS A C 1
ATOM 3301 O O . LYS A 1 424 ? 62.337 14.416 -22.739 1.00 60.06 424 LYS A O 1
ATOM 3306 N N . ALA A 1 425 ? 60.854 12.900 -22.024 1.00 60.28 425 ALA A N 1
ATOM 3307 C CA . ALA A 1 425 ? 61.759 12.163 -21.141 1.00 60.28 425 ALA A CA 1
ATOM 3308 C C . ALA A 1 425 ? 62.276 10.848 -21.761 1.00 60.28 425 ALA A C 1
ATOM 3310 O O . ALA A 1 425 ? 62.682 9.938 -21.033 1.00 60.28 425 ALA A O 1
ATOM 3311 N N . ASN A 1 426 ? 62.241 10.731 -23.095 1.00 61.31 426 ASN A N 1
ATOM 3312 C CA . ASN A 1 426 ? 62.715 9.571 -23.857 1.00 61.31 426 ASN A CA 1
ATOM 3313 C C . ASN A 1 426 ? 62.093 8.236 -23.397 1.00 61.31 426 ASN A C 1
ATOM 3315 O O . ASN A 1 426 ? 62.764 7.205 -23.389 1.00 61.31 426 ASN A O 1
ATOM 3319 N N . GLY A 1 427 ? 60.828 8.251 -22.960 1.00 62.34 427 GLY A N 1
ATOM 3320 C CA . GLY A 1 427 ? 60.091 7.038 -22.587 1.00 62.34 427 GLY A CA 1
ATOM 3321 C C . GLY A 1 427 ? 60.525 6.376 -21.272 1.00 62.34 427 GLY A C 1
ATOM 3322 O O . GLY A 1 427 ? 60.114 5.249 -21.001 1.00 62.34 427 GLY A O 1
ATOM 3323 N N . ARG A 1 428 ? 61.341 7.039 -20.437 1.00 68.69 428 ARG A N 1
ATOM 3324 C CA . ARG A 1 428 ? 61.820 6.461 -19.170 1.00 68.69 428 ARG A CA 1
ATOM 3325 C C . ARG A 1 428 ? 60.784 6.604 -18.033 1.00 68.69 428 ARG A C 1
ATOM 3327 O O . ARG A 1 428 ? 60.272 7.707 -17.826 1.00 68.69 428 ARG A O 1
ATOM 3334 N N . PRO A 1 429 ? 60.488 5.531 -17.269 1.00 71.44 429 PRO A N 1
ATOM 3335 C CA . PRO A 1 429 ? 59.511 5.563 -16.175 1.00 71.44 429 PRO A CA 1
ATOM 3336 C C . PRO A 1 429 ? 59.840 6.557 -15.044 1.00 71.44 429 PRO A C 1
ATOM 3338 O O . PRO A 1 429 ? 60.999 6.754 -14.689 1.00 71.44 429 PRO A O 1
ATOM 3341 N N . LEU A 1 430 ? 58.803 7.163 -14.446 1.00 69.38 430 LEU A N 1
ATOM 3342 C CA . LEU A 1 430 ? 58.907 8.064 -13.275 1.00 69.38 430 LEU A CA 1
ATOM 3343 C C . LEU A 1 430 ? 59.404 7.365 -12.009 1.00 69.38 430 LEU A C 1
ATOM 3345 O O . LEU A 1 430 ? 60.097 7.971 -11.192 1.00 69.38 430 LEU A O 1
ATOM 3349 N N . LEU A 1 431 ? 59.003 6.110 -11.850 1.00 77.19 431 LEU A N 1
ATOM 3350 C CA . LEU A 1 431 ? 59.225 5.291 -10.671 1.00 77.19 431 LEU A CA 1
ATOM 3351 C C . LEU A 1 431 ? 59.925 4.002 -11.103 1.00 77.19 431 LEU A C 1
ATOM 3353 O O . LEU A 1 431 ? 59.699 3.520 -12.216 1.00 77.19 431 LEU A O 1
ATOM 3357 N N . SER A 1 432 ? 60.749 3.430 -10.229 1.00 77.50 432 SER A N 1
ATOM 3358 C CA . SER A 1 432 ? 61.164 2.034 -10.369 1.00 77.50 432 SER A CA 1
ATOM 3359 C C . SER A 1 432 ? 59.971 1.100 -10.132 1.00 77.50 432 SER A C 1
ATOM 3361 O O . SER A 1 432 ? 58.948 1.514 -9.583 1.00 77.50 432 SER A O 1
ATOM 3363 N N . SER A 1 433 ? 60.102 -0.176 -10.500 1.00 73.44 433 SER A N 1
ATOM 3364 C CA . SER A 1 433 ? 59.119 -1.224 -10.170 1.00 73.44 433 SER A CA 1
ATOM 3365 C C . SER A 1 433 ? 58.826 -1.326 -8.667 1.00 73.44 433 SER A C 1
ATOM 3367 O O . SER A 1 433 ? 57.729 -1.713 -8.285 1.00 73.44 433 SER A O 1
ATOM 3369 N N . ASP A 1 434 ? 59.776 -0.898 -7.833 1.00 73.94 434 ASP A N 1
ATOM 3370 C CA . ASP A 1 434 ? 59.672 -0.854 -6.370 1.00 73.94 434 ASP A CA 1
ATOM 3371 C C . ASP A 1 434 ? 59.167 0.504 -5.835 1.00 73.94 434 ASP A C 1
ATOM 3373 O O . ASP A 1 434 ? 59.286 0.793 -4.646 1.00 73.94 434 ASP A O 1
ATOM 3377 N N . GLY A 1 435 ? 58.658 1.384 -6.706 1.00 73.19 435 GLY A N 1
ATOM 3378 C CA . GLY A 1 435 ? 58.046 2.662 -6.323 1.00 73.19 435 GLY A CA 1
ATOM 3379 C C . GLY A 1 435 ? 59.025 3.782 -5.954 1.00 73.19 435 GLY A C 1
ATOM 3380 O O . GLY A 1 435 ? 58.597 4.826 -5.463 1.00 73.19 435 GLY A O 1
ATOM 3381 N N . LYS A 1 436 ? 60.334 3.615 -6.194 1.00 79.94 436 LYS A N 1
ATOM 3382 C CA . LYS A 1 436 ? 61.329 4.662 -5.907 1.00 79.94 436 LYS A CA 1
ATOM 3383 C C . LYS A 1 436 ? 61.338 5.713 -7.024 1.00 79.94 436 LYS A C 1
ATOM 3385 O O . LYS A 1 436 ? 61.429 5.324 -8.190 1.00 79.94 436 LYS A O 1
ATOM 3390 N N . PRO A 1 437 ? 61.288 7.022 -6.718 1.00 75.06 437 PRO A N 1
ATOM 3391 C CA . PRO A 1 437 ? 61.341 8.060 -7.743 1.00 75.06 437 PRO A CA 1
ATOM 3392 C C . PRO A 1 437 ? 62.701 8.062 -8.441 1.00 75.06 437 PRO A C 1
ATOM 3394 O O . PRO A 1 437 ? 63.728 8.284 -7.807 1.00 75.06 437 PRO A O 1
ATOM 3397 N N . LEU A 1 438 ? 62.705 7.818 -9.752 1.00 74.69 438 LEU A N 1
ATOM 3398 C CA . LEU A 1 438 ? 63.923 7.805 -10.574 1.00 74.69 438 LEU A CA 1
ATOM 3399 C C . LEU A 1 438 ? 64.266 9.193 -11.130 1.00 74.69 438 LEU A C 1
ATOM 3401 O O . LEU A 1 438 ? 65.372 9.407 -11.623 1.00 74.69 438 LEU A O 1
ATOM 3405 N N . ARG A 1 439 ? 63.322 10.141 -11.056 1.00 69.31 439 ARG A N 1
ATOM 3406 C CA . ARG A 1 439 ? 63.506 11.534 -11.474 1.00 69.31 439 ARG A CA 1
ATOM 3407 C C . ARG A 1 439 ? 62.875 12.513 -10.480 1.00 69.31 439 ARG A C 1
ATOM 3409 O O . ARG A 1 439 ? 61.834 12.187 -9.905 1.00 69.31 439 ARG A O 1
ATOM 3416 N N . PRO A 1 440 ? 63.465 13.707 -10.287 1.00 70.44 440 PRO A N 1
ATOM 3417 C CA . PRO A 1 440 ? 62.837 14.759 -9.500 1.00 70.44 440 PRO A CA 1
ATOM 3418 C C . PRO A 1 440 ? 61.521 15.178 -10.169 1.00 70.44 440 PRO A C 1
ATOM 3420 O O . PRO A 1 440 ? 61.475 15.420 -11.375 1.00 70.44 440 PRO A O 1
ATOM 3423 N N . PHE A 1 441 ? 60.448 15.242 -9.386 1.00 63.88 441 PHE A N 1
ATOM 3424 C CA . PHE A 1 441 ? 59.139 15.731 -9.809 1.00 63.88 441 PHE A CA 1
ATOM 3425 C C . PHE A 1 441 ? 58.703 16.851 -8.862 1.00 63.88 441 PHE A C 1
ATOM 3427 O O . PHE A 1 441 ? 58.933 16.787 -7.656 1.00 63.88 441 PHE A O 1
ATOM 3434 N N . THR A 1 442 ? 58.095 17.901 -9.399 1.00 59.81 442 THR A N 1
ATOM 3435 C CA . THR A 1 442 ? 57.568 19.022 -8.620 1.00 59.81 442 THR A CA 1
ATOM 3436 C C . THR A 1 442 ? 56.116 18.738 -8.231 1.00 59.81 442 THR A C 1
ATOM 3438 O O . THR A 1 442 ? 55.256 18.562 -9.088 1.00 59.81 442 THR A O 1
ATOM 3441 N N . LEU A 1 443 ? 55.818 18.696 -6.927 1.00 59.97 443 LEU A N 1
ATOM 3442 C CA . LEU A 1 443 ? 54.449 18.495 -6.415 1.00 59.97 443 LEU A CA 1
ATOM 3443 C C . LEU A 1 443 ? 53.588 19.772 -6.425 1.00 59.97 443 LEU A C 1
ATOM 3445 O O . LEU A 1 443 ? 52.389 19.715 -6.161 1.00 59.97 443 LEU A O 1
ATOM 3449 N N . LEU A 1 444 ? 54.184 20.933 -6.702 1.00 55.34 444 LEU A N 1
ATOM 3450 C CA . LEU A 1 444 ? 53.576 22.244 -6.470 1.00 55.34 444 LEU A CA 1
ATOM 3451 C C . LEU A 1 444 ? 53.414 23.025 -7.776 1.00 55.34 444 LEU A C 1
ATOM 3453 O O . LEU A 1 444 ? 54.102 24.013 -8.008 1.00 55.34 444 LEU A O 1
ATOM 3457 N N . SER A 1 445 ? 52.516 22.567 -8.651 1.00 54.84 445 SER A N 1
ATOM 3458 C CA . SER A 1 445 ? 52.005 23.379 -9.779 1.00 54.84 445 SER A CA 1
ATOM 3459 C C . SER A 1 445 ? 50.620 22.943 -10.278 1.00 54.84 445 SER A C 1
ATOM 3461 O O . SER A 1 445 ? 49.929 23.715 -10.926 1.00 54.84 445 SER A O 1
ATOM 3463 N N . ASN A 1 446 ? 50.148 21.738 -9.936 1.00 58.56 446 ASN A N 1
ATOM 3464 C CA . ASN A 1 446 ? 48.909 21.203 -10.515 1.00 58.56 446 ASN A CA 1
ATOM 3465 C C . ASN A 1 446 ? 47.647 21.440 -9.681 1.00 58.56 446 ASN A C 1
ATOM 3467 O O . ASN A 1 446 ? 46.582 20.990 -10.086 1.00 58.56 446 ASN A O 1
ATOM 3471 N N . ARG A 1 447 ? 47.702 22.147 -8.542 1.00 58.12 447 ARG A N 1
ATOM 3472 C CA . ARG A 1 447 ? 46.479 22.407 -7.760 1.00 58.12 447 ARG A CA 1
ATOM 3473 C C . ARG A 1 447 ? 45.487 23.272 -8.539 1.00 58.12 447 ARG A C 1
ATOM 3475 O O . ARG A 1 447 ? 44.294 23.032 -8.435 1.00 58.12 447 ARG A O 1
ATOM 3482 N N . GLU A 1 448 ? 45.961 24.227 -9.333 1.00 61.34 448 GLU A N 1
ATOM 3483 C CA . GLU A 1 448 ? 45.106 25.095 -10.155 1.00 61.34 448 GLU A CA 1
ATOM 3484 C C . GLU A 1 448 ? 44.530 24.349 -11.366 1.00 61.34 448 GLU A C 1
ATOM 3486 O O . GLU A 1 448 ? 43.331 24.435 -11.618 1.00 61.34 448 GLU A O 1
ATOM 3491 N N . ILE A 1 449 ? 45.342 23.520 -12.031 1.00 62.81 449 ILE A N 1
ATOM 3492 C CA . ILE A 1 449 ? 44.918 22.671 -13.159 1.00 62.81 449 ILE A CA 1
ATOM 3493 C C . ILE A 1 449 ? 43.902 21.613 -12.697 1.00 62.81 449 ILE A C 1
ATOM 3495 O O . ILE A 1 449 ? 42.862 21.426 -13.322 1.00 62.81 449 ILE A O 1
ATOM 3499 N N . VAL A 1 450 ? 44.158 20.961 -11.558 1.00 65.50 450 VAL A N 1
ATOM 3500 C CA . VAL A 1 450 ? 43.233 19.992 -10.949 1.00 65.50 450 VAL A CA 1
ATOM 3501 C C . VAL A 1 450 ? 41.960 20.692 -10.468 1.00 65.50 450 VAL A C 1
ATOM 3503 O O . VAL A 1 450 ? 40.872 20.171 -10.680 1.00 65.50 450 VAL A O 1
ATOM 3506 N N . LYS A 1 451 ? 42.051 21.901 -9.896 1.00 64.62 451 LYS A N 1
ATOM 3507 C CA . LYS A 1 451 ? 40.873 22.684 -9.484 1.00 64.62 451 LYS A CA 1
ATOM 3508 C C . LYS A 1 451 ? 39.991 23.077 -10.677 1.00 64.62 451 LYS A C 1
ATOM 3510 O O . LYS A 1 451 ? 38.774 23.094 -10.521 1.00 64.62 451 LYS A O 1
ATOM 3515 N N . GLY A 1 452 ? 40.575 23.324 -11.854 1.00 68.25 452 GLY A N 1
ATOM 3516 C CA . GLY A 1 452 ? 39.834 23.577 -13.096 1.00 68.25 452 GLY A CA 1
ATOM 3517 C C . GLY A 1 452 ? 39.073 22.360 -13.641 1.00 68.25 452 GLY A C 1
ATOM 3518 O O . GLY A 1 452 ? 38.057 22.530 -14.305 1.00 68.25 452 GLY A O 1
ATOM 3519 N N . GLY A 1 453 ? 39.517 21.136 -13.328 1.00 64.25 453 GLY A N 1
ATOM 3520 C CA . GLY A 1 453 ? 38.884 19.893 -13.793 1.00 64.25 453 GLY A CA 1
ATOM 3521 C C . GLY A 1 453 ? 37.801 19.315 -12.872 1.00 64.25 453 GLY A C 1
ATOM 3522 O O . GLY A 1 453 ? 37.057 18.435 -13.293 1.00 64.25 453 GLY A O 1
ATOM 3523 N N . VAL A 1 454 ? 37.693 19.785 -11.624 1.00 63.06 454 VAL A N 1
ATOM 3524 C CA . VAL A 1 454 ? 36.794 19.198 -10.601 1.00 63.06 454 VAL A CA 1
ATOM 3525 C C . VAL A 1 454 ? 35.353 19.738 -10.683 1.00 63.06 454 VAL A C 1
ATOM 3527 O O . VAL A 1 454 ? 34.448 19.155 -10.095 1.00 63.06 454 VAL A O 1
ATOM 3530 N N . PHE A 1 455 ? 35.105 20.786 -11.476 1.00 58.38 455 PHE A N 1
ATOM 3531 C CA . PHE A 1 455 ? 33.766 21.354 -11.705 1.00 58.38 455 PHE A CA 1
ATOM 3532 C C . PHE A 1 455 ? 33.466 21.567 -13.197 1.00 58.38 455 PHE A C 1
ATOM 3534 O O . PHE A 1 455 ? 32.984 22.622 -13.605 1.00 58.38 455 PHE A O 1
ATOM 3541 N N . GLY A 1 456 ? 33.779 20.568 -14.023 1.00 69.44 456 GLY A N 1
ATOM 3542 C CA . GLY A 1 456 ? 33.367 20.556 -15.426 1.00 69.44 456 GLY A CA 1
ATOM 3543 C C . GLY A 1 456 ? 31.891 20.154 -15.594 1.00 69.44 456 GLY A C 1
ATOM 3544 O O . GLY A 1 456 ? 31.363 19.403 -14.771 1.00 69.44 456 GLY A O 1
ATOM 3545 N N . PRO A 1 457 ? 31.202 20.619 -16.650 1.00 74.62 457 PRO A N 1
ATOM 3546 C CA . PRO A 1 457 ? 29.882 20.106 -17.000 1.00 74.62 457 PRO A CA 1
ATOM 3547 C C . PRO A 1 457 ? 29.938 18.593 -17.281 1.00 74.62 457 PRO A C 1
ATOM 3549 O O . PRO A 1 457 ? 30.876 18.106 -17.902 1.00 74.62 457 PRO A O 1
ATOM 3552 N N . GLY A 1 458 ? 28.914 17.838 -16.862 1.00 74.00 458 GLY A N 1
ATOM 3553 C CA . GLY A 1 458 ? 28.841 16.373 -17.023 1.00 74.00 458 GLY A CA 1
ATOM 3554 C C . GLY A 1 458 ? 28.686 15.866 -18.467 1.00 74.00 458 GLY A C 1
ATOM 3555 O O . GLY A 1 458 ? 28.374 14.697 -18.676 1.00 74.00 458 GLY A O 1
ATOM 3556 N N . HIS A 1 459 ? 28.872 16.734 -19.460 1.00 76.50 459 HIS A N 1
ATOM 3557 C CA . HIS A 1 459 ? 28.872 16.403 -20.879 1.00 76.50 459 HIS A CA 1
ATOM 3558 C C . HIS A 1 459 ? 30.237 16.737 -21.483 1.00 76.50 459 HIS A C 1
ATOM 3560 O O . HIS A 1 459 ? 30.935 17.644 -21.032 1.00 76.50 459 HIS A O 1
ATOM 3566 N N . ARG A 1 460 ? 30.634 15.995 -22.518 1.00 65.44 460 ARG A N 1
ATOM 3567 C CA . ARG A 1 460 ? 31.886 16.257 -23.232 1.00 65.44 460 ARG A CA 1
ATOM 3568 C C . ARG A 1 460 ? 31.748 17.586 -23.969 1.00 65.44 460 ARG A C 1
ATOM 3570 O O . ARG A 1 460 ? 30.902 17.706 -24.851 1.00 65.44 460 ARG A O 1
ATOM 3577 N N . LEU A 1 461 ? 32.549 18.575 -23.585 1.00 73.62 461 LEU A N 1
ATOM 3578 C CA . LEU A 1 461 ? 32.654 19.816 -24.344 1.00 73.62 461 LEU A CA 1
ATOM 3579 C C . LEU A 1 461 ? 33.267 19.516 -25.723 1.00 73.62 461 LEU A C 1
ATOM 3581 O O . LEU A 1 461 ? 34.102 18.609 -25.820 1.00 73.62 461 LEU A O 1
ATOM 3585 N N . PRO A 1 462 ? 32.876 20.252 -26.777 1.00 76.00 462 PRO A N 1
ATOM 3586 C CA . PRO A 1 462 ? 33.532 20.161 -28.074 1.00 76.00 462 PRO A CA 1
ATOM 3587 C C . PRO A 1 462 ? 35.044 20.345 -27.917 1.00 76.00 462 PRO A C 1
ATOM 3589 O O . PRO A 1 462 ? 35.507 21.318 -27.326 1.00 76.00 462 PRO A O 1
ATOM 3592 N N . THR A 1 463 ? 35.814 19.379 -28.414 1.00 72.06 463 THR A N 1
ATOM 3593 C CA . THR A 1 463 ? 37.283 19.379 -28.325 1.00 72.06 463 THR A CA 1
ATOM 3594 C C . THR A 1 463 ? 37.942 20.230 -29.407 1.00 72.06 463 THR A C 1
ATOM 3596 O O . THR A 1 463 ? 39.160 20.369 -29.407 1.00 72.06 463 THR A O 1
ATOM 3599 N N . MET A 1 464 ? 37.150 20.761 -30.339 1.00 74.56 464 MET A N 1
ATOM 3600 C CA . MET A 1 464 ? 37.577 21.631 -31.429 1.00 74.56 464 MET A CA 1
ATOM 3601 C C . MET A 1 464 ? 36.653 22.845 -31.486 1.00 74.56 464 MET A C 1
ATOM 3603 O O . MET A 1 464 ? 35.475 22.745 -31.127 1.00 74.56 464 MET A O 1
ATOM 3607 N N . THR A 1 465 ? 37.189 23.989 -31.910 1.00 79.50 465 THR A N 1
ATOM 3608 C CA . THR A 1 465 ? 36.367 25.179 -32.144 1.00 79.50 465 THR A CA 1
ATOM 3609 C C . THR A 1 465 ? 35.474 24.972 -33.370 1.00 79.50 465 THR A C 1
ATOM 3611 O O . THR A 1 465 ? 35.695 24.064 -34.172 1.00 79.50 465 THR A O 1
ATOM 3614 N N . ILE A 1 466 ? 34.426 25.788 -33.503 1.00 77.88 466 ILE A N 1
ATOM 3615 C CA . ILE A 1 466 ? 33.516 25.729 -34.659 1.00 77.88 466 ILE A CA 1
ATOM 3616 C C . ILE A 1 466 ? 34.300 25.948 -35.958 1.00 77.88 466 ILE A C 1
ATOM 3618 O O . ILE A 1 466 ? 34.062 25.245 -36.938 1.00 77.88 466 ILE A O 1
ATOM 3622 N N . ASP A 1 467 ? 35.268 26.863 -35.928 1.00 82.88 467 ASP A N 1
ATOM 3623 C CA . ASP A 1 467 ? 36.123 27.181 -37.069 1.00 82.88 467 ASP A CA 1
ATOM 3624 C C . ASP A 1 467 ? 37.033 25.996 -37.429 1.00 82.88 467 ASP A C 1
ATOM 3626 O O . ASP A 1 467 ? 37.037 25.565 -38.581 1.00 82.88 467 ASP A O 1
ATOM 3630 N N . ASP A 1 468 ? 37.697 25.372 -36.446 1.00 84.88 468 ASP A N 1
ATOM 3631 C CA . ASP A 1 468 ? 38.526 24.179 -36.692 1.00 84.88 468 ASP A CA 1
ATOM 3632 C C . ASP A 1 468 ? 37.697 22.999 -37.232 1.00 84.88 468 ASP A C 1
ATOM 3634 O O . ASP A 1 468 ? 38.154 22.213 -38.067 1.00 84.88 468 ASP A O 1
ATOM 3638 N N . TYR A 1 469 ? 36.462 22.849 -36.740 1.00 81.94 469 TYR A N 1
ATOM 3639 C CA . TYR A 1 469 ? 35.544 21.816 -37.209 1.00 81.94 469 TYR A CA 1
ATOM 3640 C C . TYR A 1 469 ? 35.127 22.063 -38.662 1.00 81.94 469 TYR A C 1
ATOM 3642 O O . TYR A 1 469 ? 35.146 21.129 -39.464 1.00 81.94 469 TYR A O 1
ATOM 3650 N N . LEU A 1 470 ? 34.802 23.312 -39.012 1.00 82.69 470 LEU A N 1
ATOM 3651 C CA . LEU A 1 470 ? 34.479 23.718 -40.380 1.00 82.69 470 LEU A CA 1
ATOM 3652 C C . LEU A 1 470 ? 35.668 23.506 -41.320 1.00 82.69 470 LEU A C 1
ATOM 3654 O O . LEU A 1 470 ? 35.486 22.996 -42.419 1.00 82.69 470 LEU A O 1
ATOM 3658 N N . GLU A 1 471 ? 36.892 23.815 -40.904 1.00 83.94 471 GLU A N 1
ATOM 3659 C CA . GLU A 1 471 ? 38.082 23.547 -41.717 1.00 83.94 471 GLU A CA 1
ATOM 3660 C C . GLU A 1 471 ? 38.309 22.046 -41.938 1.00 83.94 471 GLU A C 1
ATOM 3662 O O . GLU A 1 471 ? 38.587 21.618 -43.061 1.00 83.94 471 GLU A O 1
ATOM 3667 N N . ALA A 1 472 ? 38.129 21.225 -40.900 1.00 84.12 472 ALA A N 1
ATOM 3668 C CA . ALA A 1 472 ? 38.258 19.774 -41.006 1.00 84.12 472 ALA A CA 1
ATOM 3669 C C . ALA A 1 472 ? 37.141 19.138 -41.859 1.00 84.12 472 ALA A C 1
ATOM 3671 O O . ALA A 1 472 ? 37.367 18.134 -42.536 1.00 84.12 472 ALA A O 1
ATOM 3672 N N . GLU A 1 473 ? 35.932 19.697 -41.833 1.00 82.12 473 GLU A N 1
ATOM 3673 C CA . GLU A 1 473 ? 34.830 19.355 -42.742 1.00 82.12 473 GLU A CA 1
ATOM 3674 C C . GLU A 1 473 ? 35.113 19.823 -44.180 1.00 82.12 473 GLU A C 1
ATOM 3676 O O . GLU A 1 473 ? 34.887 19.061 -45.119 1.00 82.12 473 GLU A O 1
ATOM 3681 N N . LYS A 1 474 ? 35.701 21.015 -44.370 1.00 80.81 474 LYS A N 1
ATOM 3682 C CA . LYS A 1 474 ? 36.120 21.534 -45.685 1.00 80.81 474 LYS A CA 1
ATOM 3683 C C . LYS A 1 474 ? 37.179 20.640 -46.318 1.00 80.81 474 LYS A C 1
ATOM 3685 O O . LYS A 1 474 ? 37.056 20.274 -47.482 1.00 80.81 474 LYS A O 1
ATOM 3690 N N . GLN A 1 475 ? 38.188 20.240 -45.545 1.00 79.88 475 GLN A N 1
ATOM 3691 C CA . GLN A 1 475 ? 39.223 19.305 -45.996 1.00 79.88 475 GLN A CA 1
ATOM 3692 C C . GLN A 1 475 ? 38.660 17.919 -46.320 1.00 79.88 475 GLN A C 1
ATOM 3694 O O . GLN A 1 475 ? 39.147 17.259 -47.234 1.00 79.88 475 GLN A O 1
ATOM 3699 N N . ARG A 1 476 ? 37.626 17.479 -45.596 1.00 78.69 476 ARG A N 1
ATOM 3700 C CA . ARG A 1 476 ? 36.912 16.224 -45.872 1.00 78.69 476 ARG A CA 1
ATOM 3701 C C . ARG A 1 476 ? 35.877 16.339 -46.994 1.00 78.69 476 ARG A C 1
ATOM 3703 O O . ARG A 1 476 ? 35.274 15.330 -47.344 1.00 78.69 476 ARG A O 1
ATOM 3710 N N . GLY A 1 477 ? 35.687 17.530 -47.563 1.00 77.62 477 GLY A N 1
ATOM 3711 C CA . GLY A 1 477 ? 34.719 17.779 -48.629 1.00 77.62 477 GLY A CA 1
ATOM 3712 C C . GLY A 1 477 ? 33.255 17.700 -48.182 1.00 77.62 477 GLY A C 1
ATOM 3713 O O . GLY A 1 477 ? 32.383 17.525 -49.026 1.00 77.62 477 GLY A O 1
ATOM 3714 N N . GLY A 1 478 ? 32.975 17.803 -46.878 1.00 71.56 478 GLY A N 1
ATOM 3715 C CA . GLY A 1 478 ? 31.616 17.779 -46.317 1.00 71.56 478 GLY A CA 1
ATOM 3716 C C . GLY A 1 478 ? 30.905 19.139 -46.343 1.00 71.56 478 GLY A C 1
ATOM 3717 O O . GLY A 1 478 ? 29.682 19.214 -46.215 1.00 71.56 478 GLY A O 1
ATOM 3718 N N . ILE A 1 479 ? 31.646 20.220 -46.608 1.00 74.12 479 ILE A N 1
ATOM 3719 C CA . ILE A 1 479 ? 31.070 21.546 -46.845 1.00 74.12 479 ILE A CA 1
ATOM 3720 C C . ILE A 1 479 ? 30.679 21.677 -48.313 1.00 74.12 479 ILE A C 1
ATOM 3722 O O . ILE A 1 479 ? 31.526 21.709 -49.205 1.00 74.12 479 ILE A O 1
ATOM 3726 N N . ILE A 1 480 ? 29.372 21.797 -48.543 1.00 63.34 480 ILE A N 1
ATOM 3727 C CA . ILE A 1 480 ? 28.796 22.116 -49.848 1.00 63.34 480 ILE A CA 1
ATOM 3728 C C . ILE A 1 480 ? 29.105 23.585 -50.149 1.00 63.34 480 ILE A C 1
ATOM 3730 O O . ILE A 1 480 ? 28.391 24.501 -49.736 1.00 63.34 480 ILE A O 1
ATOM 3734 N N . GLU A 1 481 ? 30.200 23.817 -50.862 1.00 62.72 481 GLU A N 1
ATOM 3735 C CA . GLU A 1 481 ? 30.543 25.131 -51.394 1.00 62.72 481 GLU A CA 1
ATOM 3736 C C . GLU A 1 481 ? 29.683 25.361 -52.648 1.00 62.72 481 GLU A C 1
ATOM 3738 O O . GLU A 1 481 ? 30.000 24.894 -53.738 1.00 62.72 481 GLU A O 1
ATOM 3743 N N . GLY A 1 482 ? 28.522 26.002 -52.472 1.00 61.75 482 GLY A N 1
ATOM 3744 C CA . GLY A 1 482 ? 27.625 26.333 -53.586 1.00 61.75 482 GLY A CA 1
ATOM 3745 C C . GLY A 1 482 ? 26.147 26.021 -53.376 1.00 61.75 482 GLY A C 1
ATOM 3746 O O . GLY A 1 482 ? 25.489 25.644 -54.335 1.00 61.75 482 GLY A O 1
ATOM 3747 N N . GLY A 1 483 ? 25.602 26.163 -52.165 1.00 55.12 483 GLY A N 1
ATOM 3748 C CA . GLY A 1 483 ? 24.153 26.146 -51.923 1.00 55.12 483 GLY A CA 1
ATOM 3749 C C . GLY A 1 483 ? 23.570 27.561 -51.927 1.00 55.12 483 GLY A C 1
ATOM 3750 O O . GLY A 1 483 ? 23.524 28.208 -50.886 1.00 55.12 483 GLY A O 1
ATOM 3751 N N . GLY A 1 484 ? 23.145 28.056 -53.089 1.00 63.91 484 GLY A N 1
ATOM 3752 C CA . GLY A 1 484 ? 22.489 29.361 -53.254 1.00 63.91 484 GLY A CA 1
ATOM 3753 C C . GLY A 1 484 ? 21.866 29.491 -54.648 1.00 63.91 484 GLY A C 1
ATOM 3754 O O . GLY A 1 484 ? 21.977 28.572 -55.449 1.00 63.91 484 GLY A O 1
ATOM 3755 N N . GLU A 1 485 ? 21.242 30.622 -54.994 1.00 58.72 485 GLU A N 1
ATOM 3756 C CA . GLU A 1 485 ? 20.612 30.835 -56.323 1.00 58.72 485 GLU A CA 1
ATOM 3757 C C . GLU A 1 485 ? 21.562 30.597 -57.520 1.00 58.72 485 GLU A C 1
ATOM 3759 O O . GLU A 1 485 ? 21.112 30.353 -58.639 1.00 58.72 485 GLU A O 1
ATOM 3764 N N . ALA A 1 486 ? 22.880 30.601 -57.290 1.00 55.69 486 ALA A N 1
ATOM 3765 C CA . ALA A 1 486 ? 23.895 30.261 -58.283 1.00 55.69 486 ALA A CA 1
ATOM 3766 C C . ALA A 1 486 ? 23.848 28.790 -58.753 1.00 55.69 486 ALA A C 1
ATOM 3768 O O . ALA A 1 486 ? 24.153 28.530 -59.912 1.00 55.69 486 ALA A O 1
ATOM 3769 N N . SER A 1 487 ? 23.420 27.838 -57.915 1.00 58.34 487 SER A N 1
ATOM 3770 C CA . SER A 1 487 ? 23.318 26.408 -58.273 1.00 58.34 487 SER A CA 1
ATOM 3771 C C . SER A 1 487 ? 22.129 26.101 -59.193 1.00 58.34 487 SER A C 1
ATOM 3773 O O . SER A 1 487 ? 22.042 25.006 -59.742 1.00 58.34 487 SER A O 1
ATOM 3775 N N . GLY A 1 488 ? 21.204 27.057 -59.352 1.00 57.72 488 GLY A N 1
ATOM 3776 C CA . GLY A 1 488 ? 20.057 26.967 -60.259 1.00 57.72 488 GLY A CA 1
ATOM 3777 C C . GLY A 1 488 ? 20.315 27.530 -61.659 1.00 57.72 488 GLY A C 1
ATOM 3778 O O . GLY A 1 488 ? 19.460 27.383 -62.531 1.00 57.72 488 GLY A O 1
ATOM 3779 N N . ARG A 1 489 ? 21.470 28.167 -61.907 1.00 58.44 489 ARG A N 1
ATOM 3780 C CA . ARG A 1 489 ? 21.854 28.602 -63.257 1.00 58.44 489 ARG A CA 1
ATOM 3781 C C . ARG A 1 489 ? 22.413 27.409 -64.024 1.00 58.44 489 ARG A C 1
ATOM 3783 O O . ARG A 1 489 ? 23.580 27.064 -63.876 1.00 58.44 489 ARG A O 1
ATOM 3790 N N . GLN A 1 490 ? 21.567 26.790 -64.844 1.00 58.44 490 GLN A N 1
ATOM 3791 C CA . GLN A 1 490 ? 22.037 25.930 -65.928 1.00 58.44 490 GLN A CA 1
ATOM 3792 C C . GLN A 1 490 ? 22.907 26.803 -66.852 1.00 58.44 490 GLN A C 1
ATOM 3794 O O . GLN A 1 490 ? 22.404 27.828 -67.320 1.00 58.44 490 GLN A O 1
ATOM 3799 N N . PRO A 1 491 ? 24.198 26.489 -67.064 1.00 61.78 491 PRO A N 1
ATOM 3800 C CA . PRO A 1 491 ? 24.959 27.147 -68.118 1.00 61.78 491 PRO A CA 1
ATOM 3801 C C . PRO A 1 491 ? 24.254 26.868 -69.450 1.00 61.78 491 PRO A C 1
ATOM 3803 O O . PRO A 1 491 ? 23.891 25.721 -69.711 1.00 61.78 491 PRO A O 1
ATOM 3806 N N . GLU A 1 492 ? 24.002 27.907 -70.250 1.00 64.56 492 GLU A N 1
ATOM 3807 C CA . GLU A 1 492 ? 23.457 27.717 -71.597 1.00 64.56 492 GLU A CA 1
ATOM 3808 C C . GLU A 1 492 ? 24.425 26.818 -72.384 1.00 64.56 492 GLU A C 1
ATOM 3810 O O . GLU A 1 492 ? 25.632 27.088 -72.371 1.00 64.56 492 GLU A O 1
ATOM 3815 N N . PRO A 1 493 ? 23.943 25.720 -72.997 1.00 60.41 493 PRO A N 1
ATOM 3816 C CA . PRO A 1 493 ? 24.779 24.871 -73.831 1.00 60.41 493 PRO A CA 1
ATOM 3817 C C . PRO A 1 493 ? 25.380 25.700 -74.968 1.00 60.41 493 PRO A C 1
ATOM 3819 O O . PRO A 1 493 ? 24.660 26.381 -75.693 1.00 60.41 493 PRO A O 1
ATOM 3822 N N . ASP A 1 494 ? 26.702 25.654 -75.106 1.00 63.25 494 ASP A N 1
ATOM 3823 C CA . ASP A 1 494 ? 27.421 26.309 -76.197 1.00 63.25 494 ASP A CA 1
ATOM 3824 C C . ASP A 1 494 ? 27.190 25.502 -77.489 1.00 63.25 494 ASP A C 1
ATOM 3826 O O . ASP A 1 494 ? 27.842 24.478 -77.717 1.00 63.25 494 ASP A O 1
ATOM 3830 N N . GLU A 1 495 ? 26.196 25.911 -78.289 1.00 57.53 495 GLU A N 1
ATOM 3831 C CA . GLU A 1 495 ? 25.735 25.197 -79.496 1.00 57.53 495 GLU A CA 1
ATOM 3832 C C . GLU A 1 495 ? 26.820 25.064 -80.585 1.00 57.53 495 GLU A C 1
ATOM 3834 O O . GLU A 1 495 ? 26.691 24.233 -81.487 1.00 57.53 495 GLU A O 1
ATOM 3839 N N . ASP A 1 496 ? 27.920 25.816 -80.479 1.00 62.28 496 ASP A N 1
ATOM 3840 C CA . ASP A 1 496 ? 29.026 25.800 -81.441 1.00 62.28 496 ASP A CA 1
ATOM 3841 C C . ASP A 1 496 ? 30.082 24.710 -81.152 1.00 62.28 496 ASP A C 1
ATOM 3843 O O . ASP A 1 496 ? 30.965 24.459 -81.981 1.00 62.28 496 ASP A O 1
ATOM 3847 N N . ASN A 1 497 ? 30.002 24.010 -80.010 1.00 71.19 497 ASN A N 1
ATOM 3848 C CA . ASN A 1 497 ? 30.939 22.939 -79.660 1.00 71.19 497 ASN A CA 1
ATOM 3849 C C . ASN A 1 497 ? 30.373 21.539 -79.965 1.00 71.19 497 ASN A C 1
ATOM 3851 O O . ASN A 1 497 ? 29.813 20.856 -79.103 1.00 71.19 497 ASN A O 1
ATOM 3855 N N . LEU A 1 498 ? 30.580 21.090 -81.208 1.00 69.38 498 LEU A N 1
ATOM 3856 C CA . LEU A 1 498 ? 30.132 19.787 -81.730 1.00 69.38 498 LEU A CA 1
ATOM 3857 C C . LEU A 1 498 ? 30.543 18.585 -80.853 1.00 69.38 498 LEU A C 1
ATOM 3859 O O . LEU A 1 498 ? 29.787 17.624 -80.735 1.00 69.38 498 LEU A O 1
ATOM 3863 N N . GLU A 1 499 ? 31.709 18.635 -80.201 1.00 73.31 499 GLU A N 1
ATOM 3864 C CA . GLU A 1 499 ? 32.192 17.552 -79.329 1.00 73.31 499 GLU A CA 1
ATOM 3865 C C . GLU A 1 499 ? 31.385 17.424 -78.031 1.00 73.31 499 GLU A C 1
ATOM 3867 O O . GLU A 1 499 ? 31.219 16.320 -77.505 1.00 73.31 499 GLU A O 1
ATOM 3872 N N . LEU A 1 500 ? 30.871 18.538 -77.507 1.00 69.69 500 LEU A N 1
ATOM 3873 C CA . LEU A 1 500 ? 30.075 18.547 -76.282 1.00 69.69 500 LEU A CA 1
ATOM 3874 C C . LEU A 1 500 ? 28.662 18.010 -76.551 1.00 69.69 500 LEU A C 1
ATOM 3876 O O . LEU A 1 500 ? 28.163 17.179 -75.789 1.00 69.69 500 LEU A O 1
ATOM 3880 N N . ALA A 1 501 ? 28.070 18.405 -77.683 1.00 71.12 501 ALA A N 1
ATOM 3881 C CA . ALA A 1 501 ? 26.770 17.916 -78.137 1.00 71.12 501 ALA A CA 1
ATOM 3882 C C . ALA A 1 501 ? 26.775 16.394 -78.380 1.00 71.12 501 ALA A C 1
ATOM 3884 O O . ALA A 1 501 ? 25.855 15.681 -77.961 1.00 71.12 501 ALA A O 1
ATOM 3885 N N . ASP A 1 502 ? 27.842 15.857 -78.979 1.00 78.00 502 ASP A N 1
ATOM 3886 C CA . ASP A 1 502 ? 27.988 14.411 -79.180 1.00 78.00 502 ASP A CA 1
ATOM 3887 C C . ASP A 1 502 ? 28.083 13.646 -77.849 1.00 78.00 502 ASP A C 1
ATOM 3889 O O . ASP A 1 502 ? 27.464 12.587 -77.686 1.00 78.00 502 ASP A O 1
ATOM 3893 N N . GLN A 1 503 ? 28.796 14.188 -76.856 1.00 79.12 503 GLN A N 1
ATOM 3894 C CA . GLN A 1 503 ? 28.895 13.577 -75.526 1.00 79.12 503 GLN A CA 1
ATOM 3895 C C . GLN A 1 503 ? 27.562 13.576 -74.778 1.00 79.12 503 GLN A C 1
ATOM 3897 O O . GLN A 1 503 ? 27.232 12.586 -74.119 1.00 79.12 503 GLN A O 1
ATOM 3902 N N . GLU A 1 504 ? 26.787 14.654 -74.872 1.00 79.19 504 GLU A N 1
ATOM 3903 C CA . GLU A 1 504 ? 25.444 14.704 -74.290 1.00 79.19 504 GLU A CA 1
ATOM 3904 C C . GLU A 1 504 ? 24.518 13.684 -74.945 1.00 79.19 504 GLU A C 1
ATOM 3906 O O . GLU A 1 504 ? 23.812 12.951 -74.249 1.00 79.19 504 GLU A O 1
ATOM 3911 N N . THR A 1 505 ? 24.607 13.542 -76.267 1.00 80.00 505 THR A N 1
ATOM 3912 C CA . THR A 1 505 ? 23.841 12.542 -77.015 1.00 80.00 505 THR A CA 1
ATOM 3913 C C . THR A 1 505 ? 24.210 11.118 -76.581 1.00 80.00 505 THR A C 1
ATOM 3915 O O . THR A 1 505 ? 23.333 10.271 -76.387 1.00 80.00 505 THR A O 1
ATOM 3918 N N . TYR A 1 506 ? 25.501 10.840 -76.365 1.00 81.88 506 TYR A N 1
ATOM 3919 C CA . TYR A 1 506 ? 25.971 9.552 -75.844 1.00 81.88 506 TYR A CA 1
ATOM 3920 C C . TYR A 1 506 ? 25.515 9.287 -74.406 1.00 81.88 506 TYR A C 1
ATOM 3922 O O . TYR A 1 506 ? 25.124 8.162 -74.089 1.00 81.88 506 TYR A O 1
ATOM 3930 N N . LYS A 1 507 ? 25.540 10.302 -73.535 1.00 84.62 507 LYS A N 1
ATOM 3931 C CA . LYS A 1 507 ? 25.051 10.193 -72.152 1.00 84.62 507 LYS A CA 1
ATOM 3932 C C . LYS A 1 507 ? 23.544 9.956 -72.108 1.00 84.62 507 LYS A C 1
ATOM 3934 O O . LYS A 1 507 ? 23.096 9.122 -71.328 1.00 84.62 507 LYS A O 1
ATOM 3939 N N . ALA A 1 508 ? 22.775 10.628 -72.966 1.00 84.25 508 ALA A N 1
ATOM 3940 C CA . ALA A 1 508 ? 21.333 10.432 -73.072 1.00 84.25 508 ALA A CA 1
ATOM 3941 C C . ALA A 1 508 ? 20.989 8.994 -73.490 1.00 84.25 508 ALA A C 1
ATOM 3943 O O . ALA A 1 508 ? 20.158 8.359 -72.844 1.00 84.25 508 ALA A O 1
ATOM 3944 N N . ARG A 1 509 ? 21.697 8.434 -74.485 1.00 87.25 509 ARG A N 1
ATOM 3945 C CA . ARG A 1 509 ? 21.518 7.024 -74.883 1.00 87.25 509 ARG A CA 1
ATOM 3946 C C . ARG A 1 509 ? 21.858 6.050 -73.761 1.00 87.25 509 ARG A C 1
ATOM 3948 O O . ARG A 1 509 ? 21.071 5.152 -73.492 1.00 87.25 509 ARG A O 1
ATOM 3955 N N . GLN A 1 510 ? 22.990 6.245 -73.082 1.00 86.50 510 GLN A N 1
ATOM 3956 C CA . GLN A 1 510 ? 23.366 5.403 -71.938 1.00 86.50 510 GLN A CA 1
ATOM 3957 C C . GLN A 1 510 ? 22.335 5.485 -70.808 1.00 86.50 510 GLN A C 1
ATOM 3959 O O . GLN A 1 510 ? 22.069 4.499 -70.124 1.00 86.50 510 GLN A O 1
ATOM 3964 N N . TRP A 1 511 ? 21.736 6.658 -70.610 1.00 81.25 511 TRP A N 1
ATOM 3965 C CA . TRP A 1 511 ? 20.712 6.853 -69.596 1.00 81.25 511 TRP A CA 1
ATOM 3966 C C . TRP A 1 511 ? 19.391 6.169 -69.946 1.00 81.25 511 TRP A C 1
ATOM 3968 O O . TRP A 1 511 ? 18.721 5.637 -69.059 1.00 81.25 511 TRP A O 1
ATOM 3978 N N . ASP A 1 512 ? 19.024 6.148 -71.224 1.00 84.44 512 ASP A N 1
ATOM 3979 C CA . ASP A 1 512 ? 17.857 5.406 -71.691 1.00 84.44 512 ASP A CA 1
ATOM 3980 C C . ASP A 1 512 ? 18.084 3.890 -71.616 1.00 84.44 512 ASP A C 1
ATOM 3982 O O . ASP A 1 512 ? 17.229 3.190 -71.075 1.00 84.44 512 ASP A O 1
ATOM 3986 N N . GLU A 1 513 ? 19.266 3.396 -71.998 1.00 86.62 513 GLU A N 1
ATOM 3987 C CA . GLU A 1 513 ? 19.649 1.985 -71.835 1.00 86.62 513 GLU A CA 1
ATOM 3988 C C . GLU A 1 513 ? 19.650 1.563 -70.354 1.00 86.62 513 GLU A C 1
ATOM 3990 O O . GLU A 1 513 ? 19.139 0.502 -69.992 1.00 86.62 513 GLU A O 1
ATOM 3995 N N . PHE A 1 514 ? 20.130 2.432 -69.457 1.00 82.75 514 PHE A N 1
ATOM 3996 C CA . PHE A 1 514 ? 20.067 2.198 -68.015 1.00 82.75 514 PHE A CA 1
ATOM 3997 C C . PHE A 1 514 ? 18.626 2.146 -67.488 1.00 82.75 514 PHE A C 1
ATOM 3999 O O . PHE A 1 514 ? 18.313 1.277 -66.671 1.00 82.75 514 PHE A O 1
ATOM 4006 N N . LYS A 1 515 ? 17.737 3.048 -67.930 1.00 82.94 515 LYS A N 1
ATOM 4007 C CA . LYS A 1 515 ? 16.315 3.024 -67.536 1.00 82.94 515 LYS A CA 1
ATOM 4008 C C . LYS A 1 515 ? 15.599 1.776 -68.044 1.00 82.94 515 LYS A C 1
ATOM 4010 O O . LYS A 1 515 ? 14.740 1.253 -67.337 1.00 82.94 515 LYS A O 1
ATOM 4015 N N . GLU A 1 516 ? 15.939 1.312 -69.243 1.00 81.81 516 GLU A N 1
ATOM 4016 C CA . GLU A 1 516 ? 15.370 0.101 -69.835 1.00 81.81 516 GLU A CA 1
ATOM 4017 C C . GLU A 1 516 ? 15.856 -1.162 -69.105 1.00 81.81 516 GLU A C 1
ATOM 4019 O O . GLU A 1 516 ? 15.054 -2.040 -68.788 1.00 81.81 516 GLU A O 1
ATOM 4024 N N . ALA A 1 517 ? 17.136 -1.204 -68.718 1.00 82.62 517 ALA A N 1
ATOM 4025 C CA . ALA A 1 517 ? 17.702 -2.268 -67.887 1.00 82.62 517 ALA A CA 1
ATOM 4026 C C . ALA A 1 517 ? 17.192 -2.252 -66.429 1.00 82.62 517 ALA A C 1
ATOM 4028 O O . ALA A 1 517 ? 17.180 -3.293 -65.769 1.00 82.62 517 ALA A O 1
ATOM 4029 N N . ASN A 1 518 ? 16.754 -1.094 -65.916 1.00 82.19 518 ASN A N 1
ATOM 4030 C CA . ASN A 1 518 ? 16.283 -0.909 -64.538 1.00 82.19 518 ASN A CA 1
ATOM 4031 C C . ASN A 1 518 ? 14.825 -0.411 -64.498 1.00 82.19 518 ASN A C 1
ATOM 4033 O O . ASN A 1 518 ? 14.563 0.731 -64.096 1.00 82.19 518 ASN A O 1
ATOM 4037 N N . PRO A 1 519 ? 13.847 -1.255 -64.880 1.00 78.75 519 PRO A N 1
ATOM 4038 C CA . PRO A 1 519 ? 12.443 -0.874 -64.876 1.00 78.75 519 PRO A CA 1
ATOM 4039 C C . PRO A 1 519 ? 11.971 -0.532 -63.457 1.00 78.75 519 PRO A C 1
ATOM 4041 O O . PRO A 1 519 ? 12.252 -1.239 -62.483 1.00 78.75 519 PRO A O 1
ATOM 4044 N N . LYS A 1 520 ? 11.210 0.562 -63.334 1.00 71.00 520 LYS A N 1
ATOM 4045 C CA . LYS A 1 520 ? 10.628 1.003 -62.059 1.00 71.00 520 LYS A CA 1
ATOM 4046 C C . LYS A 1 520 ? 9.815 -0.133 -61.427 1.00 71.00 520 LYS A C 1
ATOM 4048 O O . LYS A 1 520 ? 8.812 -0.563 -61.986 1.00 71.00 520 LYS A O 1
ATOM 4053 N N . GLY A 1 521 ? 10.232 -0.577 -60.240 1.00 66.56 521 GLY A N 1
ATOM 4054 C CA . GLY A 1 521 ? 9.562 -1.637 -59.476 1.00 66.56 521 GLY A CA 1
ATOM 4055 C C . GLY A 1 521 ? 10.310 -2.974 -59.408 1.00 66.56 521 GLY A C 1
ATOM 4056 O O . GLY A 1 521 ? 9.850 -3.865 -58.700 1.00 66.56 521 GLY A O 1
ATOM 4057 N N . SER A 1 522 ? 11.473 -3.113 -60.057 1.00 69.06 522 SER A N 1
ATOM 4058 C CA . SER A 1 522 ? 12.296 -4.338 -60.011 1.00 69.06 522 SER A CA 1
ATOM 4059 C C . SER A 1 522 ? 12.845 -4.697 -58.617 1.00 69.06 522 SER A C 1
ATOM 4061 O O . SER A 1 522 ? 13.208 -5.845 -58.383 1.00 69.06 522 SER A O 1
ATOM 4063 N N . GLY A 1 523 ? 12.883 -3.743 -57.678 1.00 65.19 523 GLY A N 1
ATOM 4064 C CA . GLY A 1 523 ? 13.508 -3.904 -56.358 1.00 65.19 523 GLY A CA 1
ATOM 4065 C C . GLY A 1 523 ? 12.600 -4.355 -55.205 1.00 65.19 523 GLY A C 1
ATOM 4066 O O . GLY A 1 523 ? 13.100 -4.517 -54.097 1.00 65.19 523 GLY A O 1
ATOM 4067 N N . ASN A 1 524 ? 11.289 -4.543 -55.406 1.00 60.28 524 ASN A N 1
ATOM 4068 C CA . ASN A 1 524 ? 10.387 -4.963 -54.321 1.00 60.28 524 ASN A CA 1
ATOM 4069 C C . ASN A 1 524 ? 9.310 -5.948 -54.799 1.00 60.28 524 ASN A C 1
ATOM 4071 O O . ASN A 1 524 ? 8.132 -5.612 -54.907 1.00 60.28 524 ASN A O 1
ATOM 4075 N N . THR A 1 525 ? 9.727 -7.177 -55.097 1.00 61.69 525 THR A N 1
ATOM 4076 C CA . THR A 1 525 ? 8.824 -8.293 -55.427 1.00 61.69 525 THR A CA 1
ATOM 4077 C C . THR A 1 525 ? 8.669 -9.303 -54.285 1.00 61.69 525 THR A C 1
ATOM 4079 O O . THR A 1 525 ? 7.821 -10.184 -54.383 1.00 61.69 525 THR A O 1
ATOM 4082 N N . ILE A 1 526 ? 9.426 -9.171 -53.185 1.00 59.69 526 ILE A N 1
ATOM 4083 C CA . ILE A 1 526 ? 9.492 -10.190 -52.119 1.00 59.69 526 ILE A CA 1
ATOM 4084 C C . ILE A 1 526 ? 8.411 -10.051 -51.027 1.00 59.69 526 ILE A C 1
ATOM 4086 O O . ILE A 1 526 ? 8.204 -10.989 -50.271 1.00 59.69 526 ILE A O 1
ATOM 4090 N N . ASN A 1 527 ? 7.672 -8.933 -50.987 1.00 57.91 527 ASN A N 1
ATOM 4091 C CA . ASN A 1 527 ? 6.554 -8.693 -50.053 1.00 57.91 527 ASN A CA 1
ATOM 4092 C C . ASN A 1 527 ? 5.179 -8.668 -50.754 1.00 57.91 527 ASN A C 1
ATOM 4094 O O . ASN A 1 527 ? 4.281 -7.910 -50.381 1.00 57.91 527 ASN A O 1
ATOM 4098 N N . ARG A 1 528 ? 5.008 -9.482 -51.800 1.00 54.84 528 ARG A N 1
ATOM 4099 C CA . ARG A 1 528 ? 3.692 -9.842 -52.353 1.00 54.84 528 ARG A CA 1
ATOM 4100 C C . ARG A 1 528 ? 3.497 -11.353 -52.226 1.00 54.84 528 ARG A C 1
ATOM 4102 O O . ARG A 1 528 ? 3.650 -12.088 -53.197 1.00 54.84 528 ARG A O 1
ATOM 4109 N N . GLY A 1 529 ? 3.192 -11.773 -51.003 1.00 54.22 529 GLY A N 1
ATOM 4110 C CA . GLY A 1 529 ? 2.811 -13.124 -50.596 1.00 54.22 529 GLY A CA 1
ATOM 4111 C C . GLY A 1 529 ? 2.151 -13.048 -49.236 1.00 54.22 529 GLY A C 1
ATOM 4112 O O . GLY A 1 529 ? 2.880 -12.673 -48.293 1.00 54.22 529 GLY A O 1
#

Sequence (529 aa):
MSERLPTNDEITKQAARGILFTPEQVQNIAKKELETSGPGIAAGGPAATAQSFYDKQQNFLEEATKLVDKPAAAISKEQASHIMSLETKALAGQRPAKGSLSSTLQSIADHNLTESTTNNKEAEAFVTKGDAAKAMHDEAVAHGGTVAKASKAADVEASSFLIKHDKQHRYLLASSSLKSLWEKAGRQRKDLSTFTDYNSIAYKTAVAEALATISTCKDVINNLSLFSNNEILEDAATNELKYILADAYRGDLLLKQHDRSTRLSTLHGARTAYRSFLSLCDSYALLGSYEKKAYQVSDKISPTVFSEIHTDAAARRNAKIEQYKHEKELKAKLDQLSNLAQSPNVDDEDIRSLYLSQIELAVMQSLQQLEGIYLEIDILGKAPSEEQLLEQRRRQQEEDERSRRRKADDGYSDRVDPSEVFRKANGRPLLSSDGKPLRPFTLLSNREIVKGGVFGPGHRLPTMTIDDYLEAEKQRGGIIEGGGEASGRQPEPDEDNLELADQETYKARQWDEFKEANPKGSGNTINRG

Organism: Orbilia oligospora (NCBI:txid2813651)

InterPro domains:
  IPR007304 TAP46-like protein [PF04177] (178-519)
  IPR007304 TAP46-like protein [PTHR10933] (157-529)
  IPR038511 TAP42/TAP46-like superfamily [G3DSA:1.25.40.540] (176-402)

Radius of gyration: 41.06 Å; Cα contacts (8 Å, |Δi|>4): 356; chains: 1; bounding box: 118×82×115 Å

Mean predicted aligned error: 21.31 Å

Foldseek 3Di:
DDDDQDFLVRLLVCLLVVNADDPVNLVVSVVRCCVVPNPDDDDVGPSVSNVQLNVLVVVLVVLLVVCVPDDLLPQALVSLVVSQVSSCVSNNNDGDDCVDSSNVSNVSNVVSVVVVVVVCCVVPVALAPVNLVVVVVVVCVVVVNDDDCPDPSVVSVVSNVLVVVVVVLLVVLLPDDLVVLVVVLVVLLVVLVVDPDLPDPVSVSSLVSSLSSLVSSVVVCVVVVLADLQDELVVRDLVCLLSLCSLLSNLVSLVSDDDPVCNLVSLVSSLVSLLSSVSRCVSRVLADPVLVQLSVLLVPLDLCSLCVVDVDPVVSVVVVVVLVVVLVVLVVVLVVLVVLVVDPPRDSVSSSVNSSSVSNNSSSVSSVVSSVSSNVSVVVVVDDDPVVVVVVVVVVVVVVVVVVVVCVVVVDDPPDDPPPVCVVVVNDDQADPVRHGPDDDDPPDCPVVVVVVPDDDPDDDPPDDPVRVVVVCVVVVVDDPDPDVRVVDDPDPPPPDPVVVVVVVVVVVVVVVVCVVPPPPPPDPPPPD